Protein AF-0000000079913891 (afdb_homodimer)

Solvent-accessible surface area (backbone atoms only — not comparable to full-atom values): 33588 Å² total; per-residue (Å²): 64,50,28,32,31,56,50,8,67,69,36,60,46,80,42,81,42,80,72,82,76,49,52,47,60,17,24,25,26,41,38,36,12,17,25,58,54,78,71,52,47,56,30,26,57,18,56,70,82,28,29,49,47,73,73,72,42,88,76,77,86,86,61,42,25,26,29,42,8,22,10,26,30,30,68,45,74,14,82,69,50,58,63,88,79,56,46,73,66,41,46,31,22,32,45,36,40,38,40,79,64,68,46,74,36,24,66,69,30,29,17,82,59,23,89,84,46,59,44,32,33,26,65,76,32,60,15,25,40,26,51,50,39,69,45,53,54,89,30,55,31,72,43,62,88,85,52,52,46,56,35,32,5,38,37,26,36,47,39,21,26,24,46,35,40,40,58,74,67,62,67,35,57,88,34,36,34,37,37,31,23,49,51,60,38,25,42,36,32,38,36,52,40,35,73,46,46,24,48,31,32,34,29,21,65,48,65,69,42,31,59,48,36,46,79,41,49,25,78,40,66,39,45,49,70,80,39,63,58,38,61,54,43,17,60,78,42,78,65,52,24,27,47,28,23,35,29,43,56,25,42,40,68,54,47,40,36,41,45,65,20,33,14,69,66,12,40,34,37,42,52,26,65,46,57,45,40,65,43,52,38,31,80,52,19,15,73,22,40,18,34,40,30,23,35,60,49,59,29,54,63,50,39,43,49,44,54,52,48,34,56,74,67,66,55,69,65,47,67,51,47,69,41,81,40,39,71,92,42,46,58,60,48,49,58,56,56,70,66,68,79,69,67,28,38,32,32,42,101,65,50,28,30,31,56,50,8,67,70,35,62,46,78,40,84,42,81,72,82,74,52,51,46,60,16,25,26,28,41,39,36,13,20,26,56,54,78,72,53,46,55,30,26,57,17,55,70,82,28,28,48,48,73,72,73,41,88,76,78,86,87,61,43,24,26,29,41,8,23,10,26,28,30,69,46,75,13,82,69,50,58,64,92,79,58,45,74,66,42,47,31,23,31,46,35,39,39,40,79,62,69,47,75,38,24,66,70,30,29,18,81,60,23,89,84,47,59,43,32,32,26,66,75,32,59,15,25,40,26,51,50,35,70,45,52,54,89,30,55,33,74,45,61,87,85,50,53,46,56,35,32,5,38,36,25,37,48,38,22,25,25,47,36,40,41,58,75,67,62,67,34,57,87,33,34,33,35,35,32,22,50,50,61,38,23,42,36,32,38,35,52,41,35,74,47,44,25,50,31,32,33,29,20,62,49,65,69,42,28,57,48,35,45,78,40,49,25,78,40,68,38,48,49,70,80,38,64,58,38,61,53,42,16,60,77,42,77,65,51,24,27,46,29,23,36,28,44,56,26,41,40,68,53,49,41,35,42,47,65,21,32,16,68,65,12,40,34,36,42,53,26,65,45,57,45,40,65,44,51,38,32,80,52,19,16,73,21,40,17,35,40,30,21,34,60,48,58,28,53,63,50,39,41,49,42,52,51,48,33,56,74,66,64,54,71,66,45,67,50,46,70,40,82,40,39,70,92,41,45,58,60,48,50,59,55,55,68,65,68,79,70,69,28,39,32,33,42,98

Nearest PDB structures (foldseek):
  4eez-assembly1_B  TM=9.013E-01  e=3.526E-34  Lactococcus lactis subsp. lactis KF147
  4eex-assembly1_B  TM=9.016E-01  e=5.109E-34  Lactococcus lactis subsp. lactis KF147
  3meq-assembly1_C  TM=9.060E-01  e=5.177E-31  Brucella suis
  5kia-assembly1_A-2  TM=9.215E-01  e=5.507E-31  Burkholderia thailandensis E264
  4cpd-assembly1_D  TM=8.744E-01  e=2.968E-31  Thermus sp. ATN1

Radius of gyration: 29.39 Å; Cα contacts (8 Å, |Δi|>4): 1854; chains: 2; bounding box: 50×89×64 Å

InterPro domains:
  IPR002328 Alcohol dehydrogenase, zinc-type, conserved site [PS00059] (67-81)
  IPR011032 GroES-like superfamily [SSF50129] (2-171)
  IPR013149 Alcohol dehydrogenase-like, C-terminal [PF00107] (184-309)
  IPR013154 Alcohol dehydrogenase-like, N-terminal [PF08240] (23-145)
  IPR020843 Enoylreductase domain [SM00829] (8-347)
  IPR036291 NAD(P)-binding domain superfamily [SSF51735] (147-313)
  IPR050129 Zinc-containing alcohol dehydrogenase [PTHR43401] (1-349)

Foldseek 3Di:
DWFWFAQACQDIDIDDDDDDDAAQQKFKFQWFKFWDDPVLVCLNHHPGPCSLVSVVDDDDPPGAGATQLTKGFTQHHHNNDDCVVDHGGFTKTFQQKDAPCPDPCNVVQRRCPHPVDMGGDRHRHHHHLDRMDMDGPSRIAGFDPLDDRLLSSCLSFQLLLLLQQCVVQVQAQVWEEEEEDQALNSLSNLLLSVLRNYAYEYEYQDPVSQVVSVVSPHPHYYNCVVPPVLVVQCVVVVNFATQEYEYQAQDQSRQASRQSRHGQVHEYEYEHDDDDYDYPPVVRDVVRVYYYYYGYRDGSVSSNVSSVSCSVSVGPSSVQAPEEAASVCVSVVVVVVVVVPDGIYMHGD/DWFWFAQACQDIDIDDDDDDAAAQQKFKFFFFKFWDDPVLVCLRHDPGPCSLVSVVDDDDPPGAGATQLTKGFTQHHHNNDDCVVPHGGFTKTFQQKDAPCPDPCNVVQRRCPHPVDMGGDRHRHHHHLDRMDMDGPSRIAGFDPLDDRLLSSCLSFQLLLLLQQCVVQVQAQVWEEEEEDQALNSLSNLLLSVLRNYAYEYEYQDPVSQVVSVVSPHPHYYNCVVPPVLVVQCVVVVNFATQEYEYQAQDQSSQASRQSRHGAVHEYEYEHDDDDYDYDPVVRDVVRVYYYYYGYRDGSVSSNVSSVSCSVSVGPSSVQAPEEAASVCVSVVVVVVVVVPDGIYMHGD

Structure (mmCIF, N/CA/C/O backbone):
data_AF-0000000079913891-model_v1
#
loop_
_entity.id
_entity.type
_entity.pdbx_description
1 polymer 'Iditol 2-dehydrogenase'
#
loop_
_atom_site.group_PDB
_atom_site.id
_atom_site.type_symbol
_atom_site.label_atom_id
_atom_site.label_alt_id
_atom_site.label_comp_id
_atom_site.label_asym_id
_atom_site.label_entity_id
_atom_site.label_seq_id
_atom_site.pdbx_PDB_ins_code
_atom_site.Cartn_x
_atom_site.Cartn_y
_atom_site.Cartn_z
_atom_site.occupancy
_atom_site.B_iso_or_equiv
_atom_site.auth_seq_id
_atom_site.auth_comp_id
_atom_site.auth_asym_id
_atom_site.auth_atom_id
_atom_site.pdbx_PDB_model_num
ATOM 1 N N . MET A 1 1 ? 7.82 41.906 18.406 1 95.56 1 MET A N 1
ATOM 2 C CA . MET A 1 1 ? 6.648 41.062 18.344 1 95.56 1 MET A CA 1
ATOM 3 C C . MET A 1 1 ? 6.688 40 19.453 1 9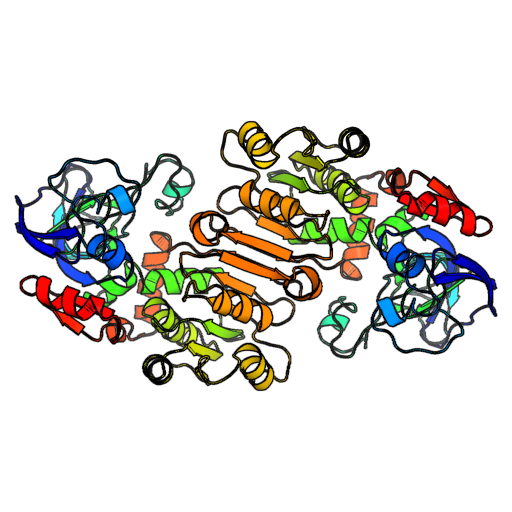5.56 1 MET A C 1
ATOM 5 O O . MET A 1 1 ? 7.75 39.719 20.016 1 95.56 1 MET A O 1
ATOM 9 N N . ARG A 1 2 ? 5.551 39.562 19.812 1 96.38 2 ARG A N 1
ATOM 10 C CA . ARG A 1 2 ? 5.449 38.5 20.781 1 96.38 2 ARG A CA 1
ATOM 11 C C . ARG A 1 2 ? 5.543 37.125 20.094 1 96.38 2 ARG A C 1
ATOM 13 O O . ARG A 1 2 ? 5.125 36.969 18.953 1 96.38 2 ARG A O 1
ATOM 20 N N . GLY A 1 3 ? 6.133 36.156 20.75 1 96.69 3 GLY A N 1
ATOM 21 C CA . GLY A 1 3 ? 6.203 34.781 20.281 1 96.69 3 GLY A CA 1
ATOM 22 C C . GLY A 1 3 ? 6.199 33.781 21.406 1 96.69 3 GLY A C 1
ATOM 23 O O . GLY A 1 3 ? 6.754 34.031 22.484 1 96.69 3 GLY A O 1
ATOM 24 N N . VAL A 1 4 ? 5.605 32.625 21.125 1 96.56 4 VAL A N 1
ATOM 25 C CA . VAL A 1 4 ? 5.504 31.562 22.125 1 96.56 4 VAL A CA 1
ATOM 26 C C . VAL A 1 4 ? 6.699 30.625 21.984 1 96.56 4 VAL A C 1
ATOM 28 O O . VAL A 1 4 ? 6.984 30.109 20.906 1 96.56 4 VAL A O 1
ATOM 31 N N . ILE A 1 5 ? 7.355 30.312 23.078 1 93.75 5 ILE A N 1
ATOM 32 C CA . ILE A 1 5 ? 8.484 29.391 23.109 1 93.75 5 ILE A CA 1
ATOM 33 C C . ILE A 1 5 ? 8.188 28.25 24.078 1 93.75 5 ILE A C 1
ATOM 35 O O . ILE A 1 5 ? 7.777 28.484 25.219 1 93.75 5 ILE A O 1
ATOM 39 N N . PHE A 1 6 ? 8.422 27.047 23.578 1 93.06 6 PHE A N 1
ATOM 40 C CA . PHE A 1 6 ? 8.336 25.875 24.453 1 93.06 6 PHE A CA 1
ATOM 41 C C . PHE A 1 6 ? 9.648 25.656 25.188 1 93.06 6 PHE A C 1
ATOM 43 O O . PHE A 1 6 ? 10.695 25.484 24.562 1 93.06 6 PHE A O 1
ATOM 50 N N . LYS A 1 7 ? 9.602 25.578 26.469 1 89.12 7 LYS A N 1
ATOM 51 C CA . LYS A 1 7 ? 10.805 25.406 27.281 1 89.12 7 LYS A CA 1
ATOM 52 C C . LYS A 1 7 ? 10.961 23.953 27.734 1 89.12 7 LYS A C 1
ATOM 54 O O . LYS A 1 7 ? 12.008 23.578 28.266 1 89.12 7 LYS A O 1
ATOM 59 N N . GLY A 1 8 ? 9.906 23.188 27.453 1 89.94 8 GLY A N 1
ATOM 60 C CA . GLY A 1 8 ? 9.867 21.828 27.969 1 89.94 8 GLY A CA 1
ATOM 61 C C . GLY A 1 8 ? 9.242 21.75 29.359 1 89.94 8 GLY A C 1
ATOM 62 O O . GLY A 1 8 ? 8.812 22.75 29.922 1 89.94 8 GLY A O 1
ATOM 63 N N . GLU A 1 9 ? 8.992 20.422 29.812 1 92.12 9 GLU A N 1
ATOM 64 C CA . GLU A 1 9 ? 8.414 20.141 31.125 1 92.12 9 GLU A CA 1
ATOM 65 C C . GLU A 1 9 ? 7.113 20.891 31.328 1 92.12 9 GLU A C 1
ATOM 67 O O . GLU A 1 9 ? 6.875 21.453 32.406 1 92.12 9 GLU A O 1
ATOM 72 N N . ARG A 1 10 ? 6.445 21.172 30.219 1 94.44 10 ARG A N 1
ATOM 73 C CA . ARG A 1 10 ? 5.117 21.781 30.188 1 94.44 10 ARG A CA 1
ATOM 74 C C . ARG A 1 10 ? 5.184 23.266 30.578 1 94.44 10 ARG A C 1
ATOM 76 O O . ARG A 1 10 ? 4.281 23.766 31.25 1 94.44 10 ARG A O 1
ATOM 83 N N . VAL A 1 11 ? 6.336 23.812 30.297 1 92.62 11 VAL A N 1
ATOM 84 C CA . VAL A 1 11 ? 6.508 25.25 30.5 1 92.62 11 VAL A CA 1
ATOM 85 C C . VAL A 1 11 ? 6.594 25.953 29.156 1 92.62 11 VAL A C 1
ATOM 87 O O . VAL A 1 11 ? 7.32 25.516 28.266 1 92.62 11 VAL A O 1
ATOM 90 N N . LEU A 1 12 ? 5.742 26.922 29.016 1 93 12 LEU A N 1
ATOM 91 C CA . LEU A 1 12 ? 5.684 27.781 27.844 1 93 12 LEU A CA 1
ATOM 92 C C . LEU A 1 12 ? 5.82 29.25 28.234 1 93 12 LEU A C 1
ATOM 94 O O . LEU A 1 12 ? 5.332 29.656 29.281 1 93 12 LEU A O 1
ATOM 98 N N . GLU A 1 13 ? 6.555 30.031 27.469 1 93.38 13 GLU A N 1
ATOM 99 C CA . GLU A 1 13 ? 6.715 31.453 27.719 1 93.38 13 GLU A CA 1
ATOM 100 C C . GLU A 1 13 ? 6.371 32.281 26.484 1 93.38 13 GLU A C 1
ATOM 102 O O . GLU A 1 13 ? 6.586 31.844 25.359 1 93.38 13 GLU A O 1
ATOM 107 N N . ILE A 1 14 ? 5.816 33.406 26.719 1 96.25 14 ILE A N 1
ATOM 108 C CA . ILE A 1 14 ? 5.68 34.438 25.688 1 96.25 14 ILE A CA 1
ATOM 109 C C . ILE A 1 14 ? 6.848 35.406 25.766 1 96.25 14 ILE A C 1
ATOM 111 O O . ILE A 1 14 ? 7.074 36.031 26.812 1 96.25 14 ILE A O 1
ATOM 115 N N . GLN A 1 15 ? 7.555 35.5 24.719 1 94.94 15 GLN A N 1
ATOM 116 C CA . GLN A 1 15 ? 8.734 36.344 24.719 1 94.94 15 GLN A CA 1
ATOM 117 C C . GLN A 1 15 ? 8.633 37.406 23.625 1 94.94 15 GLN A C 1
ATOM 119 O O . GLN A 1 15 ? 7.852 37.281 22.688 1 94.94 15 GLN A O 1
ATOM 124 N N . ASP A 1 16 ? 9.477 38.406 23.844 1 95.5 16 ASP A N 1
ATOM 125 C CA . ASP A 1 16 ? 9.562 39.469 22.844 1 95.5 16 ASP A CA 1
ATOM 126 C C . ASP A 1 16 ? 10.688 39.188 21.859 1 95.5 16 ASP A C 1
ATOM 128 O O . ASP A 1 16 ? 11.781 38.781 22.25 1 95.5 16 ASP A O 1
ATOM 132 N N . PHE A 1 17 ? 10.344 39.344 20.625 1 94.94 17 PHE A N 1
ATOM 133 C CA . PHE A 1 17 ? 11.297 39.219 19.531 1 94.94 17 PHE A CA 1
ATOM 134 C C . PHE A 1 17 ? 11.297 40.5 18.672 1 94.94 17 PHE A C 1
ATOM 136 O O . PHE A 1 17 ? 10.312 41.219 18.656 1 94.94 17 PHE A O 1
ATOM 143 N N . PRO A 1 18 ? 12.445 40.75 18.062 1 95.75 18 PRO A N 1
ATOM 144 C CA . PRO A 1 18 ? 12.383 41.781 17.062 1 95.75 18 PRO A CA 1
ATOM 145 C C . PRO A 1 18 ? 11.367 41.5 15.953 1 95.75 18 PRO A C 1
ATOM 147 O O . PRO A 1 18 ? 11.203 40.344 15.555 1 95.75 18 PRO A O 1
ATOM 150 N N . ASP A 1 19 ? 10.711 42.562 15.492 1 97.06 19 ASP A N 1
ATOM 151 C CA . ASP A 1 19 ? 9.844 42.375 14.344 1 97.06 19 ASP A CA 1
ATOM 152 C C . ASP A 1 19 ? 10.633 41.875 13.133 1 97.06 19 ASP A C 1
ATOM 154 O O . ASP A 1 19 ? 11.734 42.344 12.867 1 97.06 19 ASP A O 1
ATOM 158 N N . PRO A 1 20 ? 10.102 40.938 12.43 1 97.56 20 PRO A N 1
ATOM 159 C CA . PRO A 1 20 ? 10.836 40.406 11.266 1 97.56 20 PRO A CA 1
ATOM 160 C C . PRO A 1 20 ? 10.727 41.344 10.047 1 97.56 20 PRO A C 1
ATOM 162 O O . PRO A 1 20 ? 9.727 42.031 9.891 1 97.56 20 PRO A O 1
ATOM 165 N N . HIS A 1 21 ? 11.703 41.375 9.289 1 97.94 21 HIS A N 1
ATOM 166 C CA . HIS A 1 21 ? 11.734 41.969 7.961 1 97.94 21 HIS A CA 1
ATOM 167 C C . HIS A 1 21 ? 12.133 40.938 6.902 1 97.94 21 HIS A C 1
ATOM 169 O O . HIS A 1 21 ? 13.023 40.125 7.133 1 97.94 21 HIS A O 1
ATOM 175 N N . PRO A 1 22 ? 11.484 41.031 5.789 1 97.88 22 PRO A N 1
ATOM 176 C CA . PRO A 1 22 ? 11.727 39.969 4.801 1 97.88 22 PRO A CA 1
ATOM 177 C C . PRO A 1 22 ? 13.039 40.188 4.039 1 97.88 22 PRO A C 1
ATOM 179 O O . PRO A 1 22 ? 13.422 41.312 3.748 1 97.88 22 PRO A O 1
ATOM 182 N N . GLY A 1 23 ? 13.781 39.062 3.828 1 97.69 23 GLY A N 1
ATOM 183 C CA . GLY A 1 23 ? 14.797 39.062 2.787 1 97.69 23 GLY A CA 1
ATOM 184 C C . GLY A 1 23 ? 14.219 39.219 1.394 1 97.69 23 GLY A C 1
ATOM 185 O O . GLY A 1 23 ? 13.008 39.375 1.231 1 97.69 23 GLY A O 1
ATOM 186 N N . PRO A 1 24 ? 15.078 39.156 0.352 1 97.88 24 PRO A N 1
ATOM 187 C CA . PRO A 1 24 ? 14.633 39.469 -1.012 1 97.88 24 PRO A CA 1
ATOM 188 C C . PRO A 1 24 ? 13.523 38.5 -1.486 1 97.88 24 PRO A C 1
ATOM 190 O O . PRO A 1 24 ? 12.633 38.938 -2.225 1 97.88 24 PRO A O 1
ATOM 193 N N . ASP A 1 25 ? 13.555 37.281 -1.083 1 97.62 25 ASP A N 1
ATOM 194 C CA . ASP A 1 25 ? 12.578 36.312 -1.583 1 97.62 25 ASP A CA 1
ATOM 195 C C . ASP A 1 25 ? 11.633 35.844 -0.475 1 97.62 25 ASP A C 1
ATOM 197 O O . ASP A 1 25 ? 11.008 34.781 -0.574 1 97.62 25 ASP A O 1
ATOM 201 N N . GLU A 1 26 ? 11.438 36.688 0.548 1 98.38 26 GLU A N 1
ATOM 202 C CA . GLU A 1 26 ? 10.625 36.344 1.715 1 98.38 26 GLU A CA 1
ATOM 203 C C . GLU A 1 26 ? 9.453 37.281 1.873 1 98.38 26 GLU A C 1
ATOM 205 O O . GLU A 1 26 ? 9.391 38.312 1.197 1 98.38 26 GLU A O 1
ATOM 210 N N . VAL A 1 27 ? 8.539 36.938 2.711 1 98.44 27 VAL A N 1
ATOM 211 C CA . VAL A 1 27 ? 7.355 37.719 3.033 1 98.44 27 VAL A CA 1
ATOM 212 C C . VAL A 1 27 ? 7.102 37.656 4.539 1 98.44 27 VAL A C 1
ATOM 214 O O . VAL A 1 27 ? 7.5 36.719 5.215 1 98.44 27 VAL A O 1
ATOM 217 N N . VAL A 1 28 ? 6.531 38.688 5.027 1 98.75 28 VAL A N 1
ATOM 218 C CA . VAL A 1 28 ? 6.082 38.719 6.414 1 98.75 28 VAL A CA 1
ATOM 219 C C . VAL A 1 28 ? 4.555 38.75 6.461 1 98.75 28 VAL A C 1
ATOM 221 O O . VAL A 1 28 ? 3.91 39.531 5.777 1 98.75 28 VAL A O 1
ATOM 224 N N . LEU A 1 29 ? 4.039 37.844 7.211 1 98.88 29 LEU A N 1
ATOM 225 C CA . LEU A 1 29 ? 2.602 37.812 7.453 1 98.88 29 LEU A CA 1
ATOM 226 C C . LEU A 1 29 ? 2.266 38.344 8.844 1 98.88 29 LEU A C 1
ATOM 228 O O . LEU A 1 29 ? 2.969 38.031 9.812 1 98.88 29 LEU A O 1
ATOM 232 N N . GLU A 1 30 ? 1.258 39.156 8.898 1 98.94 30 GLU A N 1
ATOM 233 C CA . GLU A 1 30 ? 0.576 39.375 10.172 1 98.94 30 GLU A CA 1
ATOM 234 C C . GLU A 1 30 ? -0.354 38.219 10.516 1 98.94 30 GLU A C 1
ATOM 236 O O . GLU A 1 30 ? -1.292 37.906 9.766 1 98.94 30 GLU A O 1
ATOM 241 N N . MET A 1 31 ? -0.092 37.594 11.617 1 98.81 31 MET A N 1
ATOM 242 C CA . MET A 1 31 ? -0.82 36.375 11.969 1 98.81 31 MET A CA 1
ATOM 243 C C . MET A 1 31 ? -2.27 36.719 12.32 1 98.81 31 MET A C 1
ATOM 245 O O . MET A 1 31 ? -2.545 37.688 13.008 1 98.81 31 MET A O 1
ATOM 249 N N . LYS A 1 32 ? -3.162 35.875 11.812 1 98.88 32 LYS A N 1
ATOM 250 C CA . LYS A 1 32 ? -4.578 35.969 12.156 1 98.88 32 LYS A CA 1
ATOM 251 C C . LYS A 1 32 ? -5.059 34.719 12.867 1 98.88 32 LYS A C 1
ATOM 253 O O . LYS A 1 32 ? -5.984 34.781 13.68 1 98.88 32 LYS A O 1
ATOM 258 N N . ALA A 1 33 ? -4.473 33.625 12.547 1 98.81 33 ALA A N 1
ATOM 259 C CA . ALA A 1 33 ? -4.777 32.375 13.211 1 98.81 33 ALA A CA 1
ATOM 260 C C . ALA A 1 33 ? -3.564 31.438 13.203 1 98.81 33 ALA A C 1
ATOM 262 O O . ALA A 1 33 ? -2.805 31.406 12.234 1 98.81 33 ALA A O 1
ATOM 263 N N . SER A 1 34 ? -3.35 30.703 14.25 1 98.69 34 SER A N 1
ATOM 264 C CA . SER A 1 34 ? -2.33 29.672 14.414 1 98.69 34 SER A CA 1
ATOM 265 C C . SER A 1 34 ? -2.879 28.469 15.156 1 98.69 34 SER A C 1
ATOM 267 O O . SER A 1 34 ? -3.1 28.516 16.375 1 98.69 34 SER A O 1
ATOM 269 N N . GLY A 1 35 ? -3.021 27.391 14.438 1 98 35 GLY A N 1
ATOM 270 C CA . GLY A 1 35 ? -3.586 26.203 15.047 1 98 35 GLY A CA 1
ATOM 271 C C . GLY A 1 35 ? -2.629 25.5 16 1 98 35 GLY A C 1
ATOM 272 O O . GLY A 1 35 ? -1.41 25.594 15.828 1 98 35 GLY A O 1
ATOM 273 N N . MET A 1 36 ? -3.199 24.891 17.016 1 97.19 36 MET A N 1
ATOM 274 C CA . MET A 1 36 ? -2.43 24.031 17.906 1 97.19 36 MET A CA 1
ATOM 275 C C . MET A 1 36 ? -2.537 22.578 17.5 1 97.19 36 MET A C 1
ATOM 277 O O . MET A 1 36 ? -3.641 22.062 17.281 1 97.19 36 MET A O 1
ATOM 281 N N . CYS A 1 37 ? -1.427 21.938 17.328 1 94.44 37 CYS A N 1
ATOM 282 C CA . CYS A 1 37 ? -1.374 20.562 16.844 1 94.44 37 CYS A CA 1
ATOM 283 C C . CYS A 1 37 ? -0.85 19.625 17.922 1 94.44 37 CYS A C 1
ATOM 285 O O . CYS A 1 37 ? -0.074 20.031 18.781 1 94.44 37 CYS A O 1
ATOM 287 N N . GLY A 1 38 ? -1.286 18.359 17.844 1 90.62 38 GLY A N 1
ATOM 288 C CA . GLY A 1 38 ? -0.796 17.375 18.797 1 90.62 38 GLY A CA 1
ATOM 289 C C . GLY A 1 38 ? 0.717 17.266 18.812 1 90.62 38 GLY A C 1
ATOM 290 O O . GLY A 1 38 ? 1.312 16.969 19.844 1 90.62 38 GLY A O 1
ATOM 291 N N . SER A 1 39 ? 1.354 17.469 17.734 1 89.69 39 SER A N 1
ATOM 292 C CA . SER A 1 39 ? 2.807 17.359 17.641 1 89.69 39 SER A CA 1
ATOM 293 C C . SER A 1 39 ? 3.488 18.453 18.469 1 89.69 39 SER A C 1
ATOM 295 O O . SER A 1 39 ? 4.656 18.312 18.844 1 89.69 39 SER A O 1
ATOM 297 N N . ASP A 1 40 ? 2.812 19.531 18.75 1 92.12 40 ASP A N 1
ATOM 298 C CA . ASP A 1 40 ? 3.361 20.578 19.594 1 92.12 40 ASP A CA 1
ATOM 299 C C . ASP A 1 40 ? 3.66 20.047 21 1 92.12 40 ASP A C 1
ATOM 301 O O . ASP A 1 40 ? 4.57 20.531 21.672 1 92.12 40 ASP A O 1
ATOM 305 N N . LEU A 1 41 ? 2.822 19.109 21.375 1 91.56 41 LEU A N 1
ATOM 306 C CA . LEU A 1 41 ? 2.914 18.594 22.734 1 91.56 41 LEU A CA 1
ATOM 307 C C . LEU A 1 41 ? 4.215 17.828 22.938 1 91.56 41 LEU A C 1
ATOM 309 O O . LEU A 1 41 ? 4.66 17.641 24.062 1 91.56 41 LEU A O 1
ATOM 313 N N . HIS A 1 42 ? 4.781 17.344 21.797 1 87.5 42 HIS A N 1
ATOM 314 C CA . HIS A 1 42 ? 6.098 16.719 21.906 1 87.5 42 HIS A CA 1
ATOM 315 C C . HIS A 1 42 ? 7.137 17.719 22.422 1 87.5 42 HIS A C 1
ATOM 317 O O . HIS A 1 42 ? 8.008 17.359 23.219 1 87.5 42 HIS A O 1
ATOM 323 N N . PHE A 1 43 ? 7.043 18.938 21.953 1 87.88 43 PHE A N 1
ATOM 324 C CA . PHE A 1 43 ? 7.926 20 22.406 1 87.88 43 PHE A CA 1
ATOM 325 C C . PHE A 1 43 ? 7.539 20.469 23.797 1 87.88 43 PHE A C 1
ATOM 327 O O . PHE A 1 43 ? 8.406 20.672 24.656 1 87.88 43 PHE A O 1
ATOM 334 N N . TYR A 1 44 ? 6.273 20.531 23.984 1 92.25 44 TYR A N 1
ATOM 335 C CA . TYR A 1 44 ? 5.719 21.016 25.25 1 92.25 44 TYR A CA 1
ATOM 336 C C . TYR A 1 44 ? 6.086 20.094 26.391 1 92.25 44 TYR A C 1
ATOM 338 O O . TYR A 1 44 ? 6.418 20.562 27.484 1 92.25 44 TYR A O 1
ATOM 346 N N . ARG A 1 45 ? 6.082 18.797 26.094 1 92.5 45 ARG A N 1
ATOM 347 C CA . ARG A 1 45 ? 6.273 17.781 27.125 1 92.5 45 ARG A CA 1
ATOM 348 C C . ARG A 1 45 ? 7.742 17.391 27.234 1 92.5 45 ARG A C 1
ATOM 350 O O . ARG A 1 45 ? 8.125 16.672 28.156 1 92.5 45 ARG A O 1
ATOM 357 N N . ALA A 1 46 ? 8.547 17.75 26.328 1 87.25 46 ALA A N 1
ATOM 358 C CA . ALA A 1 46 ? 9.945 17.312 26.297 1 87.25 46 ALA A CA 1
ATOM 359 C C . ALA A 1 46 ? 10.672 17.688 27.578 1 87.25 46 ALA A C 1
ATOM 361 O O . ALA A 1 46 ? 10.25 18.594 28.297 1 87.25 46 ALA A O 1
ATOM 362 N N . PRO A 1 47 ? 11.703 16.859 27.891 1 80.44 47 PRO A N 1
ATOM 363 C CA . PRO A 1 47 ? 12.523 17.266 29.031 1 80.44 47 PRO A CA 1
ATOM 364 C C . PRO A 1 47 ? 13.094 18.672 28.875 1 80.44 47 PRO A C 1
ATOM 366 O O . PRO A 1 47 ? 13.258 19.156 27.75 1 80.44 47 PRO A O 1
ATOM 369 N N . ALA A 1 48 ? 13.336 19.234 30.062 1 71.44 48 ALA A N 1
ATOM 370 C CA . ALA A 1 48 ? 13.805 20.625 30.078 1 71.44 48 ALA A CA 1
ATOM 371 C C . ALA A 1 48 ? 15.047 20.797 29.203 1 71.44 48 ALA A C 1
ATOM 373 O O . ALA A 1 48 ? 16 20.031 29.312 1 71.44 48 ALA A O 1
ATOM 374 N N . GLY A 1 49 ? 15.055 21.75 28.406 1 64.94 49 GLY A N 1
ATOM 375 C CA . GLY A 1 49 ? 16.188 22.078 27.547 1 64.94 49 GLY A CA 1
ATOM 376 C C . GLY A 1 49 ? 16.328 21.125 26.375 1 64.94 49 GLY A C 1
ATOM 3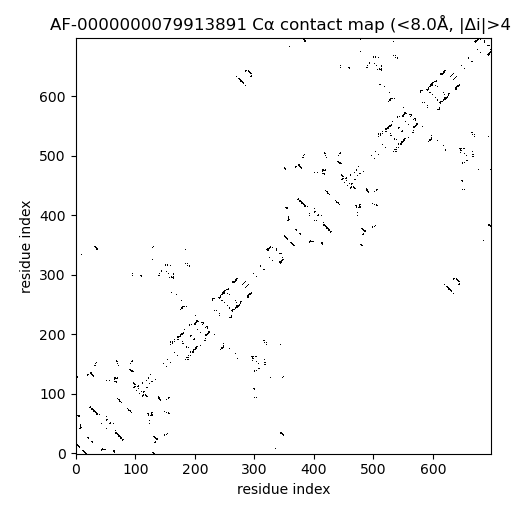77 O O . GLY A 1 49 ? 17.312 21.188 25.625 1 64.94 49 GLY A O 1
ATOM 378 N N . GLN A 1 50 ? 15.43 20.156 26.266 1 63.81 50 GLN A N 1
ATOM 379 C CA . GLN A 1 50 ? 15.594 19.141 25.219 1 63.81 50 GLN A CA 1
ATOM 380 C C . GLN A 1 50 ? 14.461 19.203 24.203 1 63.81 50 GLN A C 1
ATOM 382 O O . GLN A 1 50 ? 14.18 18.219 23.516 1 63.81 50 GLN A O 1
ATOM 387 N N . ALA A 1 51 ? 13.844 20.297 24.203 1 60.69 51 ALA A N 1
ATOM 388 C CA . ALA A 1 51 ? 12.711 20.406 23.297 1 60.69 51 ALA A CA 1
ATOM 389 C C . ALA A 1 51 ? 13.148 20.25 21.844 1 60.69 51 ALA A C 1
ATOM 391 O O . ALA A 1 51 ? 12.508 19.531 21.062 1 60.69 51 ALA A O 1
ATOM 392 N N . LEU A 1 52 ? 14.242 20.719 21.531 1 58.78 52 LEU A N 1
ATOM 393 C CA . LEU A 1 52 ? 14.75 20.609 20.172 1 58.78 52 LEU A CA 1
ATOM 394 C C . LEU A 1 52 ? 15.305 19.219 19.906 1 58.78 52 LEU A C 1
ATOM 396 O O . LEU A 1 52 ? 15.141 18.672 18.812 1 58.78 52 LEU A O 1
ATOM 400 N N . ALA A 1 53 ? 15.961 18.781 20.984 1 56.25 53 ALA A N 1
ATOM 401 C CA . ALA A 1 53 ? 16.578 17.469 20.859 1 56.25 53 ALA A CA 1
ATOM 402 C C . ALA A 1 53 ? 15.531 16.406 20.531 1 56.25 53 ALA A C 1
ATOM 404 O O . ALA A 1 53 ? 15.812 15.445 19.812 1 56.25 53 ALA A O 1
ATOM 405 N N . ALA A 1 54 ? 14.383 16.625 21.125 1 49.78 54 ALA A N 1
ATOM 406 C CA . ALA A 1 54 ? 13.305 15.641 20.953 1 49.78 54 ALA A CA 1
ATOM 407 C C . ALA A 1 54 ? 12.914 15.523 19.484 1 49.78 54 ALA A C 1
ATOM 409 O O . ALA A 1 54 ? 12.383 14.492 19.062 1 49.78 54 ALA A O 1
ATOM 410 N N . PHE A 1 55 ? 13.258 16.422 18.719 1 53 55 PHE A N 1
ATOM 411 C CA . PHE A 1 55 ? 12.992 16.344 17.297 1 53 55 PHE A CA 1
ATOM 412 C C . PHE A 1 55 ? 14.273 16.094 16.516 1 53 55 PHE A C 1
ATOM 414 O O . PHE A 1 55 ? 14.328 16.312 15.305 1 53 55 PHE A O 1
ATOM 421 N N . GLY A 1 56 ? 15.281 15.625 17.281 1 50.62 56 GLY A N 1
ATOM 422 C CA . GLY A 1 56 ? 16.562 15.305 16.688 1 50.62 56 GLY A CA 1
ATOM 423 C C . GLY A 1 56 ? 17.359 16.531 16.266 1 50.62 56 GLY A C 1
ATOM 424 O O . GLY A 1 56 ? 18.219 16.453 15.383 1 50.62 56 GLY A O 1
ATOM 425 N N . MET A 1 57 ? 16.938 17.766 16.625 1 50.72 57 MET A N 1
ATOM 426 C CA . MET A 1 57 ? 17.578 18.984 16.172 1 50.72 57 MET A CA 1
ATOM 427 C C . MET A 1 57 ? 18.562 19.5 17.234 1 50.72 57 MET A C 1
ATOM 429 O O . MET A 1 57 ? 18.359 19.312 18.422 1 50.72 57 MET A O 1
ATOM 433 N N . VAL A 1 58 ? 19.844 19.641 16.797 1 48 58 VAL A N 1
ATOM 434 C CA . VAL A 1 58 ? 20.938 20.25 17.562 1 48 58 VAL A CA 1
ATOM 435 C C . VAL A 1 58 ? 20.984 21.734 17.281 1 48 58 VAL A C 1
ATOM 437 O O . VAL A 1 58 ? 20.984 22.156 16.109 1 48 58 VAL A O 1
ATOM 440 N N . GLY A 1 59 ? 20.375 22.766 18.094 1 48.84 59 GLY A N 1
ATOM 441 C CA . GLY A 1 59 ? 20.625 24.172 17.828 1 48.84 59 GLY A CA 1
ATOM 442 C C . GLY A 1 59 ? 20.656 25.016 19.094 1 48.84 59 GLY A C 1
ATOM 443 O O . GLY A 1 59 ? 20.484 24.5 20.188 1 48.84 59 GLY A O 1
ATOM 444 N N . ASP A 1 60 ? 20.953 26.422 18.781 1 48.41 60 ASP A N 1
ATOM 445 C CA . ASP A 1 60 ? 21.172 27.5 19.75 1 48.41 60 ASP A CA 1
ATOM 446 C C . ASP A 1 60 ? 19.969 27.656 20.672 1 48.41 60 ASP A C 1
ATOM 448 O O . ASP A 1 60 ? 18.844 27.312 20.297 1 48.41 60 ASP A O 1
ATOM 452 N N . ASP A 1 61 ? 20.172 28.016 21.891 1 46.84 61 ASP A N 1
ATOM 453 C CA . ASP A 1 61 ? 19.391 28.203 23.094 1 46.84 61 ASP A CA 1
ATOM 454 C C . ASP A 1 61 ? 18.188 29.125 22.844 1 46.84 61 ASP A C 1
ATOM 456 O O . ASP A 1 61 ? 17.375 29.359 23.734 1 46.84 61 ASP A O 1
ATOM 460 N N . ALA A 1 62 ? 18.25 30.125 21.844 1 55.53 62 ALA A N 1
ATOM 461 C CA . ALA A 1 62 ? 17.234 31.172 21.828 1 55.53 62 ALA A CA 1
ATOM 462 C C . ALA A 1 62 ? 15.859 30.609 21.484 1 55.53 62 ALA A C 1
ATOM 464 O O . ALA A 1 62 ? 14.844 31.266 21.672 1 55.53 62 ALA A O 1
ATOM 465 N N . GLY A 1 63 ? 15.539 29.297 21.312 1 77.38 63 GLY A N 1
ATOM 466 C CA . GLY A 1 63 ? 14.312 28.531 21.141 1 77.38 63 GLY A CA 1
ATOM 467 C C . GLY A 1 63 ? 13.477 29 19.953 1 77.38 63 GLY A C 1
ATOM 468 O O . GLY A 1 63 ? 13.586 30.141 19.531 1 77.38 63 GLY A O 1
ATOM 469 N N . PHE A 1 64 ? 12.867 28.25 19.125 1 88.44 64 PHE A N 1
ATOM 470 C CA . PHE A 1 64 ? 11.992 28.578 18.016 1 88.44 64 PHE A CA 1
ATOM 471 C C . PHE A 1 64 ? 10.57 28.812 18.5 1 88.44 64 PHE A C 1
ATOM 473 O O . PHE A 1 64 ? 10.102 28.141 19.422 1 88.44 64 PHE A O 1
ATOM 480 N N . ILE A 1 65 ? 10 29.969 17.891 1 95.19 65 ILE A N 1
ATOM 481 C CA . ILE A 1 65 ? 8.578 30.203 18.125 1 95.19 65 ILE A CA 1
ATOM 482 C C . ILE A 1 65 ? 7.777 29 17.641 1 95.19 65 ILE A C 1
ATOM 484 O O . ILE A 1 65 ? 7.996 28.5 16.547 1 95.19 65 ILE A O 1
ATOM 488 N N . GLY A 1 66 ? 6.82 28.516 18.469 1 95.12 66 GLY A N 1
ATOM 489 C CA . GLY A 1 66 ? 6.023 27.344 18.141 1 95.12 66 GLY A CA 1
ATOM 490 C C . GLY A 1 66 ? 4.902 27.656 17.156 1 95.12 66 GLY A C 1
ATOM 491 O O . GLY A 1 66 ? 4.676 28.812 16.812 1 95.12 66 GLY A O 1
ATOM 492 N N . GLY A 1 67 ? 4.246 26.562 16.688 1 96.69 67 GLY A N 1
ATOM 493 C CA . GLY A 1 67 ? 3.076 26.672 15.836 1 96.69 67 GLY A CA 1
ATOM 494 C C . GLY A 1 67 ? 3.383 26.422 14.375 1 96.69 67 GLY A C 1
ATOM 495 O O . GLY A 1 67 ? 4.035 27.234 13.719 1 96.69 67 GLY A O 1
ATOM 496 N N . HIS A 1 68 ? 2.859 25.328 13.82 1 97.06 68 HIS A N 1
ATOM 497 C CA . HIS A 1 68 ? 3.148 25.016 12.43 1 97.06 68 HIS A CA 1
ATOM 498 C C . HIS A 1 68 ? 1.879 25.031 11.586 1 97.06 68 HIS A C 1
ATOM 500 O O . HIS A 1 68 ? 1.827 24.406 10.516 1 97.06 68 HIS A O 1
ATOM 506 N N . GLU A 1 69 ? 0.837 25.734 12.047 1 98.12 69 GLU A N 1
ATOM 507 C CA . GLU A 1 69 ? -0.414 25.906 11.32 1 98.12 69 GLU A CA 1
ATOM 508 C C . GLU A 1 69 ? -0.747 27.391 11.164 1 98.12 69 GLU A C 1
ATOM 510 O O . GLU A 1 69 ? -1.786 27.859 11.641 1 98.12 69 GLU A O 1
ATOM 515 N N . PRO A 1 70 ? 0.033 28.094 10.453 1 98.44 70 PRO A N 1
ATOM 516 C CA . PRO A 1 70 ? -0.108 29.547 10.367 1 98.44 70 PRO A CA 1
ATOM 517 C C . PRO A 1 70 ? -1.034 29.984 9.234 1 98.44 70 PRO A C 1
ATOM 519 O O . PRO A 1 70 ? -1.045 29.375 8.172 1 98.44 70 PRO A O 1
ATOM 522 N N . CYS A 1 71 ? -1.776 31.047 9.438 1 98.81 71 CYS A N 1
ATOM 523 C CA . CYS A 1 71 ? -2.586 31.75 8.445 1 98.81 71 CYS A CA 1
ATOM 524 C C . CYS A 1 71 ? -2.689 33.219 8.781 1 98.81 71 CYS A C 1
ATOM 526 O O . CYS A 1 71 ? -2.877 33.594 9.938 1 98.81 71 CYS A O 1
ATOM 528 N N . GLY A 1 72 ? -2.482 34.031 7.766 1 98.81 72 GLY A N 1
ATOM 529 C CA . GLY A 1 72 ? -2.502 35.469 8.039 1 98.81 72 GLY A CA 1
ATOM 530 C C . GLY A 1 72 ? -2.566 36.312 6.789 1 98.81 72 GLY A C 1
ATOM 531 O O . GLY A 1 72 ? -3.059 35.875 5.75 1 98.81 72 GLY A O 1
ATOM 532 N N . VAL A 1 73 ? -2.135 37.531 6.984 1 98.88 73 VAL A N 1
ATOM 533 C CA . VAL A 1 73 ? -2.209 38.531 5.91 1 98.88 73 VAL A CA 1
ATOM 534 C C . VAL A 1 73 ? -0.812 39.062 5.609 1 98.88 73 VAL A C 1
ATOM 536 O O . VAL A 1 73 ? -0.042 39.344 6.527 1 98.88 73 VAL A O 1
ATOM 539 N N . VAL A 1 74 ? -0.533 39.219 4.301 1 98.81 74 VAL A N 1
ATOM 540 C CA . VAL A 1 74 ? 0.766 39.75 3.893 1 98.81 74 VAL A CA 1
ATOM 541 C C . VAL A 1 74 ? 0.881 41.219 4.289 1 98.81 74 VAL A C 1
ATOM 543 O O . VAL A 1 74 ? 0.012 42.031 3.955 1 98.81 74 VAL A O 1
ATOM 546 N N . VAL A 1 75 ? 2.016 41.594 4.941 1 98.69 75 VAL A N 1
ATOM 547 C CA . VAL A 1 75 ? 2.16 42.969 5.363 1 98.69 75 VAL A CA 1
ATOM 548 C C . VAL A 1 75 ? 3.475 43.531 4.832 1 98.69 75 VAL A C 1
ATOM 550 O O . VAL A 1 75 ? 3.662 44.75 4.793 1 98.69 75 VAL A O 1
ATOM 553 N N . GLU A 1 76 ? 4.414 42.719 4.543 1 98.44 76 GLU A N 1
ATOM 554 C CA . GLU A 1 76 ? 5.668 43.125 3.912 1 98.44 76 GLU A CA 1
ATOM 555 C C . GLU A 1 76 ? 6.121 42.094 2.879 1 98.44 76 GLU A C 1
ATOM 557 O O . GLU A 1 76 ? 5.965 40.875 3.084 1 98.44 76 GLU A O 1
ATOM 562 N N . VAL A 1 77 ? 6.66 42.594 1.736 1 98.25 77 VAL A N 1
ATOM 563 C CA . VAL A 1 77 ? 7.07 41.75 0.628 1 98.25 77 VAL A CA 1
ATOM 564 C C . VAL A 1 77 ? 8.516 42.031 0.251 1 98.25 77 VAL A C 1
ATOM 566 O O . VAL A 1 77 ? 8.914 43.188 0.148 1 98.25 77 VAL A O 1
ATOM 569 N N . GLY A 1 78 ? 9.289 40.969 0.105 1 98.06 78 GLY A N 1
ATOM 570 C CA . GLY A 1 78 ? 10.68 41.125 -0.285 1 98.06 78 GLY A CA 1
ATOM 571 C C . GLY A 1 78 ? 10.852 41.719 -1.668 1 98.06 78 GLY A C 1
ATOM 572 O O . GLY A 1 78 ? 9.992 41.562 -2.535 1 98.06 78 GLY A O 1
ATOM 573 N N . ALA A 1 79 ? 12.039 42.219 -1.915 1 97.19 79 ALA A N 1
ATOM 574 C CA . ALA A 1 79 ? 12.297 43.062 -3.092 1 97.19 79 ALA A CA 1
ATOM 575 C C . ALA A 1 79 ? 12.344 42.188 -4.359 1 97.19 79 ALA A C 1
ATOM 577 O O . ALA A 1 79 ? 12.148 42.719 -5.465 1 97.19 79 ALA A O 1
ATOM 578 N N . ALA A 1 80 ? 12.625 40.906 -4.219 1 97.56 80 ALA A N 1
ATOM 579 C CA . ALA A 1 80 ? 12.797 40.062 -5.398 1 97.56 80 ALA A CA 1
ATOM 580 C C . ALA A 1 80 ? 11.461 39.469 -5.836 1 97.56 80 ALA A C 1
ATOM 582 O O . ALA A 1 80 ? 11.391 38.781 -6.871 1 97.56 80 ALA A O 1
ATOM 583 N N . ILE A 1 81 ? 10.422 39.688 -5.105 1 97.19 81 ILE A N 1
ATOM 584 C CA . ILE A 1 81 ? 9.125 39.094 -5.375 1 97.19 81 ILE A CA 1
ATOM 585 C C . ILE A 1 81 ? 8.312 40 -6.285 1 97.19 81 ILE A C 1
ATOM 587 O O . ILE A 1 81 ? 8.211 41.188 -6.039 1 97.19 81 ILE A O 1
ATOM 591 N N . ASP A 1 82 ? 7.809 39.406 -7.328 1 94.62 82 ASP A N 1
ATOM 592 C CA . ASP A 1 82 ? 6.938 40.156 -8.25 1 94.62 82 ASP A CA 1
ATOM 593 C C . ASP A 1 82 ? 5.672 40.625 -7.543 1 94.62 82 ASP A C 1
ATOM 595 O O . ASP A 1 82 ? 4.852 39.812 -7.105 1 94.62 82 ASP A O 1
ATOM 599 N N . PRO A 1 83 ? 5.465 41.875 -7.508 1 91.12 83 PRO A N 1
ATOM 600 C CA . PRO A 1 83 ? 4.312 42.438 -6.789 1 91.12 83 PRO A CA 1
ATOM 601 C C . PRO A 1 83 ? 2.98 42.031 -7.422 1 91.12 83 PRO A C 1
ATOM 603 O O . PRO A 1 83 ? 1.926 42.188 -6.801 1 91.12 83 PRO A O 1
ATOM 606 N N . SER A 1 84 ? 2.99 41.594 -8.633 1 93.5 84 SER A N 1
ATOM 607 C CA . SER A 1 84 ? 1.751 41.156 -9.258 1 93.5 84 SER A CA 1
ATOM 608 C C . SER A 1 84 ? 1.34 39.781 -8.766 1 93.5 84 SER A C 1
ATOM 610 O O . SER A 1 84 ? 0.188 39.375 -8.93 1 93.5 84 SER A O 1
ATOM 612 N N . VAL A 1 85 ? 2.232 39.062 -8.148 1 94.25 85 VAL A N 1
ATOM 613 C CA . VAL A 1 85 ? 1.991 37.688 -7.719 1 94.25 85 VAL A CA 1
ATOM 614 C C . VAL A 1 85 ? 1.62 37.656 -6.238 1 94.25 85 VAL A C 1
ATOM 616 O O . VAL A 1 85 ? 0.713 36.906 -5.828 1 94.25 85 VAL A O 1
ATOM 619 N N . ILE A 1 86 ? 2.25 38.375 -5.426 1 97.38 86 ILE A N 1
ATOM 620 C CA . ILE A 1 86 ? 2.021 38.531 -3.992 1 97.38 86 ILE A CA 1
ATOM 621 C C . ILE A 1 86 ? 1.997 40 -3.617 1 97.38 86 ILE A C 1
ATOM 623 O O . ILE A 1 86 ? 2.941 40.75 -3.912 1 97.38 86 ILE A O 1
ATOM 627 N N . ARG A 1 87 ? 0.925 40.406 -2.914 1 96.75 87 ARG A N 1
ATOM 628 C CA . ARG A 1 87 ? 0.757 41.781 -2.533 1 96.75 87 ARG A CA 1
ATOM 629 C C . ARG A 1 87 ? 0.421 41.906 -1.051 1 96.75 87 ARG A C 1
ATOM 631 O O . ARG A 1 87 ? -0.135 41 -0.453 1 96.75 87 ARG A O 1
ATOM 638 N N . ILE A 1 88 ? 0.727 43.094 -0.573 1 98 88 ILE A N 1
ATOM 639 C CA . ILE A 1 88 ? 0.29 43.438 0.778 1 98 88 ILE A CA 1
ATOM 640 C C . ILE A 1 88 ? -1.232 43.344 0.865 1 98 88 ILE A C 1
ATOM 642 O O . ILE A 1 88 ? -1.94 43.812 -0.024 1 98 88 ILE A O 1
ATOM 646 N N . GLY A 1 89 ? -1.727 42.625 1.859 1 98.31 89 GLY A N 1
ATOM 647 C CA . GLY A 1 89 ? -3.16 42.469 2.025 1 98.31 89 GLY A CA 1
ATOM 648 C C . GLY A 1 89 ? -3.648 41.094 1.623 1 98.31 89 GLY A C 1
ATOM 649 O O . GLY A 1 89 ? -4.762 40.688 1.977 1 98.31 89 GLY A O 1
ATOM 650 N N . ASP A 1 90 ? -2.857 40.375 0.853 1 98.56 90 ASP A N 1
ATOM 651 C CA . ASP A 1 90 ? -3.236 39.031 0.436 1 98.56 90 ASP A CA 1
ATOM 652 C C . ASP A 1 90 ? -3.418 38.094 1.643 1 98.56 90 ASP A C 1
ATOM 654 O O . ASP A 1 90 ? -2.629 38.156 2.588 1 98.56 90 ASP A O 1
ATOM 658 N N . ARG A 1 91 ? -4.5 37.312 1.678 1 98.81 91 ARG A N 1
ATOM 659 C CA . ARG A 1 91 ? -4.734 36.281 2.686 1 98.81 91 ARG A CA 1
ATOM 660 C C . ARG A 1 91 ? -3.992 34.969 2.338 1 98.81 91 ARG A C 1
ATOM 662 O O . ARG A 1 91 ? -4.188 34.406 1.258 1 98.81 91 ARG A O 1
ATOM 669 N N . MET A 1 92 ? -3.137 34.531 3.238 1 98.81 92 MET A N 1
ATOM 670 C CA . MET A 1 92 ? -2.25 33.438 2.891 1 98.81 92 MET A CA 1
ATOM 671 C C . MET A 1 92 ? -2.207 32.406 4.008 1 98.81 92 MET A C 1
ATOM 673 O O . MET A 1 92 ? -2.201 32.75 5.188 1 98.81 92 MET A O 1
ATOM 677 N N . MET A 1 93 ? -2.277 31.141 3.664 1 98.81 93 MET A N 1
ATOM 678 C CA . MET A 1 93 ? -1.766 30.047 4.48 1 98.81 93 MET A CA 1
ATOM 679 C C . MET A 1 93 ? -0.273 29.844 4.238 1 98.81 93 MET A C 1
ATOM 681 O O . MET A 1 93 ? 0.288 30.391 3.287 1 98.81 93 MET A O 1
ATOM 685 N N . VAL A 1 94 ? 0.368 29.141 5.152 1 98.69 94 VAL A N 1
ATOM 686 C CA . VAL A 1 94 ? 1.776 28.812 4.969 1 98.69 94 VAL A CA 1
ATOM 687 C C . VAL A 1 94 ? 1.945 27.297 4.934 1 98.69 94 VAL A C 1
ATOM 689 O O . VAL A 1 94 ? 1.462 26.594 5.824 1 98.69 94 VAL A O 1
ATOM 692 N N . HIS A 1 95 ? 2.521 26.766 3.844 1 98.62 95 HIS A N 1
ATOM 693 C CA . HIS A 1 95 ? 3.004 25.391 3.893 1 98.62 95 HIS A CA 1
ATOM 694 C C . HIS A 1 95 ? 4.094 25.219 4.945 1 98.62 95 HIS A C 1
ATOM 696 O O . HIS A 1 95 ? 5.121 25.906 4.895 1 98.62 95 HIS A O 1
ATOM 702 N N . HIS A 1 96 ? 3.916 24.438 5.871 1 96.69 96 HIS A N 1
ATOM 703 C CA . HIS A 1 96 ? 4.727 24.531 7.078 1 96.69 96 HIS A CA 1
ATOM 704 C C . HIS A 1 96 ? 6.07 23.844 6.906 1 96.69 96 HIS A C 1
ATOM 706 O O . HIS A 1 96 ? 6.812 23.656 7.875 1 96.69 96 HIS A O 1
ATOM 712 N N . TYR A 1 97 ? 6.418 23.406 5.684 1 97.44 97 TYR A N 1
ATOM 713 C CA . TYR A 1 97 ? 7.742 22.906 5.336 1 97.44 97 TYR A CA 1
ATOM 714 C C . TYR A 1 97 ? 8.406 23.781 4.289 1 97.44 97 TYR A C 1
ATOM 716 O O . TYR A 1 97 ? 7.727 24.406 3.473 1 97.44 97 TYR A O 1
ATOM 724 N N . ASP A 1 98 ? 9.711 23.766 4.359 1 97.38 98 ASP A N 1
ATOM 725 C CA . ASP A 1 98 ? 10.516 24.344 3.283 1 97.38 98 ASP A CA 1
ATOM 726 C C . ASP A 1 98 ? 11.727 23.469 2.982 1 97.38 98 ASP A C 1
ATOM 728 O O . ASP A 1 98 ? 12.219 22.75 3.863 1 97.38 98 ASP A O 1
ATOM 732 N N . GLY A 1 99 ? 12.125 23.391 1.756 1 97.12 99 GLY A N 1
ATOM 733 C CA . GLY A 1 99 ? 13.266 22.594 1.337 1 97.12 99 GLY A CA 1
ATOM 734 C C . GLY A 1 99 ? 14.219 23.344 0.434 1 97.12 99 GLY A C 1
ATOM 735 O O . GLY A 1 99 ? 14.25 24.578 0.442 1 97.12 99 GLY A O 1
ATOM 736 N N . CYS A 1 100 ? 15.094 22.625 -0.31 1 96.44 100 CYS A N 1
ATOM 737 C CA . CYS A 1 100 ? 16.156 23.234 -1.102 1 96.44 100 CYS A CA 1
ATOM 738 C C . CYS A 1 100 ? 15.602 23.922 -2.336 1 96.44 100 CYS A C 1
ATOM 740 O O . CYS A 1 100 ? 16.266 24.75 -2.949 1 96.44 100 CYS A O 1
ATOM 742 N N . GLY A 1 101 ? 14.445 23.609 -2.727 1 95.31 101 GLY A N 1
ATOM 743 C CA . GLY A 1 101 ? 13.789 24.234 -3.867 1 95.31 101 GLY A CA 1
ATOM 744 C C . GLY A 1 101 ? 14.25 23.656 -5.199 1 95.31 101 GLY A C 1
ATOM 745 O O . GLY A 1 101 ? 13.703 24.016 -6.246 1 95.31 101 GLY A O 1
ATOM 746 N N . PHE A 1 102 ? 15.203 22.641 -5.156 1 96 102 PHE A N 1
ATOM 747 C CA . PHE A 1 102 ? 15.82 22.234 -6.41 1 96 102 PHE A CA 1
ATOM 748 C C . PHE A 1 102 ? 15.695 20.734 -6.617 1 96 102 PHE A C 1
ATOM 750 O O . PHE A 1 102 ? 15.656 20.25 -7.754 1 96 102 PHE A O 1
ATOM 757 N N . CYS A 1 103 ? 15.688 20.016 -5.578 1 96.06 103 CYS A N 1
ATOM 758 C CA . CYS A 1 103 ? 15.609 18.562 -5.758 1 96.06 103 CYS A CA 1
ATOM 759 C C . CYS A 1 103 ? 14.25 18.156 -6.312 1 96.06 103 CYS A C 1
ATOM 761 O O . CYS A 1 103 ? 13.336 18.984 -6.387 1 96.06 103 CYS A O 1
ATOM 763 N N . ASP A 1 104 ? 14.055 16.891 -6.715 1 95.38 104 ASP A N 1
ATOM 764 C CA . ASP A 1 104 ? 12.828 16.422 -7.352 1 95.38 104 ASP A CA 1
ATOM 765 C C . ASP A 1 104 ? 11.633 16.578 -6.418 1 95.38 104 ASP A C 1
ATOM 767 O O . ASP A 1 104 ? 10.547 16.969 -6.848 1 95.38 104 ASP A O 1
ATOM 771 N N . ASN A 1 105 ? 11.797 16.359 -5.203 1 97.06 105 ASN A N 1
ATOM 772 C CA . ASN A 1 105 ? 10.711 16.484 -4.238 1 97.06 105 ASN A CA 1
ATOM 773 C C . ASN A 1 105 ? 10.297 17.938 -4.039 1 97.06 105 ASN A C 1
ATOM 775 O O . ASN A 1 105 ? 9.102 18.25 -4.02 1 97.06 105 ASN A O 1
ATOM 779 N N . CYS A 1 106 ? 11.227 18.797 -3.916 1 97.31 106 CYS A N 1
ATOM 780 C CA . CYS A 1 106 ? 10.906 20.203 -3.771 1 97.31 106 CYS A CA 1
ATOM 781 C C . CYS A 1 106 ? 10.227 20.734 -5.023 1 97.31 106 CYS A C 1
ATOM 783 O O . CYS A 1 106 ? 9.25 21.484 -4.938 1 97.31 106 CYS A O 1
ATOM 785 N N . ARG A 1 107 ? 10.719 20.297 -6.137 1 97.06 107 ARG A N 1
ATOM 786 C CA . ARG A 1 107 ? 10.195 20.797 -7.398 1 97.06 107 ARG A CA 1
ATOM 787 C C . ARG A 1 107 ? 8.758 20.344 -7.621 1 97.06 107 ARG A C 1
ATOM 789 O O . ARG A 1 107 ? 8.023 20.938 -8.398 1 97.06 107 ARG A O 1
ATOM 796 N N . THR A 1 108 ? 8.406 19.25 -6.953 1 96.5 108 THR A N 1
ATOM 797 C CA . THR A 1 108 ? 7.055 18.719 -7.137 1 96.5 108 THR A CA 1
ATOM 798 C C . THR A 1 108 ? 6.168 19.078 -5.949 1 96.5 108 THR A C 1
ATOM 800 O O . THR A 1 108 ? 5.094 18.5 -5.773 1 96.5 108 THR A O 1
ATOM 803 N N . GLY A 1 109 ? 6.613 19.922 -5.094 1 97.44 109 GLY A N 1
ATOM 804 C CA . GLY A 1 109 ? 5.773 20.484 -4.051 1 97.44 109 GLY A CA 1
ATOM 805 C C . GLY A 1 109 ? 5.836 19.719 -2.748 1 97.44 109 GLY A C 1
ATOM 806 O O . GLY A 1 109 ? 4.938 19.812 -1.912 1 97.44 109 GLY A O 1
ATOM 807 N N . TRP A 1 110 ? 6.945 18.891 -2.645 1 98.19 110 TRP A N 1
ATOM 808 C CA . TRP A 1 110 ? 7.051 18.062 -1.451 1 98.19 110 TRP A CA 1
ATOM 809 C C . TRP A 1 110 ? 8.336 18.359 -0.688 1 98.19 110 TRP A C 1
ATOM 811 O O . TRP A 1 110 ? 9.18 17.484 -0.503 1 98.19 110 TRP A O 1
ATOM 821 N N . PRO A 1 111 ? 8.383 19.578 -0.123 1 97.81 111 PRO A N 1
ATOM 822 C CA . PRO A 1 111 ? 9.625 19.969 0.539 1 97.81 111 PRO A CA 1
ATOM 823 C C . PRO A 1 111 ? 9.898 19.172 1.812 1 97.81 111 PRO A C 1
ATOM 825 O O . PRO A 1 111 ? 11.039 19.094 2.262 1 97.81 111 PRO A O 1
ATOM 828 N N . GLN A 1 112 ? 8.844 18.594 2.465 1 96.69 112 GLN A N 1
ATOM 829 C CA . GLN A 1 112 ? 9.047 17.766 3.654 1 96.69 112 GLN A CA 1
ATOM 830 C C . GLN A 1 112 ? 9.852 16.516 3.324 1 96.69 112 GLN A C 1
ATOM 832 O O . GLN A 1 112 ? 10.352 15.836 4.223 1 96.69 112 GLN A O 1
ATOM 837 N N . LEU A 1 113 ? 9.977 16.25 2.002 1 97.19 113 LEU A N 1
ATOM 838 C CA . LEU A 1 113 ? 10.742 15.086 1.559 1 97.19 113 LEU A CA 1
ATOM 839 C C . LEU A 1 113 ? 12.047 15.516 0.892 1 97.19 113 LEU A C 1
ATOM 841 O O . LEU A 1 113 ? 12.68 14.734 0.182 1 97.19 113 LEU A O 1
ATOM 845 N N . CYS A 1 114 ? 12.484 16.703 1.131 1 97.12 114 CYS A N 1
ATOM 846 C CA . CYS A 1 114 ? 13.672 17.266 0.495 1 97.12 114 CYS A CA 1
ATOM 847 C C . CYS A 1 114 ? 14.891 16.375 0.711 1 97.12 114 CYS A C 1
ATOM 849 O O . CYS A 1 114 ? 15.133 15.906 1.826 1 97.12 114 CYS A O 1
ATOM 851 N N . ASP A 1 115 ? 15.703 16.156 -0.328 1 93.94 115 ASP A N 1
ATOM 852 C CA . ASP A 1 115 ? 16.891 15.305 -0.288 1 93.94 115 ASP A CA 1
ATOM 853 C C . ASP A 1 115 ? 18.016 15.977 0.488 1 93.94 115 ASP A C 1
ATOM 855 O O . ASP A 1 115 ? 18.984 15.312 0.87 1 93.94 115 ASP A O 1
ATOM 859 N N . ARG A 1 116 ? 17.953 17.219 0.73 1 94.12 116 ARG A N 1
ATOM 860 C CA . ARG A 1 116 ? 19.031 17.953 1.353 1 94.12 116 ARG A CA 1
ATOM 861 C C . ARG A 1 116 ? 18.625 18.469 2.732 1 94.12 116 ARG A C 1
ATOM 863 O O . ARG A 1 116 ? 19.297 19.344 3.295 1 94.12 116 ARG A O 1
ATOM 870 N N . GLY A 1 117 ? 17.516 17.969 3.182 1 93.81 117 GLY A N 1
ATOM 871 C CA . GLY A 1 117 ? 17 18.422 4.465 1 93.81 117 GLY A CA 1
ATOM 872 C C . GLY A 1 117 ? 15.898 19.453 4.336 1 93.81 117 GLY A C 1
ATOM 873 O O . GLY A 1 117 ? 15.766 20.109 3.297 1 93.81 117 GLY A O 1
ATOM 874 N N . ASN A 1 118 ? 15.055 19.547 5.355 1 94.44 118 ASN A N 1
ATOM 875 C CA . ASN A 1 118 ? 13.938 20.5 5.305 1 94.44 118 ASN A CA 1
ATOM 876 C C . ASN A 1 118 ? 13.828 21.312 6.59 1 94.44 118 ASN A C 1
ATOM 878 O O . ASN A 1 118 ? 14.445 20.953 7.602 1 94.44 118 ASN A O 1
ATOM 882 N N . VAL A 1 119 ? 13.203 22.422 6.43 1 93.38 119 VAL A N 1
ATOM 883 C CA . VAL A 1 119 ? 12.805 23.297 7.523 1 93.38 119 VAL A CA 1
ATOM 884 C C . VAL A 1 119 ? 11.344 23.031 7.895 1 93.38 119 VAL A C 1
ATOM 886 O O . VAL A 1 119 ? 10.5 22.828 7.02 1 93.38 119 VAL A O 1
ATOM 889 N N . ILE A 1 120 ? 11.094 22.984 9.195 1 94.62 120 ILE A N 1
ATOM 890 C CA . ILE A 1 120 ? 9.727 22.859 9.703 1 94.62 120 ILE A CA 1
ATOM 891 C C . ILE A 1 120 ? 9.383 24.078 10.562 1 94.62 120 ILE A C 1
ATOM 893 O O . ILE A 1 120 ? 9.914 24.234 11.664 1 94.62 120 ILE A O 1
ATOM 897 N N . TYR A 1 121 ? 8.516 24.859 10.07 1 95.31 121 TYR A N 1
ATOM 898 C CA . TYR A 1 121 ? 8.102 26.016 10.852 1 95.31 121 TYR A CA 1
ATOM 899 C C . TYR A 1 121 ? 7.406 25.578 12.141 1 95.31 121 TYR A C 1
ATOM 901 O O . TYR A 1 121 ? 6.543 24.688 12.117 1 95.31 121 TYR A O 1
ATOM 909 N N . GLY A 1 122 ? 7.816 26.203 13.242 1 93.56 122 GLY A N 1
ATOM 910 C CA . GLY A 1 122 ? 7.277 25.828 14.539 1 93.56 122 GLY A CA 1
ATOM 911 C C . GLY A 1 122 ? 8.086 24.75 15.234 1 93.56 122 GLY A C 1
ATOM 912 O O . GLY A 1 122 ? 7.828 24.406 16.391 1 93.56 122 GLY A O 1
ATOM 913 N N . ALA A 1 123 ? 9.07 24.219 14.469 1 90.44 123 ALA A N 1
ATOM 914 C CA . ALA A 1 123 ? 9.93 23.188 15.047 1 90.44 123 ALA A CA 1
ATOM 915 C C . ALA A 1 123 ? 11.406 23.5 14.828 1 90.44 123 ALA A C 1
ATOM 917 O O . ALA A 1 123 ? 12.148 23.703 15.789 1 90.44 123 ALA A O 1
ATOM 918 N N . THR A 1 124 ? 11.82 23.703 13.594 1 90.31 124 THR A N 1
ATOM 919 C CA . THR A 1 124 ? 13.219 23.984 13.289 1 90.31 124 THR A CA 1
ATOM 920 C C . THR A 1 124 ? 13.375 25.406 12.773 1 90.31 124 THR A C 1
ATOM 922 O O . THR A 1 124 ? 14.492 25.844 12.453 1 90.31 124 THR A O 1
ATOM 925 N N . ALA A 1 125 ? 12.375 26.125 12.672 1 92.69 125 ALA A N 1
ATOM 926 C CA . ALA A 1 125 ? 12.297 27.547 12.367 1 92.69 125 ALA A CA 1
ATOM 927 C C . ALA A 1 125 ? 11.109 28.203 13.07 1 92.69 125 ALA A C 1
ATOM 929 O O . ALA A 1 125 ? 10.219 27.5 13.562 1 92.69 125 ALA A O 1
ATOM 930 N N . HIS A 1 126 ? 11.086 29.531 13.133 1 94.81 126 HIS A N 1
ATOM 931 C CA . HIS A 1 126 ? 10 30.219 13.812 1 94.81 126 HIS A CA 1
ATOM 932 C C . HIS A 1 126 ? 8.656 29.922 13.164 1 94.81 126 HIS A C 1
ATOM 934 O O . HIS A 1 126 ? 8.531 29.938 11.938 1 94.81 126 HIS A O 1
ATOM 940 N N . GLY A 1 127 ? 7.645 29.703 14.125 1 97 127 GLY A N 1
ATOM 941 C CA . GLY A 1 127 ? 6.32 29.344 13.648 1 97 127 GLY A CA 1
ATOM 942 C C . GLY A 1 127 ? 5.293 30.438 13.836 1 97 127 GLY A C 1
ATOM 943 O O . GLY A 1 127 ? 5.633 31.625 13.844 1 97 127 GLY A O 1
ATOM 944 N N . GLY A 1 128 ? 4.09 30.031 13.883 1 97.88 128 GLY A N 1
ATOM 945 C CA . GLY A 1 128 ? 2.984 30.969 13.75 1 97.88 128 GLY A CA 1
ATOM 946 C C . GLY A 1 128 ? 2.43 31.422 15.086 1 97.88 128 GLY A C 1
ATOM 947 O O . GLY A 1 128 ? 1.583 32.312 15.133 1 97.88 128 GLY A O 1
ATOM 948 N N . HIS A 1 129 ? 2.863 30.859 16.203 1 98.31 129 HIS A N 1
ATOM 949 C CA . HIS A 1 129 ? 2.412 31.344 17.5 1 98.31 129 HIS A CA 1
ATOM 950 C C . HIS A 1 129 ? 3.082 32.688 17.859 1 98.31 129 HIS A C 1
ATOM 952 O O . HIS A 1 129 ? 3.768 32.781 18.875 1 98.31 129 HIS A O 1
ATOM 958 N N . ALA A 1 130 ? 2.867 33.688 17.047 1 98.44 130 ALA A N 1
ATOM 959 C CA . ALA A 1 130 ? 3.482 35 17.141 1 98.44 130 ALA A CA 1
ATOM 960 C C . ALA A 1 130 ? 2.643 36.062 16.406 1 98.44 130 ALA A C 1
ATOM 962 O O . ALA A 1 130 ? 1.707 35.719 15.68 1 98.44 130 ALA A O 1
ATOM 963 N N . ASP A 1 131 ? 3.023 37.281 16.672 1 98.75 131 ASP A N 1
ATOM 964 C CA . ASP A 1 131 ? 2.301 38.344 15.992 1 98.75 131 ASP A CA 1
ATOM 965 C C . ASP A 1 131 ? 2.564 38.344 14.484 1 98.75 131 ASP A C 1
ATOM 967 O O . ASP A 1 131 ? 1.688 38.688 13.695 1 98.75 131 ASP A O 1
ATOM 971 N N . TYR A 1 132 ? 3.789 37.969 14.109 1 98.75 132 TYR A N 1
ATOM 972 C CA . TYR A 1 132 ? 4.207 37.906 12.711 1 98.75 132 TYR A CA 1
ATOM 973 C C . TYR A 1 132 ? 4.996 36.625 12.438 1 98.75 132 TYR A C 1
ATOM 975 O O . TYR A 1 132 ? 5.586 36.031 13.352 1 98.75 132 TYR A O 1
ATOM 983 N N . ILE A 1 133 ? 5 36.219 11.195 1 98.56 133 ILE A N 1
ATOM 984 C CA . ILE A 1 133 ? 5.883 35.156 10.742 1 98.56 133 ILE A CA 1
ATOM 985 C C . ILE A 1 133 ? 6.555 35.531 9.43 1 98.56 133 ILE A C 1
ATOM 987 O O . ILE A 1 133 ? 5.934 36.188 8.578 1 98.56 133 ILE A O 1
ATOM 991 N N . LYS A 1 134 ? 7.82 35.281 9.344 1 98.44 134 LYS A N 1
ATOM 992 C CA . LYS A 1 134 ? 8.602 35.469 8.125 1 98.44 134 LYS A CA 1
ATOM 993 C C . LYS A 1 134 ? 8.875 34.156 7.426 1 98.44 134 LYS A C 1
ATOM 995 O O . LYS A 1 134 ? 9.391 33.219 8.039 1 98.44 134 LYS A O 1
ATOM 1000 N N . VAL A 1 135 ? 8.492 34.062 6.152 1 98.19 135 VAL A N 1
ATOM 1001 C CA . VAL A 1 135 ? 8.695 32.812 5.422 1 98.19 135 VAL A CA 1
ATOM 1002 C C . VAL A 1 135 ? 9.086 33.125 3.979 1 98.19 135 VAL A C 1
ATOM 1004 O O . VAL A 1 135 ? 8.781 34.188 3.459 1 98.19 135 VAL A O 1
ATOM 1007 N N . PRO A 1 136 ? 9.812 32.156 3.311 1 97.88 136 PRO A N 1
ATOM 1008 C CA . PRO A 1 136 ? 9.984 32.312 1.863 1 97.88 136 PRO A CA 1
ATOM 1009 C C . PRO A 1 136 ? 8.656 32.344 1.111 1 97.88 136 PRO A C 1
ATOM 1011 O O . PRO A 1 136 ? 7.73 31.609 1.459 1 97.88 136 PRO A O 1
ATOM 1014 N N . ALA A 1 137 ? 8.562 33.156 0.054 1 97.75 137 ALA A N 1
ATOM 1015 C CA . ALA A 1 137 ? 7.34 33.312 -0.726 1 97.75 137 ALA A CA 1
ATOM 1016 C C . ALA A 1 137 ? 6.871 31.953 -1.278 1 97.75 137 ALA A C 1
ATOM 1018 O O . ALA A 1 137 ? 5.668 31.719 -1.411 1 97.75 137 ALA A O 1
ATOM 1019 N N . ARG A 1 138 ? 7.762 31.016 -1.565 1 96.25 138 ARG A N 1
ATOM 1020 C CA . ARG A 1 138 ? 7.449 29.734 -2.201 1 96.25 138 ARG A CA 1
ATOM 1021 C C . ARG A 1 138 ? 6.652 28.844 -1.261 1 96.25 138 ARG A C 1
ATOM 1023 O O . ARG A 1 138 ? 6.105 27.828 -1.686 1 96.25 138 ARG A O 1
ATOM 1030 N N . THR A 1 139 ? 6.555 29.188 0.049 1 98.06 139 THR A N 1
ATOM 1031 C CA . THR A 1 139 ? 5.809 28.375 0.994 1 98.06 139 THR A CA 1
ATOM 1032 C C . THR A 1 139 ? 4.395 28.922 1.187 1 98.06 139 THR A C 1
ATOM 1034 O O . THR A 1 139 ? 3.588 28.328 1.907 1 98.06 139 THR A O 1
ATOM 1037 N N . LEU A 1 140 ? 4.074 30 0.55 1 98.38 140 LEU A N 1
ATOM 1038 C CA . LEU A 1 140 ? 2.756 30.609 0.71 1 98.38 140 LEU A CA 1
ATOM 1039 C C . LEU A 1 140 ? 1.724 29.922 -0.167 1 98.38 140 LEU A C 1
ATOM 1041 O O . LEU A 1 140 ? 2.025 29.531 -1.299 1 98.38 140 LEU A O 1
ATOM 1045 N N . VAL A 1 141 ? 0.543 29.781 0.379 1 98.69 141 VAL A N 1
ATOM 1046 C CA . VAL A 1 141 ? -0.619 29.266 -0.335 1 98.69 141 VAL A CA 1
ATOM 1047 C C . VAL A 1 141 ? -1.81 30.188 -0.133 1 98.69 141 VAL A C 1
ATOM 1049 O O . VAL A 1 141 ? -2.145 30.547 1 1 98.69 141 VAL A O 1
ATOM 1052 N N . ARG A 1 142 ? -2.438 30.516 -1.156 1 98.5 142 ARG A N 1
ATOM 1053 C CA . ARG A 1 142 ? -3.525 31.484 -1.086 1 98.5 142 ARG A CA 1
ATOM 1054 C C . ARG A 1 142 ? -4.703 30.938 -0.294 1 98.5 142 ARG A C 1
ATOM 1056 O O . ARG A 1 142 ? -5.062 29.766 -0.446 1 98.5 142 ARG A O 1
ATOM 1063 N N . LEU A 1 143 ? -5.258 31.734 0.512 1 98.75 143 LEU A N 1
ATOM 1064 C CA . LEU A 1 143 ? -6.5 31.422 1.209 1 98.75 143 LEU A CA 1
ATOM 1065 C C . LEU A 1 143 ? -7.699 32.031 0.477 1 98.75 143 LEU A C 1
ATOM 1067 O O . LEU A 1 143 ? -7.836 33.25 0.395 1 98.75 143 LEU A O 1
ATOM 1071 N N . PRO A 1 144 ? -8.586 31.203 0.001 1 98.38 144 PRO A N 1
ATOM 1072 C CA . PRO A 1 144 ? -9.789 31.734 -0.635 1 98.38 144 PRO A CA 1
ATOM 1073 C C . PRO A 1 144 ? -10.562 32.688 0.273 1 98.38 144 PRO A C 1
ATOM 1075 O O . PRO A 1 144 ? -10.594 32.5 1.491 1 98.38 144 PRO A O 1
ATOM 1078 N N . ASP A 1 145 ? -11.242 33.594 -0.311 1 97.62 145 ASP A N 1
ATOM 1079 C CA . ASP A 1 145 ? -11.953 34.656 0.42 1 97.62 145 ASP A CA 1
ATOM 1080 C C . ASP A 1 145 ? -13.094 34.062 1.246 1 97.62 145 ASP A C 1
ATOM 1082 O O . ASP A 1 145 ? -13.461 34.594 2.287 1 97.62 145 ASP A O 1
ATOM 1086 N N . GLU A 1 146 ? -13.586 32.875 0.802 1 97.31 146 GLU A N 1
ATOM 1087 C CA . GLU A 1 146 ? -14.742 32.25 1.428 1 97.31 146 GLU A CA 1
ATOM 1088 C C . GLU A 1 146 ? -14.367 31.625 2.764 1 97.31 146 GLU A C 1
ATOM 1090 O O . GLU A 1 146 ? -15.242 31.281 3.562 1 97.31 146 GLU A O 1
ATOM 1095 N N . LEU A 1 147 ? -13.109 31.5 2.994 1 98.5 147 LEU A N 1
ATOM 1096 C CA . LEU A 1 147 ? -12.688 30.719 4.156 1 98.5 147 LEU A CA 1
ATOM 1097 C C . LEU A 1 147 ? -12.188 31.641 5.27 1 98.5 147 LEU A C 1
ATOM 1099 O O . LEU A 1 147 ? -11.555 32.656 4.996 1 98.5 147 LEU A O 1
ATOM 1103 N N . SER A 1 148 ? -12.461 31.234 6.512 1 98.56 148 SER A N 1
ATOM 1104 C CA . SER A 1 148 ? -11.93 31.953 7.668 1 98.56 148 SER A CA 1
ATOM 1105 C C . SER A 1 148 ? -10.438 31.703 7.84 1 98.56 148 SER A C 1
ATOM 1107 O O . SER A 1 148 ? -9.891 30.75 7.277 1 98.56 148 SER A O 1
ATOM 1109 N N . PHE A 1 149 ? -9.797 32.562 8.562 1 98.69 149 PHE A N 1
ATOM 1110 C CA . PHE A 1 149 ? -8.391 32.375 8.867 1 98.69 149 PHE A CA 1
ATOM 1111 C C . PHE A 1 149 ? -8.195 31.109 9.711 1 98.69 149 PHE A C 1
ATOM 1113 O O . PHE A 1 149 ? -7.191 30.406 9.57 1 98.69 149 PHE A O 1
ATOM 1120 N N . ALA A 1 150 ? -9.156 30.812 10.586 1 98.44 150 ALA A N 1
ATOM 1121 C CA . ALA A 1 150 ? -9.102 29.578 11.367 1 98.44 150 ALA A CA 1
ATOM 1122 C C . ALA A 1 150 ? -9.148 28.344 10.461 1 98.44 150 ALA A C 1
ATOM 1124 O O . ALA A 1 150 ? -8.422 27.375 10.68 1 98.44 150 ALA A O 1
ATOM 1125 N N . ALA A 1 151 ? -10 28.422 9.445 1 98.44 151 ALA A N 1
ATOM 1126 C CA . ALA A 1 151 ? -10.039 27.328 8.469 1 98.44 151 ALA A CA 1
ATOM 1127 C C . ALA A 1 151 ? -8.68 27.172 7.781 1 98.44 151 ALA A C 1
ATOM 1129 O O . ALA A 1 151 ? -8.203 26.047 7.602 1 98.44 151 ALA A O 1
ATOM 1130 N N . GLY A 1 152 ? -8.094 28.312 7.445 1 98.75 152 GLY A N 1
ATOM 1131 C CA . GLY A 1 152 ? -6.766 28.281 6.848 1 98.75 152 GLY A CA 1
ATOM 1132 C C . GLY A 1 152 ? -5.723 27.641 7.75 1 98.75 152 GLY A C 1
ATOM 1133 O O . GLY A 1 152 ? -4.875 26.875 7.281 1 98.75 152 GLY A O 1
ATOM 1134 N N . ALA A 1 153 ? -5.781 27.969 9.008 1 98.56 153 ALA A N 1
ATOM 1135 C CA . ALA A 1 153 ? -4.867 27.375 9.977 1 98.56 153 ALA A CA 1
ATOM 1136 C C . ALA A 1 153 ? -5.051 25.859 10.047 1 98.56 153 ALA A C 1
ATOM 1138 O O . ALA A 1 153 ? -4.074 25.109 10.07 1 98.56 153 ALA A O 1
ATOM 1139 N N . ALA A 1 154 ? -6.277 25.438 10.047 1 98.06 154 ALA A N 1
ATOM 1140 C CA . ALA A 1 154 ? -6.559 24 10.07 1 98.06 154 ALA A CA 1
ATOM 1141 C C . ALA A 1 154 ? -5.988 23.312 8.828 1 98.06 154 ALA A C 1
ATOM 1143 O O . ALA A 1 154 ? -5.391 22.25 8.922 1 98.06 154 ALA A O 1
ATOM 1144 N N . ILE A 1 155 ? -6.133 23.938 7.68 1 98.62 155 ILE A N 1
ATOM 1145 C CA . ILE A 1 155 ? -5.699 23.391 6.398 1 98.62 155 ILE A CA 1
ATOM 1146 C C . ILE A 1 155 ? -4.176 23.344 6.352 1 98.62 155 ILE A C 1
ATOM 1148 O O . ILE A 1 155 ? -3.598 22.453 5.715 1 98.62 155 ILE A O 1
ATOM 1152 N N . SER A 1 156 ? -3.512 24.156 7.078 1 98.38 156 SER A N 1
ATOM 1153 C CA . SER A 1 156 ? -2.062 24.312 7.02 1 98.38 156 SER A CA 1
ATOM 1154 C C . SER A 1 156 ? -1.353 23.094 7.617 1 98.38 156 SER A C 1
ATOM 1156 O O . SER A 1 156 ? -0.139 22.938 7.461 1 98.38 156 SER A O 1
ATOM 1158 N N . CYS A 1 157 ? -2.115 22.203 8.281 1 97.19 157 CYS A N 1
ATOM 1159 C CA . CYS A 1 157 ? -1.495 20.953 8.727 1 97.19 157 CYS A CA 1
ATOM 1160 C C . CYS A 1 157 ? -2.527 19.844 8.836 1 97.19 157 CYS A C 1
ATOM 1162 O O . CYS A 1 157 ? -2.682 19.031 7.918 1 97.19 157 CYS A O 1
ATOM 1164 N N . GLY A 1 158 ? -3.336 19.844 9.938 1 96.56 158 GLY A N 1
ATOM 1165 C CA . GLY A 1 158 ? -4.211 18.719 10.266 1 96.56 158 GLY A CA 1
ATOM 1166 C C . GLY A 1 158 ? -5.211 18.406 9.164 1 96.56 158 GLY A C 1
ATOM 1167 O O . GLY A 1 158 ? -5.27 17.281 8.68 1 96.56 158 GLY A O 1
ATOM 1168 N N . THR A 1 159 ? -6.023 19.391 8.828 1 98.31 159 THR A N 1
ATOM 1169 C CA . THR A 1 159 ? -7.035 19.219 7.789 1 98.31 159 THR A CA 1
ATOM 1170 C C . THR A 1 159 ? -6.383 18.922 6.441 1 98.31 159 THR A C 1
ATOM 1172 O O . THR A 1 159 ? -6.855 18.062 5.695 1 98.31 159 THR A O 1
ATOM 1175 N N . GLY A 1 160 ? -5.273 19.625 6.137 1 98.62 160 GLY A N 1
ATOM 1176 C CA . GLY A 1 160 ? -4.531 19.312 4.926 1 98.62 160 GLY A CA 1
ATOM 1177 C C . GLY A 1 160 ? -4.016 17.891 4.891 1 98.62 160 GLY A C 1
ATOM 1178 O O . GLY A 1 160 ? -4.043 17.234 3.846 1 98.62 160 GLY A O 1
ATOM 1179 N N . THR A 1 161 ? -3.545 17.422 6.02 1 98.56 161 THR A N 1
ATOM 1180 C CA . THR A 1 161 ? -3.047 16.062 6.152 1 98.56 161 THR A CA 1
ATOM 1181 C C . THR A 1 161 ? -4.156 15.055 5.867 1 98.56 161 THR A C 1
ATOM 1183 O O . THR A 1 161 ? -3.949 14.086 5.129 1 98.56 161 THR A O 1
ATOM 1186 N N . ALA A 1 162 ? -5.336 15.289 6.395 1 98.69 162 ALA A N 1
ATOM 1187 C CA . ALA A 1 162 ? -6.484 14.422 6.141 1 98.69 162 ALA A CA 1
ATOM 1188 C C . ALA A 1 162 ? -6.844 14.406 4.656 1 98.69 162 ALA A C 1
ATOM 1190 O O . ALA A 1 162 ? -7.055 13.344 4.074 1 98.69 162 ALA A O 1
ATOM 1191 N N . PHE A 1 163 ? -6.875 15.578 4.043 1 98.94 163 PHE A N 1
ATOM 1192 C CA . PHE A 1 163 ? -7.211 15.703 2.629 1 98.94 163 PHE A CA 1
ATOM 1193 C C . PHE A 1 163 ? -6.195 14.969 1.764 1 98.94 163 PHE A C 1
ATOM 1195 O O . PHE A 1 163 ? -6.57 14.227 0.848 1 98.94 163 PHE A O 1
ATOM 1202 N N . GLY A 1 164 ? -4.945 15.219 2.086 1 98.81 164 GLY A N 1
ATOM 1203 C CA . GLY A 1 164 ? -3.902 14.523 1.348 1 98.81 164 GLY A CA 1
ATOM 1204 C C . GLY A 1 164 ? -4.051 13.016 1.377 1 98.81 164 GLY A C 1
ATOM 1205 O O . GLY A 1 164 ? -3.875 12.352 0.355 1 98.81 164 GLY A O 1
ATOM 1206 N N . ALA A 1 165 ? -4.371 12.453 2.494 1 98.88 165 ALA A N 1
ATOM 1207 C CA . ALA A 1 165 ? -4.539 11.008 2.646 1 98.88 165 ALA A CA 1
ATOM 1208 C C . ALA A 1 165 ? -5.742 10.508 1.854 1 98.88 165 ALA A C 1
ATOM 1210 O O . ALA A 1 165 ? -5.684 9.453 1.223 1 98.88 165 ALA A O 1
ATOM 1211 N N . LEU A 1 166 ? -6.848 11.266 1.922 1 98.94 166 LEU A N 1
ATOM 1212 C CA . LEU A 1 166 ? -8.062 10.875 1.204 1 98.94 166 LEU A CA 1
ATOM 1213 C C . LEU A 1 166 ? -7.828 10.898 -0.303 1 98.94 166 LEU A C 1
ATOM 1215 O O . LEU A 1 166 ? -8.32 10.023 -1.023 1 98.94 166 LEU A O 1
ATOM 1219 N N . VAL A 1 167 ? -7.09 11.922 -0.758 1 98.81 167 VAL A N 1
ATOM 1220 C CA . VAL A 1 167 ? -6.754 12.008 -2.176 1 98.81 167 VAL A CA 1
ATOM 1221 C C . VAL A 1 167 ? -5.863 10.828 -2.564 1 98.81 167 VAL A C 1
ATOM 1223 O O . VAL A 1 167 ? -6.086 10.188 -3.596 1 98.81 167 VAL A O 1
ATOM 1226 N N . ARG A 1 168 ? -4.863 10.523 -1.749 1 98.56 168 ARG A N 1
ATOM 1227 C CA . ARG A 1 168 ? -3.969 9.406 -2.029 1 98.56 168 ARG A CA 1
ATOM 1228 C C . ARG A 1 168 ? -4.73 8.086 -2.062 1 98.56 168 ARG A C 1
ATOM 1230 O O . ARG A 1 168 ? -4.445 7.219 -2.889 1 98.56 168 ARG A O 1
ATOM 1237 N N . LEU A 1 169 ? -5.734 7.961 -1.221 1 98.62 169 LEU A N 1
ATOM 1238 C CA . LEU A 1 169 ? -6.59 6.781 -1.162 1 98.62 169 LEU A CA 1
ATOM 1239 C C . LEU A 1 169 ? -7.59 6.773 -2.312 1 98.62 169 LEU A C 1
ATOM 1241 O O . LEU A 1 169 ? -8.289 5.777 -2.529 1 98.62 169 LEU A O 1
ATOM 1245 N N . ASN A 1 170 ? -7.699 7.855 -3.01 1 98.56 170 ASN A N 1
ATOM 1246 C CA . ASN A 1 170 ? -8.664 8.039 -4.09 1 98.56 170 ASN A CA 1
ATOM 1247 C C . ASN A 1 170 ? -10.094 7.844 -3.598 1 98.56 170 ASN A C 1
ATOM 1249 O O . ASN A 1 170 ? -10.859 7.078 -4.184 1 98.56 170 ASN A O 1
ATOM 1253 N N . VAL A 1 171 ? -10.469 8.391 -2.502 1 98.75 171 VAL A N 1
ATOM 1254 C CA . VAL A 1 171 ? -11.789 8.281 -1.904 1 98.75 171 VAL A CA 1
ATOM 1255 C C . VAL A 1 171 ? -12.812 9.008 -2.775 1 98.75 171 VAL A C 1
ATOM 1257 O O . VAL A 1 171 ? -12.547 10.109 -3.264 1 98.75 171 VAL A O 1
ATOM 1260 N N . ASN A 1 172 ? -13.961 8.43 -3 1 97.88 172 ASN A N 1
ATOM 1261 C CA . ASN A 1 172 ? -15.055 9.031 -3.758 1 97.88 172 ASN A CA 1
ATOM 1262 C C . ASN A 1 172 ? -16.406 8.5 -3.301 1 97.88 172 ASN A C 1
ATOM 1264 O O . ASN A 1 172 ? -16.5 7.789 -2.299 1 97.88 172 ASN A O 1
ATOM 1268 N N . ALA A 1 173 ? -17.453 8.789 -4.047 1 97.75 173 ALA A N 1
ATOM 1269 C CA . ALA A 1 173 ? -18.844 8.578 -3.615 1 97.75 173 ALA A CA 1
ATOM 1270 C C . ALA A 1 173 ? -19.203 7.098 -3.684 1 97.75 173 ALA A C 1
ATOM 1272 O O . ALA A 1 173 ? -20.25 6.684 -3.158 1 97.75 173 ALA A O 1
ATOM 1273 N N . LYS A 1 174 ? -18.375 6.262 -4.25 1 97.12 174 LYS A N 1
ATOM 1274 C CA . LYS A 1 174 ? -18.656 4.832 -4.352 1 97.12 174 LYS A CA 1
ATOM 1275 C C . LYS A 1 174 ? -18.125 4.078 -3.133 1 97.12 174 LYS A C 1
ATOM 1277 O O . LYS A 1 174 ? -18.422 2.898 -2.949 1 97.12 174 LYS A O 1
ATOM 1282 N N . ASP A 1 175 ? -17.391 4.809 -2.291 1 98 175 ASP A N 1
ATOM 1283 C CA . ASP A 1 175 ? -16.578 4.098 -1.315 1 98 175 ASP A CA 1
ATOM 1284 C C . ASP A 1 175 ? -17.25 4.074 0.054 1 98 175 ASP A C 1
ATOM 1286 O O . ASP A 1 175 ? -17.875 5.059 0.461 1 98 175 ASP A O 1
ATOM 1290 N N . SER A 1 176 ? -17.109 2.982 0.71 1 98.69 176 SER A N 1
ATOM 1291 C CA . SER A 1 176 ? -17.172 2.957 2.168 1 98.69 176 SER A CA 1
ATOM 1292 C C . SER A 1 176 ? -15.789 3.17 2.787 1 98.69 176 SER A C 1
ATOM 1294 O O . SER A 1 176 ? -14.805 2.607 2.316 1 98.69 176 SER A O 1
ATOM 1296 N N . LEU A 1 177 ? -15.758 4.047 3.758 1 98.94 177 LEU A N 1
ATOM 1297 C CA . LEU A 1 177 ? -14.492 4.414 4.371 1 98.94 177 LEU A CA 1
ATOM 1298 C C . LEU A 1 177 ? -14.562 4.293 5.891 1 98.94 177 LEU A C 1
ATOM 1300 O O . LEU A 1 177 ? -15.453 4.879 6.52 1 98.94 177 LEU A O 1
ATOM 1304 N N . ALA A 1 178 ? -13.688 3.506 6.473 1 98.94 178 ALA A N 1
ATOM 1305 C CA . ALA A 1 178 ? -13.523 3.504 7.922 1 98.94 178 ALA A CA 1
ATOM 1306 C C . ALA A 1 178 ? -12.367 4.406 8.352 1 98.94 178 ALA A C 1
ATOM 1308 O O . ALA A 1 178 ? -11.25 4.27 7.848 1 98.94 178 ALA A O 1
ATOM 1309 N N . VAL A 1 179 ? -12.633 5.32 9.234 1 98.94 179 VAL A N 1
ATOM 1310 C CA . VAL A 1 179 ? -11.609 6.215 9.766 1 98.94 179 VAL A CA 1
ATOM 1311 C C . VAL A 1 179 ? -11.336 5.875 11.227 1 98.94 179 VAL A C 1
ATOM 1313 O O . VAL A 1 179 ? -12.195 6.066 12.086 1 98.94 179 VAL A O 1
ATOM 1316 N N . PHE A 1 180 ? -10.141 5.406 11.445 1 98.88 180 PHE A N 1
ATOM 1317 C CA . PHE A 1 180 ? -9.719 5.043 12.797 1 98.88 180 PHE A CA 1
ATOM 1318 C C . PHE A 1 180 ? -8.992 6.199 13.469 1 98.88 180 PHE A C 1
ATOM 1320 O O . PHE A 1 180 ? -7.988 6.691 12.945 1 98.88 180 PHE A O 1
ATOM 1327 N N . GLY A 1 181 ? -9.398 6.562 14.68 1 97.44 181 GLY A N 1
ATOM 1328 C CA . GLY A 1 181 ? -8.891 7.742 15.367 1 97.44 181 GLY A CA 1
ATOM 1329 C C . GLY A 1 181 ? -9.648 9.008 15.023 1 97.44 181 GLY A C 1
ATOM 1330 O O . GLY A 1 181 ? -9.617 9.461 13.875 1 97.44 181 GLY A O 1
ATOM 1331 N N . GLN A 1 182 ? -10.297 9.555 16.047 1 96.44 182 GLN A N 1
ATOM 1332 C CA . GLN A 1 182 ? -11.117 10.742 15.82 1 96.44 182 GLN A CA 1
ATOM 1333 C C . GLN A 1 182 ? -10.555 11.945 16.578 1 96.44 182 GLN A C 1
ATOM 1335 O O . GLN A 1 182 ? -11.305 12.688 17.203 1 96.44 182 GLN A O 1
ATOM 1340 N N . GLY A 1 183 ? -9.219 11.992 16.547 1 94.31 183 GLY A N 1
ATOM 1341 C CA . GLY A 1 183 ? -8.617 13.289 16.828 1 94.31 183 GLY A CA 1
ATOM 1342 C C . GLY A 1 183 ? -8.867 14.312 15.734 1 94.31 183 GLY A C 1
ATOM 1343 O O . GLY A 1 183 ? -9.703 14.094 14.852 1 94.31 183 GLY A O 1
ATOM 1344 N N . PRO A 1 184 ? -8.117 15.398 15.789 1 94.19 184 PRO A N 1
ATOM 1345 C CA . PRO A 1 184 ? -8.383 16.453 14.812 1 94.19 184 PRO A CA 1
ATOM 1346 C C . PRO A 1 184 ? -8.227 15.977 13.367 1 94.19 184 PRO A C 1
ATOM 1348 O O . PRO A 1 184 ? -9.047 16.312 12.508 1 94.19 184 PRO A O 1
ATOM 1351 N N . VAL A 1 185 ? -7.176 15.203 13.07 1 96.56 185 VAL A N 1
ATOM 1352 C CA . VAL A 1 185 ? -6.961 14.703 11.719 1 96.56 185 VAL A CA 1
ATOM 1353 C C . VAL A 1 185 ? -8.102 13.766 11.32 1 96.56 185 VAL A C 1
ATOM 1355 O O . VAL A 1 185 ? -8.648 13.867 10.2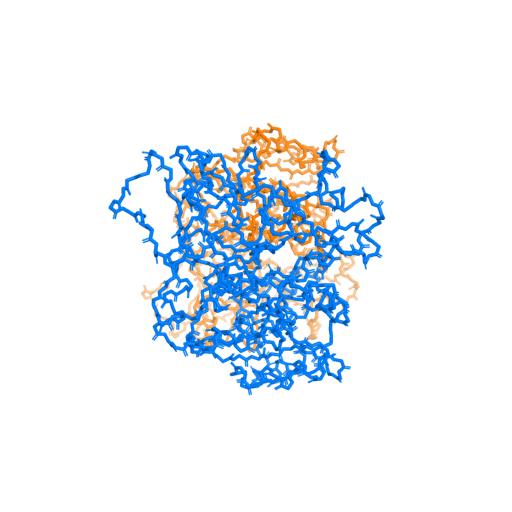19 1 96.56 185 VAL A O 1
ATOM 1358 N N . GLY A 1 186 ? -8.5 12.906 12.203 1 97.44 186 GLY A N 1
ATOM 1359 C CA . GLY A 1 186 ? -9.602 11.992 11.945 1 97.44 186 GLY A CA 1
ATOM 1360 C C . GLY A 1 186 ? -10.93 12.703 11.742 1 97.44 186 GLY A C 1
ATOM 1361 O O . GLY A 1 186 ? -11.703 12.352 10.852 1 97.44 186 GLY A O 1
ATOM 1362 N N . GLN A 1 187 ? -11.195 13.68 12.562 1 96.75 187 GLN A N 1
ATOM 1363 C CA . GLN A 1 187 ? -12.422 14.453 12.43 1 96.75 187 GLN A CA 1
ATOM 1364 C C . GLN A 1 187 ? -12.469 15.195 11.094 1 96.75 187 GLN A C 1
ATOM 1366 O O . GLN A 1 187 ? -13.508 15.234 10.438 1 96.75 187 GLN A O 1
ATOM 1371 N N . ALA A 1 188 ? -11.336 15.734 10.742 1 97.81 188 ALA A N 1
ATOM 1372 C CA . ALA A 1 188 ? -11.258 16.391 9.438 1 97.81 188 ALA A CA 1
ATOM 1373 C C . ALA A 1 188 ? -11.492 15.383 8.312 1 97.81 188 ALA A C 1
ATOM 1375 O O . ALA A 1 188 ? -12.195 15.68 7.344 1 97.81 188 ALA A O 1
ATOM 1376 N N . ALA A 1 189 ? -10.945 14.195 8.43 1 98.75 189 ALA A N 1
ATOM 1377 C CA . ALA A 1 189 ? -11.117 13.156 7.422 1 98.75 189 ALA A CA 1
ATOM 1378 C C . ALA A 1 189 ? -12.586 12.789 7.262 1 98.75 189 ALA A C 1
ATOM 1380 O O . ALA A 1 189 ? -13.07 12.602 6.141 1 98.75 189 ALA A O 1
ATOM 1381 N N . VAL A 1 190 ? -13.289 12.695 8.367 1 98.62 190 VAL A N 1
ATOM 1382 C CA . VAL A 1 190 ? -14.711 12.367 8.328 1 98.62 190 VAL A CA 1
ATOM 1383 C C . VAL A 1 190 ? -15.477 13.445 7.566 1 98.62 190 VAL A C 1
ATOM 1385 O O . VAL A 1 190 ? -16.25 13.148 6.66 1 98.62 190 VAL A O 1
ATOM 1388 N N . GLN A 1 191 ? -15.18 14.719 7.863 1 98.5 191 GLN A N 1
ATOM 1389 C CA . GLN A 1 191 ? -15.859 15.828 7.195 1 98.5 191 GLN A CA 1
ATOM 1390 C C . GLN A 1 191 ? -15.578 15.812 5.695 1 98.5 191 GLN A C 1
ATOM 1392 O O . GLN A 1 191 ? -16.5 15.922 4.883 1 98.5 191 GLN A O 1
ATOM 1397 N N . LEU A 1 192 ? -14.352 15.688 5.383 1 98.88 192 LEU A N 1
ATOM 1398 C CA . LEU A 1 192 ? -13.922 15.797 3.99 1 98.88 192 LEU A CA 1
ATOM 1399 C C . LEU A 1 192 ? -14.398 14.594 3.182 1 98.88 192 LEU A C 1
ATOM 1401 O O . LEU A 1 192 ? -14.875 14.75 2.055 1 98.88 192 LEU A O 1
ATOM 1405 N N . ALA A 1 193 ? -14.289 13.375 3.732 1 98.88 193 ALA A N 1
ATOM 1406 C CA . ALA A 1 193 ? -14.75 12.172 3.037 1 98.88 193 ALA A CA 1
ATOM 1407 C C . ALA A 1 193 ? -16.25 12.211 2.816 1 98.88 193 ALA A C 1
ATOM 1409 O O . ALA A 1 193 ? -16.75 11.766 1.775 1 98.88 193 ALA A O 1
ATOM 1410 N N . THR A 1 194 ? -16.984 12.695 3.834 1 98.69 194 THR A N 1
ATOM 1411 C CA . THR A 1 194 ? -18.422 12.883 3.684 1 98.69 194 THR A CA 1
ATOM 1412 C C . THR A 1 194 ? -18.734 13.836 2.535 1 98.69 194 THR A C 1
ATOM 1414 O O . THR A 1 194 ? -19.609 13.562 1.71 1 98.69 194 THR A O 1
ATOM 1417 N N . ALA A 1 195 ? -18 14.906 2.451 1 98.69 195 ALA A N 1
ATOM 1418 C CA . ALA A 1 195 ? -18.188 15.875 1.375 1 98.69 195 ALA A CA 1
ATOM 1419 C C . ALA A 1 195 ? -17.844 15.266 0.02 1 98.69 195 ALA A C 1
ATOM 1421 O O . ALA A 1 195 ? -18.406 15.664 -1.007 1 98.69 195 ALA A O 1
ATOM 1422 N N . MET A 1 196 ? -16.984 14.273 -0.013 1 98.69 196 MET A N 1
ATOM 1423 C CA . MET A 1 196 ? -16.625 13.562 -1.237 1 98.69 196 MET A CA 1
ATOM 1424 C C . MET A 1 196 ? -17.688 12.539 -1.612 1 98.69 196 MET A C 1
ATOM 1426 O O . MET A 1 196 ? -17.625 11.93 -2.678 1 98.69 196 MET A O 1
ATOM 1430 N N . GLY A 1 197 ? -18.625 12.281 -0.723 1 98.62 197 GLY A N 1
ATOM 1431 C CA . GLY A 1 197 ? -19.75 11.414 -0.995 1 98.62 197 GLY A CA 1
ATOM 1432 C C . GLY A 1 197 ? -19.578 10.008 -0.446 1 98.62 197 GLY A C 1
ATOM 1433 O O . GLY A 1 197 ? -20.438 9.148 -0.627 1 98.62 197 GLY A O 1
ATOM 1434 N N . ALA A 1 198 ? -18.484 9.75 0.275 1 98.69 198 ALA A N 1
ATOM 1435 C CA . ALA A 1 198 ? -18.219 8.406 0.792 1 98.69 198 ALA A CA 1
ATOM 1436 C C . ALA A 1 198 ? -19.125 8.086 1.976 1 98.69 198 ALA A C 1
ATOM 1438 O O . ALA A 1 198 ? -19.594 8.984 2.676 1 98.69 198 ALA A O 1
ATOM 1439 N N . GLU A 1 199 ? -19.422 6.832 2.148 1 98.62 199 GLU A N 1
ATOM 1440 C CA . GLU A 1 199 ? -20.047 6.355 3.379 1 98.62 199 GLU A CA 1
ATOM 1441 C C . GLU A 1 199 ? -19 6.129 4.477 1 98.62 199 GLU A C 1
ATOM 1443 O O . GLU A 1 199 ? -18.234 5.176 4.418 1 98.62 199 GLU A O 1
ATOM 1448 N N . VAL A 1 200 ? -19.078 6.961 5.512 1 98.88 200 VAL A N 1
ATOM 1449 C CA . VAL A 1 200 ? -17.969 7 6.461 1 98.88 200 VAL A CA 1
ATOM 1450 C C . VAL A 1 200 ? -18.375 6.312 7.762 1 98.88 200 VAL A C 1
ATOM 1452 O O . VAL A 1 200 ? -19.438 6.59 8.312 1 98.88 200 VAL A O 1
ATOM 1455 N N . ILE A 1 201 ? -17.562 5.414 8.219 1 98.94 201 ILE A N 1
ATOM 1456 C CA . ILE A 1 201 ? -17.625 4.797 9.539 1 98.94 201 ILE A CA 1
ATOM 1457 C C . ILE A 1 201 ? -16.484 5.332 10.414 1 98.94 201 ILE A C 1
ATOM 1459 O O . ILE A 1 201 ? -15.312 5.113 10.117 1 98.94 201 ILE A O 1
ATOM 1463 N N . ALA A 1 202 ? -16.828 6.023 11.477 1 98.88 202 ALA A N 1
ATOM 1464 C CA . ALA A 1 202 ? -15.828 6.594 12.367 1 98.88 202 ALA A CA 1
ATOM 1465 C C . ALA A 1 202 ? -15.594 5.695 13.578 1 98.88 202 ALA A C 1
ATOM 1467 O O . ALA A 1 202 ? -16.547 5.23 14.211 1 98.88 202 ALA A O 1
ATOM 1468 N N . VAL A 1 203 ? -14.352 5.449 13.875 1 98.81 203 VAL A N 1
ATOM 1469 C CA . VAL A 1 203 ? -13.992 4.559 14.969 1 98.81 203 VAL A CA 1
ATOM 1470 C C . VAL A 1 203 ? -13.086 5.293 15.953 1 98.81 203 VAL A C 1
ATOM 1472 O O . VAL A 1 203 ? -12.117 5.949 15.547 1 98.81 203 VAL A O 1
ATOM 1475 N N . ASP A 1 204 ? -13.367 5.242 17.203 1 97.81 204 ASP A N 1
ATOM 1476 C CA . ASP A 1 204 ? -12.508 5.77 18.266 1 97.81 204 ASP A CA 1
ATOM 1477 C C . ASP A 1 204 ? -12.789 5.082 19.594 1 97.81 204 ASP A C 1
ATOM 1479 O O . ASP A 1 204 ? -13.828 4.434 19.75 1 97.81 204 ASP A O 1
ATOM 1483 N N . VAL A 1 205 ? -11.859 5.176 20.5 1 96.44 205 VAL A N 1
ATOM 1484 C CA . VAL A 1 205 ? -12.023 4.57 21.828 1 96.44 205 VAL A CA 1
ATOM 1485 C C . VAL A 1 205 ? -12.797 5.52 22.734 1 96.44 205 VAL A C 1
ATOM 1487 O O . VAL A 1 205 ? -13.422 5.086 23.703 1 96.44 205 VAL A O 1
ATOM 1490 N N . ALA A 1 206 ? -12.727 6.84 22.469 1 94.5 206 ALA A N 1
ATOM 1491 C CA . ALA A 1 206 ? -13.359 7.84 23.328 1 94.5 206 ALA A CA 1
ATOM 1492 C C . ALA A 1 206 ? -14.797 8.102 22.891 1 94.5 206 ALA A C 1
ATOM 1494 O O . ALA A 1 206 ? -15.055 8.531 21.766 1 94.5 206 ALA A O 1
ATOM 1495 N N . ALA A 1 207 ? -15.719 8.016 23.828 1 94.62 207 ALA A N 1
ATOM 1496 C CA . ALA A 1 207 ? -17.141 8.156 23.547 1 94.62 207 ALA A CA 1
ATOM 1497 C C . ALA A 1 207 ? -17.469 9.547 23.016 1 94.62 207 ALA A C 1
ATOM 1499 O O . ALA A 1 207 ? -18.281 9.695 22.094 1 94.62 207 ALA A O 1
ATOM 1500 N N . GLU A 1 208 ? -16.844 10.492 23.547 1 93 208 GLU A N 1
ATOM 1501 C CA . GLU A 1 208 ? -17.125 11.867 23.156 1 93 208 GLU A CA 1
ATOM 1502 C C . GLU A 1 208 ? -16.703 12.109 21.703 1 93 208 GLU A C 1
ATOM 1504 O O . GLU A 1 208 ? -17.391 12.812 20.953 1 93 208 GLU A O 1
ATOM 1509 N N . ARG A 1 209 ? -15.586 11.539 21.312 1 93.81 209 ARG A N 1
ATOM 1510 C CA . ARG A 1 209 ? -15.086 11.695 19.938 1 93.81 209 ARG A CA 1
ATOM 1511 C C . ARG A 1 209 ? -15.961 10.93 18.953 1 93.81 209 ARG A C 1
ATOM 1513 O O . ARG A 1 209 ? -16.219 11.414 17.844 1 93.81 209 ARG A O 1
ATOM 1520 N N . VAL A 1 210 ? -16.422 9.805 19.375 1 95.5 210 VAL A N 1
ATOM 1521 C CA . VAL A 1 210 ? -17.328 9 18.562 1 95.5 210 VAL A CA 1
ATOM 1522 C C . VAL A 1 210 ? -18.625 9.773 18.312 1 95.5 210 VAL A C 1
ATOM 1524 O O . VAL A 1 210 ? -19.094 9.836 17.172 1 95.5 210 VAL A O 1
ATOM 1527 N N . ALA A 1 211 ? -19.141 10.383 19.359 1 94.62 211 ALA A N 1
ATOM 1528 C CA . ALA A 1 211 ? -20.375 11.164 19.234 1 94.62 211 ALA A CA 1
ATOM 1529 C C . ALA A 1 211 ? -20.172 12.359 18.312 1 94.62 211 ALA A C 1
ATOM 1531 O O . ALA A 1 211 ? -21.031 12.664 17.484 1 94.62 211 ALA A O 1
ATOM 1532 N N . ARG A 1 212 ? -19.062 12.969 18.422 1 93.81 212 ARG A N 1
ATOM 1533 C CA . ARG A 1 212 ? -18.781 14.156 17.609 1 93.81 212 ARG A CA 1
ATOM 1534 C C . ARG A 1 212 ? -18.641 13.797 16.141 1 93.81 212 ARG A C 1
ATOM 1536 O O . ARG A 1 212 ? -19 14.594 15.266 1 93.81 212 ARG A O 1
ATOM 1543 N N . ALA A 1 213 ? -18.125 12.641 15.852 1 96.5 213 ALA A N 1
ATOM 1544 C CA . ALA A 1 213 ? -17.938 12.211 14.469 1 96.5 213 ALA A CA 1
ATOM 1545 C C . ALA A 1 213 ? -19.266 12.18 13.711 1 96.5 213 ALA A C 1
ATOM 1547 O O . ALA A 1 213 ? -19.297 12.43 12.508 1 96.5 213 ALA A O 1
ATOM 1548 N N . ARG A 1 214 ? -20.312 11.922 14.406 1 96.56 214 ARG A N 1
ATOM 1549 C CA . ARG A 1 214 ? -21.641 11.938 13.781 1 96.56 214 ARG A CA 1
ATOM 1550 C C . ARG A 1 214 ? -22 13.336 13.305 1 96.56 214 ARG A C 1
ATOM 1552 O O . ARG A 1 214 ? -22.594 13.5 12.234 1 96.56 214 ARG A O 1
ATOM 1559 N N . GLU A 1 215 ? -21.609 14.258 14.109 1 95.25 215 GLU A N 1
ATOM 1560 C CA . GLU A 1 215 ? -21.875 15.648 13.75 1 95.25 215 GLU A CA 1
ATOM 1561 C C . GLU A 1 215 ? -21.109 16.062 12.5 1 95.25 215 GLU A C 1
ATOM 1563 O O . GLU A 1 215 ? -21.516 16.969 11.789 1 95.25 215 GLU A O 1
ATOM 1568 N N . PHE A 1 216 ? -20.047 15.344 12.266 1 96.5 216 PHE A N 1
ATOM 1569 C CA . PHE A 1 216 ? -19.172 15.695 11.148 1 96.5 216 PHE A CA 1
ATOM 1570 C C . PHE A 1 216 ? -19.547 14.898 9.898 1 96.5 216 PHE A C 1
ATOM 1572 O O . PHE A 1 216 ? -18.938 15.07 8.844 1 96.5 216 PHE A O 1
ATOM 1579 N N . GLY A 1 217 ? -20.531 13.977 9.984 1 97.62 217 GLY A N 1
ATOM 1580 C CA . GLY A 1 217 ? -21.094 13.375 8.789 1 97.62 217 GLY A CA 1
ATOM 1581 C C . GLY A 1 217 ? -20.906 11.867 8.734 1 97.62 217 GLY A C 1
ATOM 1582 O O . GLY A 1 217 ? -21.359 11.211 7.793 1 97.62 217 GLY A O 1
ATOM 1583 N N . ALA A 1 218 ? -20.328 11.273 9.742 1 98.5 218 ALA A N 1
ATOM 1584 C CA . ALA A 1 218 ? -20.203 9.812 9.758 1 98.5 218 ALA A CA 1
ATOM 1585 C C . ALA A 1 218 ? -21.578 9.148 9.773 1 98.5 218 ALA A C 1
ATOM 1587 O O . ALA A 1 218 ? -22.438 9.508 10.578 1 98.5 218 ALA A O 1
ATOM 1588 N N . VAL A 1 219 ? -21.781 8.219 8.93 1 98.25 219 VAL A N 1
ATOM 1589 C CA . VAL A 1 219 ? -23.062 7.523 8.867 1 98.25 219 VAL A CA 1
ATOM 1590 C C . VAL A 1 219 ? -23.141 6.48 9.977 1 98.25 219 VAL A C 1
ATOM 1592 O O . VAL A 1 219 ? -24.219 6.211 10.508 1 98.25 219 VAL A O 1
ATOM 1595 N N . HIS A 1 220 ? -22.016 5.898 10.289 1 98.38 220 HIS A N 1
ATOM 1596 C CA . HIS A 1 220 ? -21.891 4.965 11.398 1 98.38 220 HIS A CA 1
ATOM 1597 C C . HIS A 1 220 ? -20.703 5.328 12.297 1 98.38 220 HIS A C 1
ATOM 1599 O O . HIS A 1 220 ? -19.75 5.953 11.844 1 98.38 220 HIS A O 1
ATOM 1605 N N . THR A 1 221 ? -20.875 5.035 13.555 1 98.56 221 THR A N 1
ATOM 1606 C CA . THR A 1 221 ? -19.797 5.25 14.516 1 98.56 221 THR A CA 1
ATOM 1607 C C . THR A 1 221 ? -19.609 4.02 15.398 1 98.56 221 THR A C 1
ATOM 1609 O O . THR A 1 221 ? -20.562 3.322 15.719 1 98.56 221 THR A O 1
ATOM 1612 N N . ILE A 1 222 ? -18.375 3.746 15.734 1 98.75 222 ILE A N 1
ATOM 1613 C CA . ILE A 1 222 ? -18.047 2.584 16.547 1 98.75 222 ILE A CA 1
ATOM 1614 C C . ILE A 1 222 ? -17.125 3.01 17.688 1 98.75 222 ILE A C 1
ATOM 1616 O O . ILE A 1 222 ? -16.078 3.625 17.469 1 98.75 222 ILE A O 1
ATOM 1620 N N . ASN A 1 223 ? -17.531 2.771 18.922 1 98.5 223 ASN A N 1
ATOM 1621 C CA . ASN A 1 223 ? -16.656 2.871 20.078 1 98.5 223 ASN A CA 1
ATOM 1622 C C . ASN A 1 223 ? -15.844 1.597 20.281 1 98.5 223 ASN A C 1
ATOM 1624 O O . ASN A 1 223 ? -16.359 0.592 20.766 1 98.5 223 ASN A O 1
ATOM 1628 N N . SER A 1 224 ? -14.594 1.656 19.922 1 97.75 224 SER A N 1
ATOM 1629 C CA . SER A 1 224 ? -13.773 0.449 19.891 1 97.75 224 SER A CA 1
ATOM 1630 C C . SER A 1 224 ? -13.328 0.049 21.297 1 97.75 224 SER A C 1
ATOM 1632 O O . SER A 1 224 ? -12.695 -0.991 21.484 1 97.75 224 SER A O 1
ATOM 1634 N N . ALA A 1 225 ? -13.609 0.857 22.281 1 96.69 225 ALA A N 1
ATOM 1635 C CA . ALA A 1 225 ? -13.422 0.448 23.672 1 96.69 225 ALA A CA 1
ATOM 1636 C C . ALA A 1 225 ? -14.492 -0.546 24.094 1 96.69 225 ALA A C 1
ATOM 1638 O O . ALA A 1 225 ? -14.289 -1.317 25.031 1 96.69 225 ALA A O 1
ATOM 1639 N N . GLU A 1 226 ? -15.578 -0.518 23.438 1 97.12 226 GLU A N 1
ATOM 1640 C CA . GLU A 1 226 ? -16.734 -1.322 23.844 1 97.12 226 GLU A CA 1
ATOM 1641 C C . GLU A 1 226 ? -16.922 -2.506 22.891 1 97.12 226 GLU A C 1
ATOM 1643 O O . GLU A 1 226 ? -17.5 -3.523 23.281 1 97.12 226 GLU A O 1
ATOM 1648 N N . THR A 1 227 ? -16.578 -2.33 21.703 1 96.94 227 THR A N 1
ATOM 1649 C CA . THR A 1 227 ? -16.812 -3.363 20.703 1 96.94 227 THR A CA 1
ATOM 1650 C C . THR A 1 227 ? -15.594 -3.527 19.797 1 96.94 227 THR A C 1
ATOM 1652 O O . THR A 1 227 ? -14.875 -2.561 19.531 1 96.94 227 THR A O 1
ATOM 1655 N N . ASP A 1 228 ? -15.359 -4.793 19.312 1 98.31 228 ASP A N 1
ATOM 1656 C CA . ASP A 1 228 ? -14.328 -5.035 18.312 1 98.31 228 ASP A CA 1
ATOM 1657 C C . ASP A 1 228 ? -14.672 -4.359 16.984 1 98.31 228 ASP A C 1
ATOM 1659 O O . ASP A 1 228 ? -15.648 -4.73 16.328 1 98.31 228 ASP A O 1
ATOM 1663 N N . PRO A 1 229 ? -13.859 -3.445 16.609 1 98.75 229 PRO A N 1
ATOM 1664 C CA . PRO A 1 229 ? -14.242 -2.68 15.422 1 98.75 229 PRO A CA 1
ATOM 1665 C C . PRO A 1 229 ? -14.219 -3.521 14.148 1 98.75 229 PRO A C 1
ATOM 1667 O O . PRO A 1 229 ? -14.945 -3.223 13.195 1 98.75 229 PRO A O 1
ATOM 1670 N N . VAL A 1 230 ? -13.398 -4.547 14.055 1 98.81 230 VAL A N 1
ATOM 1671 C CA . VAL A 1 230 ? -13.336 -5.41 12.883 1 98.81 230 VAL A CA 1
ATOM 1672 C C . VAL A 1 230 ? -14.664 -6.129 12.703 1 98.81 230 VAL A C 1
ATOM 1674 O O . VAL A 1 230 ? -15.234 -6.133 11.602 1 98.81 230 VAL A O 1
ATOM 1677 N N . VAL A 1 231 ? -15.164 -6.715 13.727 1 98.56 231 VAL A N 1
ATOM 1678 C CA . VAL A 1 231 ? -16.438 -7.434 13.703 1 98.56 231 VAL A CA 1
ATOM 1679 C C . VAL A 1 231 ? -17.562 -6.473 13.352 1 98.56 231 VAL A C 1
ATOM 1681 O O . VAL A 1 231 ? -18.406 -6.77 12.492 1 98.56 231 VAL A O 1
ATOM 1684 N N . ALA A 1 232 ? -17.609 -5.293 14.039 1 98.75 232 ALA A N 1
ATOM 1685 C CA . ALA A 1 232 ? -18.672 -4.309 13.828 1 98.75 232 ALA A CA 1
ATOM 1686 C C . ALA A 1 232 ? -18.703 -3.84 12.375 1 98.75 232 ALA A C 1
ATOM 1688 O O . ALA A 1 232 ? -19.766 -3.738 11.766 1 98.75 232 ALA A O 1
ATOM 1689 N N . ILE A 1 233 ? -17.547 -3.549 11.789 1 98.81 233 ILE A N 1
ATOM 1690 C CA . ILE A 1 233 ? -17.453 -3.07 10.414 1 98.81 233 ILE A CA 1
ATOM 1691 C C . ILE A 1 233 ? -17.906 -4.172 9.453 1 98.81 233 ILE A C 1
ATOM 1693 O O . ILE A 1 233 ? -18.625 -3.912 8.484 1 98.81 233 ILE A O 1
ATOM 1697 N N . LYS A 1 234 ? -17.453 -5.398 9.672 1 98.25 234 LYS A N 1
ATOM 1698 C CA . LYS A 1 234 ? -17.859 -6.516 8.828 1 98.25 234 LYS A CA 1
ATOM 1699 C C . LYS A 1 234 ? -19.375 -6.711 8.859 1 98.25 234 LYS A C 1
ATOM 1701 O O . LYS A 1 234 ? -20 -7.016 7.836 1 98.25 234 LYS A O 1
ATOM 1706 N N . GLU A 1 235 ? -19.938 -6.555 10.039 1 98.06 235 GLU A N 1
ATOM 1707 C CA . GLU A 1 235 ? -21.391 -6.645 10.148 1 98.06 235 GLU A CA 1
ATOM 1708 C C . GLU A 1 235 ? -22.062 -5.551 9.336 1 98.06 235 GLU A C 1
ATOM 1710 O O . GLU A 1 235 ? -23.016 -5.82 8.602 1 98.06 235 GLU A O 1
ATOM 1715 N N . LEU A 1 236 ? -21.547 -4.324 9.414 1 98.12 236 LEU A N 1
ATOM 1716 C CA . LEU A 1 236 ? -22.125 -3.184 8.703 1 98.12 236 LEU A CA 1
ATOM 1717 C C . LEU A 1 236 ? -21.984 -3.355 7.195 1 98.12 236 LEU A C 1
ATOM 1719 O O . LEU A 1 236 ? -22.703 -2.725 6.422 1 98.12 236 LEU A O 1
ATOM 1723 N N . THR A 1 237 ? -21.031 -4.184 6.777 1 97.19 237 THR A N 1
ATOM 1724 C CA . THR A 1 237 ? -20.734 -4.34 5.359 1 97.19 237 THR A CA 1
ATOM 1725 C C . THR A 1 237 ? -21.094 -5.742 4.879 1 97.19 237 THR A C 1
ATOM 1727 O O . THR A 1 237 ? -20.531 -6.234 3.896 1 97.19 237 THR A O 1
ATOM 1730 N N . ARG A 1 238 ? -21.891 -6.465 5.668 1 95 238 ARG A N 1
ATOM 1731 C CA . ARG A 1 238 ? -22.406 -7.781 5.316 1 95 238 ARG A CA 1
ATOM 1732 C C . ARG A 1 238 ? -21.281 -8.781 5.121 1 95 238 ARG A C 1
ATOM 1734 O O . ARG A 1 238 ? -21.281 -9.555 4.156 1 95 238 ARG A O 1
ATOM 1741 N N . GLY A 1 239 ? -20.312 -8.562 5.871 1 95.38 239 GLY A N 1
ATOM 1742 C CA . GLY A 1 239 ? -19.234 -9.547 5.953 1 95.38 239 GLY A CA 1
ATOM 1743 C C . GLY A 1 239 ? -18.047 -9.211 5.074 1 95.38 239 GLY A C 1
ATOM 1744 O O . GLY A 1 239 ? -17 -9.844 5.18 1 95.38 239 GLY A O 1
ATOM 1745 N N . LYS A 1 240 ? -18.016 -8.25 4.242 1 95.38 240 LYS A N 1
ATOM 1746 C CA . LYS A 1 240 ? -17 -8 3.225 1 95.38 240 LYS A CA 1
ATOM 1747 C C . LYS A 1 240 ? -15.891 -7.102 3.762 1 95.38 240 LYS A C 1
ATOM 1749 O O . LYS A 1 240 ? -14.727 -7.254 3.391 1 95.38 240 LYS A O 1
ATOM 1754 N N . GLY A 1 241 ? -16.25 -6.109 4.641 1 98.19 241 GLY A N 1
ATOM 1755 C CA . GLY A 1 241 ? -15.359 -5.039 5.047 1 98.19 241 GLY A CA 1
ATOM 1756 C C . GLY A 1 241 ? -15.516 -3.783 4.207 1 98.19 241 GLY A C 1
ATOM 1757 O O . GLY A 1 241 ? -16.234 -3.787 3.203 1 98.19 241 GLY A O 1
ATOM 1758 N N . VAL A 1 242 ? -14.852 -2.758 4.652 1 98.81 242 VAL A N 1
ATOM 1759 C CA . VAL A 1 242 ? -14.898 -1.503 3.91 1 98.81 242 VAL A CA 1
ATOM 1760 C C . VAL A 1 242 ? -13.93 -1.57 2.729 1 98.81 242 VAL A C 1
ATOM 1762 O O . VAL A 1 242 ? -12.961 -2.332 2.756 1 98.81 242 VAL A O 1
ATOM 1765 N N . VAL A 1 243 ? -14.164 -0.746 1.712 1 98.38 243 VAL A N 1
ATOM 1766 C CA . VAL A 1 243 ? -13.305 -0.72 0.536 1 98.38 243 VAL A CA 1
ATOM 1767 C C . VAL A 1 243 ? -12.039 0.078 0.841 1 98.38 243 VAL A C 1
ATOM 1769 O O . VAL A 1 243 ? -10.969 -0.208 0.296 1 98.38 243 VAL A O 1
ATOM 1772 N N . LYS A 1 244 ? -12.203 1.108 1.752 1 98.88 244 LYS A N 1
ATOM 1773 C CA . LYS A 1 244 ? -11.062 1.93 2.164 1 98.88 244 LYS A CA 1
ATOM 1774 C C . LYS A 1 244 ? -11.023 2.092 3.68 1 98.88 244 LYS A C 1
ATOM 1776 O O . LYS A 1 244 ? -12.07 2.125 4.336 1 98.88 244 LYS A O 1
ATOM 1781 N N . ALA A 1 245 ? -9.859 2.217 4.191 1 98.94 245 ALA A N 1
ATOM 1782 C CA . ALA A 1 245 ? -9.68 2.551 5.602 1 98.94 245 ALA A CA 1
ATOM 1783 C C . ALA A 1 245 ? -8.539 3.555 5.789 1 98.94 245 ALA A C 1
ATOM 1785 O O . ALA A 1 245 ? -7.613 3.607 4.977 1 98.94 245 ALA A O 1
ATOM 1786 N N . LEU A 1 246 ? -8.664 4.355 6.789 1 98.94 246 LEU A N 1
ATOM 1787 C CA . LEU A 1 246 ? -7.695 5.387 7.137 1 98.94 246 LEU A CA 1
ATOM 1788 C C . LEU A 1 246 ? -7.363 5.348 8.625 1 98.94 246 LEU A C 1
ATOM 1790 O O . LEU A 1 246 ? -8.258 5.43 9.469 1 98.94 246 LEU A O 1
ATOM 1794 N N . ASP A 1 247 ? -6.125 5.195 8.945 1 98.88 247 ASP A N 1
ATOM 1795 C CA . ASP A 1 247 ? -5.711 5.254 10.344 1 98.88 247 ASP A CA 1
ATOM 1796 C C . ASP A 1 247 ? -5.117 6.617 10.688 1 98.88 247 ASP A C 1
ATOM 1798 O O . ASP A 1 247 ? -4.059 6.984 10.172 1 98.88 247 ASP A O 1
ATOM 1802 N N . CYS A 1 248 ? -5.762 7.289 11.555 1 97.94 248 CYS A N 1
ATOM 1803 C CA . CYS A 1 248 ? -5.293 8.586 12.031 1 97.94 248 CYS A CA 1
ATOM 1804 C C . CYS A 1 248 ? -4.848 8.5 13.484 1 97.94 248 CYS A C 1
ATOM 1806 O O . CYS A 1 248 ? -4.516 9.516 14.102 1 97.94 248 CYS A O 1
ATOM 1808 N N . SER A 1 249 ? -4.832 7.34 14.062 1 96.19 249 SER A N 1
ATOM 1809 C CA . SER A 1 249 ? -4.57 7.191 15.492 1 96.19 249 SER A CA 1
ATOM 1810 C C . SER A 1 249 ? -3.09 6.957 15.766 1 96.19 249 SER A C 1
ATOM 1812 O O . SER A 1 249 ? -2.562 7.398 16.797 1 96.19 249 SER A O 1
ATOM 1814 N N . GLY A 1 250 ? -2.471 6.188 14.898 1 96.12 250 GLY A N 1
ATOM 1815 C CA . GLY A 1 250 ? -1.096 5.777 15.125 1 96.12 250 GLY A CA 1
ATOM 1816 C C . GLY A 1 250 ? -0.974 4.598 16.062 1 96.12 250 GLY A C 1
ATOM 1817 O O . GLY A 1 250 ? 0.129 4.105 16.312 1 96.12 250 GLY A O 1
ATOM 1818 N N . ALA A 1 251 ? -2.076 4.129 16.562 1 97.12 251 ALA A N 1
ATOM 1819 C CA . ALA A 1 251 ? -2.051 3.006 17.5 1 97.12 251 ALA A CA 1
ATOM 1820 C C . ALA A 1 251 ? -1.93 1.678 16.75 1 97.12 251 ALA A C 1
ATOM 1822 O O . ALA A 1 251 ? -2.643 1.438 15.781 1 97.12 251 ALA A O 1
ATOM 1823 N N . PRO A 1 252 ? -1.06 0.775 17.266 1 97.81 252 PRO A N 1
ATOM 1824 C CA . PRO A 1 252 ? -0.868 -0.507 16.578 1 97.81 252 PRO A CA 1
ATOM 1825 C C . PRO A 1 252 ? -2.17 -1.29 16.422 1 97.81 252 PRO A C 1
ATOM 1827 O O . PRO A 1 252 ? -2.443 -1.829 15.344 1 97.81 252 PRO A O 1
ATOM 1830 N N . ALA A 1 253 ? -2.986 -1.298 17.438 1 97.38 253 ALA A N 1
ATOM 1831 C CA . ALA A 1 253 ? -4.23 -2.059 17.406 1 97.38 253 ALA A CA 1
ATOM 1832 C C . ALA A 1 253 ? -5.184 -1.489 16.359 1 97.38 253 ALA A C 1
ATOM 1834 O O . ALA A 1 253 ? -5.859 -2.24 15.648 1 97.38 253 ALA A O 1
ATOM 1835 N N . ALA A 1 254 ? -5.27 -0.198 16.266 1 98.31 254 ALA A N 1
ATOM 1836 C CA . ALA A 1 254 ? -6.133 0.454 15.289 1 98.31 254 ALA A CA 1
ATOM 1837 C C . ALA A 1 254 ? -5.652 0.182 13.867 1 98.31 254 ALA A C 1
ATOM 1839 O O . ALA A 1 254 ? -6.465 -0.052 12.961 1 98.31 254 ALA A O 1
ATOM 1840 N N . ARG A 1 255 ? -4.375 0.242 13.672 1 98.56 255 ARG A N 1
ATOM 1841 C CA . ARG A 1 255 ? -3.809 -0.049 12.359 1 98.56 255 ARG A CA 1
ATOM 1842 C C . ARG A 1 255 ? -4.141 -1.473 11.922 1 98.56 255 ARG A C 1
ATOM 1844 O O . ARG A 1 255 ? -4.562 -1.696 10.781 1 98.56 255 ARG A O 1
ATOM 1851 N N . ALA A 1 256 ? -3.902 -2.4 12.836 1 98.44 256 ALA A N 1
ATOM 1852 C CA . ALA A 1 256 ? -4.219 -3.793 12.531 1 98.44 256 ALA A CA 1
ATOM 1853 C C . ALA A 1 256 ? -5.703 -3.965 12.227 1 98.44 256 ALA A C 1
ATOM 1855 O O . ALA A 1 256 ? -6.07 -4.664 11.281 1 98.44 256 ALA A O 1
ATOM 1856 N N . ALA A 1 257 ? -6.543 -3.309 13 1 98.75 257 ALA A N 1
ATOM 1857 C CA . ALA A 1 257 ? -7.988 -3.391 12.789 1 98.75 257 ALA A CA 1
ATOM 1858 C C . ALA A 1 257 ? -8.391 -2.781 11.453 1 98.75 257 ALA A C 1
ATOM 1860 O O . ALA A 1 257 ? -9.281 -3.289 10.773 1 98.75 257 ALA A O 1
ATOM 1861 N N . ALA A 1 258 ? -7.754 -1.664 11.109 1 98.94 258 ALA A N 1
ATOM 1862 C CA . ALA A 1 258 ? -8.023 -1.039 9.812 1 98.94 258 ALA A CA 1
ATOM 1863 C C . ALA A 1 258 ? -7.738 -2.006 8.664 1 98.94 258 ALA A C 1
ATOM 1865 O O . ALA A 1 258 ? -8.547 -2.139 7.746 1 98.94 258 ALA A O 1
ATOM 1866 N N . VAL A 1 259 ? -6.664 -2.703 8.742 1 98.88 259 VAL A N 1
ATOM 1867 C CA . VAL A 1 259 ? -6.27 -3.643 7.699 1 98.88 259 VAL A CA 1
ATOM 1868 C C . VAL A 1 259 ? -7.227 -4.832 7.684 1 98.88 259 VAL A C 1
ATOM 1870 O O . VAL A 1 259 ? -7.723 -5.223 6.621 1 98.88 259 VAL A O 1
ATOM 1873 N N . LYS A 1 260 ? -7.527 -5.359 8.828 1 98.75 260 LYS A N 1
ATOM 1874 C CA . LYS A 1 260 ? -8.344 -6.562 8.945 1 98.75 260 LYS A CA 1
ATOM 1875 C C . LYS A 1 260 ? -9.781 -6.297 8.523 1 98.75 260 LYS A C 1
ATOM 1877 O O . LYS A 1 260 ? -10.469 -7.195 8.039 1 98.75 260 LYS A O 1
ATOM 1882 N N . SER A 1 261 ? -10.242 -5.059 8.68 1 98.81 261 SER A N 1
ATOM 1883 C CA . SER A 1 261 ? -11.633 -4.727 8.383 1 98.81 261 SER A CA 1
ATOM 1884 C C . SER A 1 261 ? -11.797 -4.25 6.949 1 98.81 261 SER A C 1
ATOM 1886 O O . SER A 1 261 ? -12.891 -3.842 6.543 1 98.81 261 SER A O 1
ATOM 1888 N N . THR A 1 262 ? -10.75 -4.219 6.203 1 98.81 262 THR A N 1
ATOM 1889 C CA . THR A 1 262 ? -10.812 -3.791 4.809 1 98.81 262 THR A CA 1
ATOM 1890 C C . THR A 1 262 ? -11.062 -4.98 3.889 1 98.81 262 THR A C 1
ATOM 1892 O O . THR A 1 262 ? -10.484 -6.055 4.078 1 98.81 262 THR A O 1
ATOM 1895 N N . ALA A 1 263 ? -11.867 -4.785 2.889 1 98.38 263 ALA A N 1
ATOM 1896 C CA . ALA A 1 263 ? -12.328 -5.828 1.976 1 98.38 263 ALA A CA 1
ATOM 1897 C C . ALA A 1 263 ? -11.219 -6.238 1.01 1 98.38 263 ALA A C 1
ATOM 1899 O O . ALA A 1 263 ? -10.18 -5.574 0.925 1 98.38 263 ALA A O 1
ATOM 1900 N N . LYS A 1 264 ? -11.406 -7.387 0.313 1 97.88 264 LYS A N 1
ATOM 1901 C CA . LYS A 1 264 ? -10.555 -7.758 -0.812 1 97.88 264 LYS A CA 1
ATOM 1902 C C . LYS A 1 264 ? -10.414 -6.605 -1.803 1 97.88 264 LYS A C 1
ATOM 1904 O O . LYS A 1 264 ? -11.391 -5.895 -2.072 1 97.88 264 LYS A O 1
ATOM 1909 N N . TRP A 1 265 ? -9.188 -6.418 -2.309 1 98.19 265 TRP A N 1
ATOM 1910 C CA . TRP A 1 265 ? -8.844 -5.383 -3.275 1 98.19 265 TRP A CA 1
ATOM 1911 C C . TRP A 1 265 ? -8.867 -4 -2.627 1 98.19 265 TRP A C 1
ATOM 1913 O O . TRP A 1 265 ? -8.664 -2.988 -3.301 1 98.19 265 TRP A O 1
ATOM 1923 N N . GLY A 1 266 ? -9.195 -3.906 -1.311 1 98.62 266 GLY A N 1
ATOM 1924 C CA . GLY A 1 266 ? -9.305 -2.621 -0.636 1 98.62 266 GLY A CA 1
ATOM 1925 C C . GLY A 1 266 ? -7.961 -1.964 -0.386 1 98.62 266 GLY A C 1
ATOM 1926 O O . GLY A 1 266 ? -6.918 -2.533 -0.708 1 98.62 266 GLY A O 1
ATOM 1927 N N . SER A 1 267 ? -8.023 -0.747 0.135 1 98.88 267 SER A N 1
ATOM 1928 C CA . SER A 1 267 ? -6.82 0.034 0.408 1 98.88 267 SER A CA 1
ATOM 1929 C C . SER A 1 267 ? -6.891 0.69 1.783 1 98.88 267 SER A C 1
ATOM 1931 O O . SER A 1 267 ? -7.961 1.099 2.23 1 98.88 267 SER A O 1
ATOM 1933 N N . VAL A 1 268 ? -5.738 0.761 2.389 1 98.94 268 VAL A N 1
ATOM 1934 C CA . VAL A 1 268 ? -5.602 1.358 3.713 1 98.94 268 VAL A CA 1
ATOM 1935 C C . VAL A 1 268 ? -4.508 2.428 3.688 1 98.94 268 VAL A C 1
ATOM 1937 O O . VAL A 1 268 ? -3.453 2.23 3.082 1 98.94 268 VAL A O 1
ATOM 1940 N N . ALA A 1 269 ? -4.746 3.529 4.293 1 98.94 269 ALA A N 1
ATOM 1941 C CA . ALA A 1 269 ? -3.709 4.543 4.465 1 98.94 269 ALA A CA 1
ATOM 1942 C C . ALA A 1 269 ? -3.369 4.734 5.941 1 98.94 269 ALA A C 1
ATOM 1944 O O . ALA A 1 269 ? -4.262 4.82 6.785 1 98.94 269 ALA A O 1
ATOM 1945 N N . PHE A 1 270 ? -2.131 4.746 6.219 1 98.88 270 PHE A N 1
ATOM 1946 C CA . PHE A 1 270 ? -1.618 5.102 7.539 1 98.88 270 PHE A CA 1
ATOM 1947 C C . PHE A 1 270 ? -1.16 6.555 7.57 1 98.88 270 PHE A C 1
ATOM 1949 O O . PHE A 1 270 ? -0.255 6.941 6.828 1 98.88 270 PHE A O 1
ATOM 1956 N N . VAL A 1 271 ? -1.75 7.305 8.523 1 98 271 VAL A N 1
ATOM 1957 C CA . VAL A 1 271 ? -1.45 8.727 8.648 1 98 271 VAL A CA 1
ATOM 1958 C C . VAL A 1 271 ? -0.947 9.031 10.055 1 98 271 VAL A C 1
ATOM 1960 O O . VAL A 1 271 ? -0.077 9.883 10.242 1 98 271 VAL A O 1
ATOM 1963 N N . GLY A 1 272 ? -1.522 8.383 11.023 1 96.44 272 GLY A N 1
ATOM 1964 C CA . GLY A 1 272 ? -1.103 8.602 12.398 1 96.44 272 GLY A CA 1
ATOM 1965 C C . GLY A 1 272 ? 0.346 8.227 12.641 1 96.44 272 GLY A C 1
ATOM 1966 O O . GLY A 1 272 ? 0.726 7.062 12.492 1 96.44 272 GLY A O 1
ATOM 1967 N N . GLU A 1 273 ? 1.167 9.141 13.055 1 93.19 273 GLU A N 1
ATOM 1968 C CA . GLU A 1 273 ? 2.596 8.922 13.273 1 93.19 273 GLU A CA 1
ATOM 1969 C C . GLU A 1 273 ? 2.844 8.086 14.523 1 93.19 273 GLU A C 1
ATOM 1971 O O . GLU A 1 273 ? 2.031 8.094 15.453 1 93.19 273 GLU A O 1
ATOM 1976 N N . GLY A 1 274 ? 3.988 7.375 14.391 1 88.62 274 GLY A N 1
ATOM 1977 C CA . GLY A 1 274 ? 4.465 6.672 15.57 1 88.62 274 GLY A CA 1
ATOM 1978 C C . GLY A 1 274 ? 4.129 5.195 15.562 1 88.62 274 GLY A C 1
ATOM 1979 O O . GLY A 1 274 ? 3.414 4.719 14.68 1 88.62 274 GLY A O 1
ATOM 1980 N N . SER A 1 275 ? 4.734 4.488 16.375 1 92.31 275 SER A N 1
ATOM 1981 C CA . SER A 1 275 ? 4.496 3.102 16.766 1 92.31 275 SER A CA 1
ATOM 1982 C C . SER A 1 275 ? 4.707 2.158 15.578 1 92.31 275 SER A C 1
ATOM 1984 O O . SER A 1 275 ? 5.34 2.529 14.586 1 92.31 275 SER A O 1
ATOM 1986 N N . THR A 1 276 ? 4.34 0.907 15.812 1 97.56 276 THR A N 1
ATOM 1987 C CA . THR A 1 276 ? 4.57 -0.183 14.867 1 97.56 276 THR A CA 1
ATOM 1988 C C . THR A 1 276 ? 3.246 -0.74 14.352 1 97.56 276 THR A C 1
ATOM 1990 O O . THR A 1 276 ? 2.176 -0.314 14.789 1 97.56 276 THR A O 1
ATOM 1993 N N . VAL A 1 277 ? 3.34 -1.574 13.367 1 97.62 277 VAL A N 1
ATOM 1994 C CA . VAL A 1 277 ? 2.23 -2.43 12.961 1 97.62 277 VAL A CA 1
ATOM 1995 C C . VAL A 1 277 ? 2.721 -3.865 12.789 1 97.62 277 VAL A C 1
ATOM 1997 O O . VAL A 1 277 ? 3.836 -4.094 12.312 1 97.62 277 VAL A O 1
ATOM 2000 N N . THR A 1 278 ? 1.998 -4.777 13.242 1 97.94 278 THR A N 1
ATOM 2001 C CA . THR A 1 278 ? 2.221 -6.199 13.016 1 97.94 278 THR A CA 1
ATOM 2002 C C . THR A 1 278 ? 1.034 -6.824 12.289 1 97.94 278 THR A C 1
ATOM 2004 O O . THR A 1 278 ? -0.108 -6.711 12.734 1 97.94 278 THR A O 1
ATOM 2007 N N . LEU A 1 279 ? 1.281 -7.469 11.18 1 98.06 279 LEU A N 1
ATOM 2008 C CA . LEU A 1 279 ? 0.232 -8.062 10.359 1 98.06 279 LEU A CA 1
ATOM 2009 C C . LEU A 1 279 ? 0.563 -9.508 10.016 1 98.06 279 LEU A C 1
ATOM 2011 O O . LEU A 1 279 ? 1.731 -9.852 9.828 1 98.06 279 LEU A O 1
ATOM 2015 N N . GLU A 1 280 ? -0.419 -10.328 10.023 1 97.94 280 GLU A N 1
ATOM 2016 C CA . GLU A 1 280 ? -0.306 -11.609 9.328 1 97.94 280 GLU A CA 1
ATOM 2017 C C . GLU A 1 280 ? -0.42 -11.422 7.816 1 97.94 280 GLU A C 1
ATOM 2019 O O . GLU A 1 280 ? -1.516 -11.211 7.293 1 97.94 280 GLU A O 1
ATOM 2024 N N . VAL A 1 281 ? 0.64 -11.594 7.105 1 97.69 281 VAL A N 1
ATOM 2025 C CA . VAL A 1 281 ? 0.768 -11.07 5.75 1 97.69 281 VAL A CA 1
ATOM 2026 C C . VAL A 1 281 ? -0.16 -11.836 4.809 1 97.69 281 VAL A C 1
ATOM 2028 O O . VAL A 1 281 ? -0.84 -11.234 3.975 1 97.69 281 VAL A O 1
ATOM 2031 N N . SER A 1 282 ? -0.282 -13.172 4.914 1 96.69 282 SER A N 1
ATOM 2032 C CA . SER A 1 282 ? -1.058 -13.969 3.971 1 96.69 282 SER A CA 1
ATOM 2033 C C . SER A 1 282 ? -2.547 -13.656 4.074 1 96.69 282 SER A C 1
ATOM 2035 O O . SER A 1 282 ? -3.162 -13.211 3.107 1 96.69 282 SER A O 1
ATOM 2037 N N . PRO A 1 283 ? -3.131 -13.766 5.266 1 96.5 283 PRO A N 1
ATOM 2038 C CA . PRO A 1 283 ? -4.574 -13.531 5.328 1 96.5 283 PRO A CA 1
ATOM 2039 C C . PRO A 1 283 ? -4.938 -12.047 5.285 1 96.5 283 PRO A C 1
ATOM 2041 O O . PRO A 1 283 ? -6.016 -11.688 4.812 1 96.5 283 PRO A O 1
ATOM 2044 N N . ASP A 1 284 ? -4.012 -11.133 5.723 1 97.56 284 ASP A N 1
ATOM 2045 C CA . ASP A 1 284 ? -4.375 -9.727 5.879 1 97.56 284 ASP A CA 1
ATOM 2046 C C . ASP A 1 284 ? -4.066 -8.938 4.609 1 97.56 284 ASP A C 1
ATOM 2048 O O . ASP A 1 284 ? -4.621 -7.855 4.395 1 97.56 284 ASP A O 1
ATOM 2052 N N . MET A 1 285 ? -3.154 -9.445 3.795 1 98.38 285 MET A N 1
ATOM 2053 C CA . MET A 1 285 ? -2.715 -8.625 2.668 1 98.38 285 MET A CA 1
ATOM 2054 C C . MET A 1 285 ? -2.771 -9.422 1.366 1 98.38 285 MET A C 1
ATOM 2056 O O . MET A 1 285 ? -3.529 -9.078 0.458 1 98.38 285 MET A O 1
ATOM 2060 N N . ILE A 1 286 ? -2.018 -10.5 1.28 1 98.44 286 ILE A N 1
ATOM 2061 C CA . ILE A 1 286 ? -1.836 -11.211 0.02 1 98.44 286 ILE A CA 1
ATOM 2062 C C . ILE A 1 286 ? -3.18 -11.742 -0.469 1 98.44 286 ILE A C 1
ATOM 2064 O O . ILE A 1 286 ? -3.621 -11.414 -1.572 1 98.44 286 ILE A O 1
ATOM 2068 N N . ARG A 1 287 ? -3.912 -12.445 0.376 1 96.88 287 ARG A N 1
ATOM 2069 C CA . ARG A 1 287 ? -5.125 -13.133 -0.05 1 96.88 287 ARG A CA 1
ATOM 2070 C C . ARG A 1 287 ? -6.285 -12.164 -0.212 1 96.88 287 ARG A C 1
ATOM 2072 O O . ARG A 1 287 ? -7.371 -12.547 -0.653 1 96.88 287 ARG A O 1
ATOM 2079 N N . LYS A 1 288 ? -6.004 -10.867 0.081 1 97.25 288 LYS A N 1
ATOM 2080 C CA . LYS A 1 288 ? -6.98 -9.805 -0.143 1 97.25 288 LYS A CA 1
ATOM 2081 C C . LYS A 1 288 ? -6.578 -8.93 -1.326 1 97.25 288 LYS A C 1
ATOM 2083 O O . LYS A 1 288 ? -7.32 -8.031 -1.721 1 97.25 288 LYS A O 1
ATOM 2088 N N . GLN A 1 289 ? -5.43 -9.227 -1.834 1 98.25 289 GLN A N 1
ATOM 2089 C CA . GLN A 1 289 ? -4.887 -8.258 -2.781 1 98.25 289 GLN A CA 1
ATOM 2090 C C . GLN A 1 289 ? -4.902 -6.848 -2.199 1 98.25 289 GLN A C 1
ATOM 2092 O O . GLN A 1 289 ? -5.266 -5.891 -2.887 1 98.25 289 GLN A O 1
ATOM 2097 N N . LEU A 1 290 ? -4.57 -6.691 -0.95 1 98.69 290 LEU A N 1
ATOM 2098 C CA . LEU A 1 290 ? -4.746 -5.438 -0.222 1 98.69 290 LEU A CA 1
ATOM 2099 C C . LEU A 1 290 ? -3.58 -4.492 -0.482 1 98.69 290 LEU A C 1
ATOM 2101 O O . LEU A 1 290 ? -2.445 -4.934 -0.68 1 98.69 290 LEU A O 1
ATOM 2105 N N . THR A 1 291 ? -3.836 -3.203 -0.474 1 98.88 291 THR A N 1
ATOM 2106 C CA . THR A 1 291 ? -2.814 -2.168 -0.579 1 98.88 291 THR A CA 1
ATOM 2107 C C . THR A 1 291 ? -2.779 -1.313 0.686 1 98.88 291 THR A C 1
ATOM 2109 O O . THR A 1 291 ? -3.824 -0.884 1.181 1 98.88 291 THR A O 1
ATOM 2112 N N . ILE A 1 292 ? -1.624 -1.145 1.215 1 98.94 292 ILE A N 1
ATOM 2113 C CA . ILE A 1 292 ? -1.405 -0.242 2.34 1 98.94 292 ILE A CA 1
ATOM 2114 C C . ILE A 1 292 ? -0.455 0.879 1.924 1 98.94 292 ILE A C 1
ATOM 2116 O O . ILE A 1 292 ? 0.566 0.629 1.279 1 98.94 292 ILE A O 1
ATOM 2120 N N . MET A 1 293 ? -0.754 2.111 2.285 1 98.81 293 MET A N 1
ATOM 2121 C CA . MET A 1 293 ? 0.121 3.221 1.916 1 98.81 293 MET A CA 1
ATOM 2122 C C . MET A 1 293 ? 0.35 4.152 3.102 1 98.81 293 MET A C 1
ATOM 2124 O O . MET A 1 293 ? -0.539 4.332 3.938 1 98.81 293 MET A O 1
ATOM 2128 N N . GLY A 1 294 ? 1.522 4.629 3.164 1 98.75 294 GLY A N 1
ATOM 2129 C CA . GLY A 1 294 ? 1.79 5.75 4.055 1 98.75 294 GLY A CA 1
ATOM 2130 C C . GLY A 1 294 ? 1.467 7.094 3.432 1 98.75 294 GLY A C 1
ATOM 2131 O O . GLY A 1 294 ? 1.691 7.301 2.236 1 98.75 294 GLY A O 1
ATOM 2132 N N . SER A 1 295 ? 0.959 7.957 4.266 1 98.69 295 SER A N 1
ATOM 2133 C CA . SER A 1 295 ? 0.677 9.312 3.801 1 98.69 295 SER A CA 1
ATOM 2134 C C . SER A 1 295 ? 1.29 10.352 4.73 1 98.69 295 SER A C 1
ATOM 2136 O O . SER A 1 295 ? 0.975 10.391 5.922 1 98.69 295 SER A O 1
ATOM 2138 N N . TYR A 1 296 ? 2.15 11.172 4.129 1 97.81 296 TYR A N 1
ATOM 2139 C CA . TYR A 1 296 ? 2.873 12.172 4.906 1 97.81 296 TYR A CA 1
ATOM 2140 C C . TYR A 1 296 ? 2.461 13.586 4.504 1 97.81 296 TYR A C 1
ATOM 2142 O O . TYR A 1 296 ? 2.98 14.133 3.531 1 97.81 296 TYR A O 1
ATOM 2150 N N . THR A 1 297 ? 1.569 14.18 5.281 1 97.38 297 THR A N 1
ATOM 2151 C CA . THR A 1 297 ? 1.069 15.539 5.105 1 97.38 297 THR A CA 1
ATOM 2152 C C . THR A 1 297 ? 0.57 15.75 3.68 1 97.38 297 THR A C 1
ATOM 2154 O O . THR A 1 297 ? -0.444 15.18 3.279 1 97.38 297 THR A O 1
ATOM 2157 N N . PHE A 1 298 ? 1.13 16.781 2.967 1 98.38 298 PHE A N 1
ATOM 2158 C CA . PHE A 1 298 ? 0.623 17.156 1.652 1 98.38 298 PHE A CA 1
ATOM 2159 C C . PHE A 1 298 ? 1.591 18.094 0.946 1 98.38 298 PHE A C 1
ATOM 2161 O O . PHE A 1 298 ? 2.479 18.672 1.58 1 98.38 298 PHE A O 1
ATOM 2168 N N . SER A 1 299 ? 1.451 18.156 -0.342 1 98.38 299 SER A N 1
ATOM 2169 C CA . SER A 1 299 ? 2.25 19.094 -1.131 1 98.38 299 SER A CA 1
ATOM 2170 C C . SER A 1 299 ? 1.688 20.5 -1.048 1 98.38 299 SER A C 1
ATOM 2172 O O . SER A 1 299 ? 0.554 20.703 -0.605 1 98.38 299 SER A O 1
ATOM 2174 N N . THR A 1 300 ? 2.459 21.438 -1.491 1 98.12 300 THR A N 1
ATOM 2175 C CA . THR A 1 300 ? 2.008 22.828 -1.54 1 98.12 300 THR A CA 1
ATOM 2176 C C . THR A 1 300 ? 0.774 22.969 -2.428 1 98.12 300 THR A C 1
ATOM 2178 O O . THR A 1 300 ? -0.2 23.609 -2.049 1 98.12 300 THR A O 1
ATOM 2181 N N . VAL A 1 301 ? 0.807 22.281 -3.545 1 98.12 301 VAL A N 1
ATOM 2182 C CA . VAL A 1 301 ? -0.337 22.328 -4.449 1 98.12 301 VAL A CA 1
ATOM 2183 C C . VAL A 1 301 ? -1.513 21.578 -3.824 1 98.12 301 VAL A C 1
ATOM 2185 O O . VAL A 1 301 ? -2.67 21.953 -4.004 1 98.12 301 VAL A O 1
ATOM 2188 N N . GLY A 1 302 ? -1.174 20.5 -3.137 1 98.69 302 GLY A N 1
ATOM 2189 C CA . GLY A 1 302 ? -2.213 19.766 -2.43 1 98.69 302 GLY A CA 1
ATOM 2190 C C . GLY A 1 302 ? -2.918 20.609 -1.376 1 98.69 302 GLY A C 1
ATOM 2191 O O . GLY A 1 302 ? -4.125 20.469 -1.17 1 98.69 302 GLY A O 1
ATOM 2192 N N . GLN A 1 303 ? -2.17 21.438 -0.711 1 98.81 303 GLN A N 1
ATOM 2193 C CA . GLN A 1 303 ? -2.764 22.359 0.255 1 98.81 303 GLN A CA 1
ATOM 2194 C C . GLN A 1 303 ? -3.742 23.312 -0.423 1 98.81 303 GLN A C 1
ATOM 2196 O O . GLN A 1 303 ? -4.844 23.547 0.084 1 98.81 303 GLN A O 1
ATOM 2201 N N . ALA A 1 304 ? -3.348 23.828 -1.53 1 98.75 304 ALA A N 1
ATOM 2202 C CA . ALA A 1 304 ? -4.223 24.719 -2.301 1 98.75 304 ALA A CA 1
ATOM 2203 C C . ALA A 1 304 ? -5.484 23.984 -2.742 1 98.75 304 ALA A C 1
ATOM 2205 O O . ALA A 1 304 ? -6.59 24.531 -2.666 1 98.75 304 ALA A O 1
ATOM 2206 N N . ASP A 1 305 ? -5.324 22.719 -3.186 1 98.81 305 ASP A N 1
ATOM 2207 C CA . ASP A 1 305 ? -6.461 21.906 -3.609 1 98.81 305 ASP A CA 1
ATOM 2208 C C . ASP A 1 305 ? -7.422 21.656 -2.447 1 98.81 305 ASP A C 1
ATOM 2210 O O . ASP A 1 305 ? -8.641 21.656 -2.633 1 98.81 305 ASP A O 1
ATOM 2214 N N . CYS A 1 306 ? -6.828 21.438 -1.341 1 98.88 306 CYS A N 1
ATOM 2215 C CA . CYS A 1 306 ? -7.648 21.25 -0.149 1 98.88 306 CYS A CA 1
ATOM 2216 C C . CYS A 1 306 ? -8.508 22.484 0.122 1 98.88 306 CYS A C 1
ATOM 2218 O O . CYS A 1 306 ? -9.711 22.359 0.332 1 98.88 306 CYS A O 1
ATOM 2220 N N . ALA A 1 307 ? -7.91 23.641 0.084 1 98.88 307 ALA A N 1
ATOM 2221 C CA . ALA A 1 307 ? -8.625 24.891 0.334 1 98.88 307 ALA A CA 1
ATOM 2222 C C . ALA A 1 307 ? -9.727 25.109 -0.697 1 98.88 307 ALA A C 1
ATOM 2224 O O . ALA A 1 307 ? -10.852 25.469 -0.345 1 98.88 307 ALA A O 1
ATOM 2225 N N . LYS A 1 308 ? -9.43 24.859 -1.956 1 98.75 308 LYS A N 1
ATOM 2226 C CA . LYS A 1 308 ? -10.406 25.016 -3.025 1 98.75 308 LYS A CA 1
ATOM 2227 C C . LYS A 1 308 ? -11.578 24.047 -2.852 1 98.75 308 LYS A C 1
ATOM 2229 O O . LYS A 1 308 ? -12.734 24.422 -3.064 1 98.75 308 LYS A O 1
ATOM 2234 N N . PHE A 1 309 ? -11.25 22.859 -2.486 1 98.88 309 PHE A N 1
ATOM 2235 C CA . PHE A 1 309 ? -12.289 21.859 -2.271 1 98.88 309 PHE A CA 1
ATOM 2236 C C . PHE A 1 309 ? -13.227 22.281 -1.148 1 98.88 309 PHE A C 1
ATOM 2238 O O . PHE A 1 309 ? -14.445 22.219 -1.295 1 98.88 309 PHE A O 1
ATOM 2245 N N . ILE A 1 310 ? -12.648 22.703 -0.062 1 98.75 310 ILE A N 1
ATOM 2246 C CA . ILE A 1 310 ? -13.422 23.094 1.113 1 98.75 310 ILE A CA 1
ATOM 2247 C C . ILE A 1 310 ? -14.305 24.281 0.776 1 98.75 310 ILE A C 1
ATOM 2249 O O . ILE A 1 310 ? -15.477 24.328 1.147 1 98.75 310 ILE A O 1
ATOM 2253 N N . ALA A 1 311 ? -13.742 25.219 0.11 1 98.62 311 ALA A N 1
ATOM 2254 C CA . ALA A 1 311 ? -14.508 26.391 -0.294 1 98.62 311 ALA A CA 1
ATOM 2255 C C . ALA A 1 311 ? -15.656 26 -1.224 1 98.62 311 ALA A C 1
ATOM 2257 O O . ALA A 1 311 ? -16.797 26.438 -1.025 1 98.62 311 ALA A O 1
ATOM 2258 N N . ARG A 1 312 ? -15.359 25.141 -2.188 1 98.31 312 ARG A N 1
ATOM 2259 C CA . ARG A 1 312 ? -16.328 24.75 -3.195 1 98.31 312 ARG A CA 1
ATOM 2260 C C . ARG A 1 312 ? -17.484 23.969 -2.564 1 98.31 312 ARG A C 1
ATOM 2262 O O . ARG A 1 312 ? -18.641 24.125 -2.963 1 98.31 312 ARG A O 1
ATOM 2269 N N . HIS A 1 313 ? -17.172 23.172 -1.578 1 98.25 313 HIS A N 1
ATOM 2270 C CA . HIS A 1 313 ? -18.172 22.266 -1.022 1 98.25 313 HIS A CA 1
ATOM 2271 C C . HIS A 1 313 ? -18.703 22.781 0.311 1 98.25 313 HIS A C 1
ATOM 2273 O O . HIS A 1 313 ? -19.469 22.094 0.986 1 98.25 313 HIS A O 1
ATOM 2279 N N . GLU A 1 314 ? -18.219 23.953 0.699 1 97.44 314 GLU A N 1
ATOM 2280 C CA . GLU A 1 314 ? -18.672 24.656 1.897 1 97.44 314 GLU A CA 1
ATOM 2281 C C . GLU A 1 314 ? -18.547 23.766 3.135 1 97.44 314 GLU A C 1
ATOM 2283 O O . GLU A 1 314 ? -19.469 23.672 3.939 1 97.44 314 GLU A O 1
ATOM 2288 N N . VAL A 1 315 ? -17.422 23.047 3.172 1 98.06 315 VAL A N 1
ATOM 2289 C CA . VAL A 1 315 ? -17.156 22.219 4.34 1 98.06 315 VAL A CA 1
ATOM 2290 C C . VAL A 1 315 ? -16.828 23.109 5.539 1 98.06 315 VAL A C 1
ATOM 2292 O O . VAL A 1 315 ? -16.031 24.047 5.43 1 98.06 315 VAL A O 1
ATOM 2295 N N . GLU A 1 316 ? -17.375 22.797 6.691 1 95.62 316 GLU A N 1
ATOM 2296 C CA . GLU A 1 316 ? -17.156 23.594 7.891 1 95.62 316 GLU A CA 1
ATOM 2297 C C . GLU A 1 316 ? -15.969 23.078 8.688 1 95.62 316 GLU A C 1
ATOM 2299 O O . GLU A 1 316 ? -16.109 22.719 9.859 1 95.62 316 GLU A O 1
ATOM 2304 N N . VAL A 1 317 ? -14.82 23.25 8.125 1 95.06 317 VAL A N 1
ATOM 2305 C CA . VAL A 1 317 ? -13.625 22.625 8.68 1 95.06 317 VAL A CA 1
ATOM 2306 C C . VAL A 1 317 ? -13.227 23.312 9.977 1 95.06 317 VAL A C 1
ATOM 2308 O O . VAL A 1 317 ? -12.555 22.719 10.828 1 95.06 317 VAL A O 1
ATOM 2311 N N . ASP A 1 318 ? -13.609 24.547 10.172 1 91.94 318 ASP A N 1
ATOM 2312 C CA . ASP A 1 318 ? -13.242 25.297 11.367 1 91.94 318 ASP A CA 1
ATOM 2313 C C . ASP A 1 318 ? -13.945 24.734 12.609 1 91.94 318 ASP A C 1
ATOM 2315 O O . ASP A 1 318 ? -13.555 25.031 13.734 1 91.94 318 ASP A O 1
ATOM 2319 N N . LYS A 1 319 ? -14.977 23.859 12.383 1 93.38 319 LYS A N 1
ATOM 2320 C CA . LYS A 1 319 ? -15.688 23.25 13.5 1 93.38 319 LYS A CA 1
ATOM 2321 C C . LYS A 1 319 ? -14.797 22.266 14.242 1 93.38 319 LYS A C 1
ATOM 2323 O O . LYS A 1 319 ? -15.109 21.859 15.359 1 93.38 319 LYS A O 1
ATOM 2328 N N . VAL A 1 320 ? -13.688 21.938 13.633 1 94.5 320 VAL A N 1
ATOM 2329 C CA . VAL A 1 320 ? -12.758 21.062 14.328 1 94.5 320 VAL A CA 1
ATOM 2330 C C . VAL A 1 320 ? -12.188 21.766 15.555 1 94.5 320 VAL A C 1
ATOM 2332 O O . VAL A 1 320 ? -11.766 21.125 16.516 1 94.5 320 VAL A O 1
ATOM 2335 N N . PHE A 1 321 ? -12.141 23.141 15.484 1 96.44 321 PHE A N 1
ATOM 2336 C CA . PHE A 1 321 ? -11.656 23.922 16.609 1 96.44 321 PHE A CA 1
ATOM 2337 C C . PHE A 1 321 ? -12.734 24.078 17.672 1 96.44 321 PHE A C 1
ATOM 2339 O O . PHE A 1 321 ? -13.734 24.766 17.469 1 96.44 321 PHE A O 1
ATOM 2346 N N . THR A 1 322 ? -12.5 23.484 18.797 1 94 322 THR A N 1
ATOM 2347 C CA . THR A 1 322 ? -13.43 23.609 19.906 1 94 322 THR A CA 1
ATOM 2348 C C . THR A 1 322 ? -13.023 24.75 20.828 1 94 322 THR A C 1
ATOM 2350 O O . THR A 1 322 ? -13.859 25.297 21.547 1 94 322 THR A O 1
ATOM 2353 N N . ASP A 1 323 ? -11.75 25.078 20.812 1 95.5 323 ASP A N 1
ATOM 2354 C CA . ASP A 1 323 ? -11.211 26.078 21.719 1 95.5 323 ASP A CA 1
ATOM 2355 C C . ASP A 1 323 ? -10.523 27.219 20.953 1 95.5 323 ASP A C 1
ATOM 2357 O O . ASP A 1 323 ? -9.703 26.969 20.062 1 95.5 323 ASP A O 1
ATOM 2361 N N . HIS A 1 324 ? -10.883 28.406 21.297 1 97.25 324 HIS A N 1
ATOM 2362 C CA . HIS A 1 324 ? -10.312 29.609 20.719 1 97.25 324 HIS A CA 1
ATOM 2363 C C . HIS A 1 324 ? -9.617 30.453 21.766 1 97.25 324 HIS A C 1
ATOM 2365 O O . HIS A 1 324 ? -10.203 30.766 22.812 1 97.25 324 HIS A O 1
ATOM 2371 N N . TRP A 1 325 ? -8.391 30.75 21.5 1 98.25 325 TRP A N 1
ATOM 2372 C CA . TRP A 1 325 ? -7.57 31.484 22.469 1 98.25 325 TRP A CA 1
ATOM 2373 C C . TRP A 1 325 ? -6.918 32.688 21.812 1 98.25 325 TRP A C 1
ATOM 2375 O O . TRP A 1 325 ? -6.914 32.812 20.594 1 98.25 325 TRP A O 1
ATOM 2385 N N . ARG A 1 326 ? -6.363 33.562 22.641 1 98.38 326 ARG A N 1
ATOM 2386 C CA . ARG A 1 326 ? -5.488 34.656 22.219 1 98.38 326 ARG A CA 1
ATOM 2387 C C . ARG A 1 326 ? -4.031 34.344 22.531 1 98.38 326 ARG A C 1
ATOM 2389 O O . ARG A 1 326 ? -3.74 33.5 23.391 1 98.38 326 ARG A O 1
ATOM 2396 N N . LEU A 1 327 ? -3.203 35 21.812 1 98.12 327 LEU A N 1
ATOM 2397 C CA . LEU A 1 327 ? -1.777 34.781 22.016 1 98.12 327 LEU A CA 1
ATOM 2398 C C . LEU A 1 327 ? -1.398 34.969 23.469 1 98.12 327 LEU A C 1
ATOM 2400 O O . LEU A 1 327 ? -0.615 34.219 24.031 1 98.12 327 LEU A O 1
ATOM 2404 N N . ASP A 1 328 ? -1.996 35.938 24.141 1 97.25 328 ASP A N 1
ATOM 2405 C CA . ASP A 1 328 ? -1.688 36.281 25.516 1 97.25 328 ASP A CA 1
ATOM 2406 C C . ASP A 1 328 ? -2.066 35.156 26.484 1 97.25 328 ASP A C 1
ATOM 2408 O O . ASP A 1 328 ? -1.574 35.094 27.609 1 97.25 328 ASP A O 1
ATOM 2412 N N . ASP A 1 329 ? -2.916 34.312 26 1 97 329 ASP A N 1
ATOM 2413 C CA . ASP A 1 329 ? -3.41 33.219 26.844 1 97 329 ASP A CA 1
ATOM 2414 C C . ASP A 1 329 ? -2.752 31.891 26.469 1 97 329 ASP A C 1
ATOM 2416 O O . ASP A 1 329 ? -3.293 30.828 26.766 1 97 329 ASP A O 1
ATOM 2420 N N . ALA A 1 330 ? -1.655 31.953 25.812 1 97.69 330 ALA A N 1
ATOM 2421 C CA . ALA A 1 330 ? -1.031 30.766 25.25 1 97.69 330 ALA A CA 1
ATOM 2422 C C . ALA A 1 330 ? -0.678 29.766 26.359 1 97.69 330 ALA A C 1
ATOM 2424 O O . ALA A 1 330 ? -0.755 28.547 26.156 1 97.69 330 ALA A O 1
ATOM 2425 N N . VAL A 1 331 ? -0.301 30.234 27.516 1 97.06 331 VAL A N 1
ATOM 2426 C CA . VAL A 1 331 ? 0.062 29.359 28.625 1 97.06 331 VAL A CA 1
ATOM 2427 C C . VAL A 1 331 ? -1.147 28.516 29.047 1 97.06 331 VAL A C 1
ATOM 2429 O O . VAL A 1 331 ? -1.062 27.297 29.141 1 97.06 331 VAL A O 1
ATOM 2432 N N . ASP A 1 332 ? -2.248 29.203 29.234 1 96.62 332 ASP A N 1
ATOM 2433 C CA . ASP A 1 332 ? -3.475 28.516 29.609 1 96.62 332 ASP A CA 1
ATOM 2434 C C . ASP A 1 332 ? -3.961 27.609 28.484 1 96.62 332 ASP A C 1
ATOM 2436 O O . ASP A 1 332 ? -4.488 26.516 28.734 1 96.62 332 ASP A O 1
ATOM 2440 N N . ALA A 1 333 ? -3.797 28.125 27.328 1 97.06 333 ALA A N 1
ATOM 2441 C CA . ALA A 1 333 ? -4.23 27.375 26.141 1 97.06 333 ALA A CA 1
ATOM 2442 C C . ALA A 1 333 ? -3.543 26.016 26.094 1 97.06 333 ALA A C 1
ATOM 2444 O O . ALA A 1 333 ? -4.203 24.984 25.906 1 97.06 333 ALA A O 1
ATOM 2445 N N . TYR A 1 334 ? -2.242 25.938 26.297 1 96.69 334 TYR A N 1
ATOM 2446 C CA . TYR A 1 334 ? -1.509 24.688 26.156 1 96.69 334 TYR A CA 1
ATOM 2447 C C . TYR A 1 334 ? -1.692 23.812 27.391 1 96.69 334 TYR A C 1
ATOM 2449 O O . TYR A 1 334 ? -1.63 22.594 27.312 1 96.69 334 TYR A O 1
ATOM 2457 N N . ARG A 1 335 ? -1.946 24.438 28.547 1 96 335 ARG A N 1
ATOM 2458 C CA . ARG A 1 335 ? -2.328 23.641 29.719 1 96 335 ARG A CA 1
ATOM 2459 C C . ARG A 1 335 ? -3.607 22.859 29.453 1 96 335 ARG A C 1
ATOM 2461 O O . ARG A 1 335 ? -3.689 21.672 29.766 1 96 335 ARG A O 1
ATOM 2468 N N . ASN A 1 336 ? -4.512 23.578 28.875 1 94.81 336 ASN A N 1
ATOM 2469 C CA . ASN A 1 336 ? -5.773 22.938 28.516 1 94.81 336 ASN A CA 1
ATOM 2470 C C . ASN A 1 336 ? -5.586 21.906 27.406 1 94.81 336 ASN A C 1
ATOM 2472 O O . ASN A 1 336 ? -6.109 20.797 27.5 1 94.81 336 ASN A O 1
ATOM 2476 N N . PHE A 1 337 ? -4.871 22.25 26.391 1 94.31 337 PHE A N 1
ATOM 2477 C CA . PHE A 1 337 ? -4.625 21.391 25.234 1 94.31 337 PHE A CA 1
ATOM 2478 C C . PHE A 1 337 ? -3.922 20.109 25.656 1 94.31 337 PHE A C 1
ATOM 2480 O O . PHE A 1 337 ? -4.16 19.047 25.078 1 94.31 337 PHE A O 1
ATOM 2487 N N . ASP A 1 338 ? -3.133 20.172 26.594 1 93.94 338 ASP A N 1
ATOM 2488 C CA . ASP A 1 338 ? -2.336 19.062 27.094 1 93.94 338 ASP A CA 1
ATOM 2489 C C . ASP A 1 338 ? -3.227 17.984 27.703 1 93.94 338 ASP A C 1
ATOM 2491 O O . ASP A 1 338 ? -2.826 16.812 27.781 1 93.94 338 ASP A O 1
ATOM 2495 N N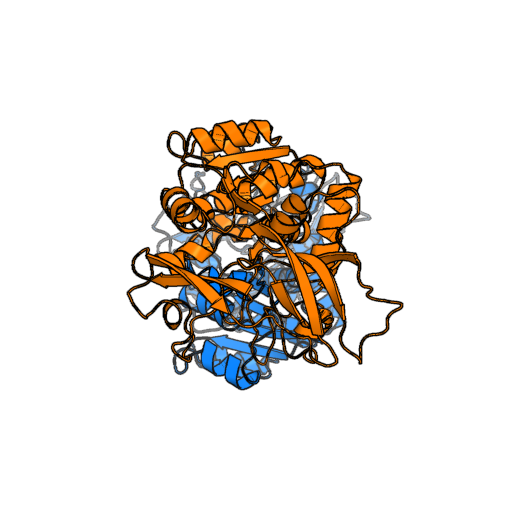 . LEU A 1 339 ? -4.395 18.344 28.141 1 86.62 339 LEU A N 1
ATOM 2496 C CA . LEU A 1 339 ? -5.32 17.375 28.703 1 86.62 339 LEU A CA 1
ATOM 2497 C C . LEU A 1 339 ? -5.855 16.438 27.641 1 86.62 339 LEU A C 1
ATOM 2499 O O . LEU A 1 339 ? -6.242 15.305 27.938 1 86.62 339 LEU A O 1
ATOM 2503 N N . GLN A 1 340 ? -5.895 16.922 26.359 1 80.44 340 GLN A N 1
ATOM 2504 C CA . GLN A 1 340 ? -6.32 16.156 25.188 1 80.44 340 GLN A CA 1
ATOM 2505 C C . GLN A 1 340 ? -7.738 15.625 25.359 1 80.44 340 GLN A C 1
ATOM 2507 O O . GLN A 1 340 ? -8.016 14.477 25.016 1 80.44 340 GLN A O 1
ATOM 2512 N N . THR A 1 341 ? -8.609 16.312 26.062 1 72.62 341 THR A N 1
ATOM 2513 C CA . THR A 1 341 ? -9.992 15.891 26.312 1 72.62 341 THR A CA 1
ATOM 2514 C C . THR A 1 341 ? -10.953 16.625 25.375 1 72.62 341 THR A C 1
ATOM 2516 O O . THR A 1 341 ? -12.094 16.203 25.203 1 72.62 341 THR A O 1
ATOM 2519 N N . GLY A 1 342 ? -10.508 17.656 24.859 1 71.06 342 GLY A N 1
ATOM 2520 C CA . GLY A 1 342 ? -11.344 18.406 23.938 1 71.06 342 GLY A CA 1
ATOM 2521 C C . GLY A 1 342 ? -10.969 18.203 22.484 1 71.06 342 GLY A C 1
ATOM 2522 O O . GLY A 1 342 ? -10.391 17.172 22.125 1 71.06 342 GLY A O 1
ATOM 2523 N N . GLY A 1 343 ? -11.516 19.031 21.672 1 82.38 343 GLY A N 1
ATOM 2524 C CA . GLY A 1 343 ? -11.172 19.031 20.25 1 82.38 343 GLY A CA 1
ATOM 2525 C C . GLY A 1 343 ? -9.898 19.797 19.953 1 82.38 343 GLY A C 1
ATOM 2526 O O . GLY A 1 343 ? -8.953 19.766 20.734 1 82.38 343 GLY A O 1
ATOM 2527 N N . LYS A 1 344 ? -9.727 20.359 18.906 1 94.56 344 LYS A N 1
ATOM 2528 C CA . LYS A 1 344 ? -8.578 21.141 18.469 1 94.56 344 LYS A CA 1
ATOM 2529 C C . LYS A 1 344 ? -8.672 22.578 18.953 1 94.56 344 LYS A C 1
ATOM 2531 O O . LYS A 1 344 ? -9.758 23.062 19.281 1 94.56 344 LYS A O 1
ATOM 2536 N N . ALA A 1 345 ? -7.504 23.234 19.156 1 96.88 345 ALA A N 1
ATOM 2537 C CA . ALA A 1 345 ? -7.465 24.625 19.609 1 96.88 345 ALA A CA 1
ATOM 2538 C C . ALA A 1 345 ? -6.742 25.516 18.609 1 96.88 345 ALA A C 1
ATOM 2540 O O . ALA A 1 345 ? -5.953 25.031 17.797 1 96.88 345 ALA A O 1
ATOM 2541 N N . VAL A 1 346 ? -7.078 26.781 18.641 1 98.19 346 VAL A N 1
ATOM 2542 C CA . VAL A 1 346 ? -6.473 27.75 17.734 1 98.19 346 VAL A CA 1
ATOM 2543 C C . VAL A 1 346 ? -6.242 29.062 18.469 1 98.19 346 VAL A C 1
ATOM 2545 O O . VAL A 1 346 ? -7.031 29.438 19.344 1 98.19 346 VAL A O 1
ATOM 2548 N N . ILE A 1 347 ? -5.117 29.656 18.219 1 98.62 347 ILE A N 1
ATOM 2549 C CA . ILE A 1 347 ? -4.84 31.016 18.672 1 98.62 347 ILE A CA 1
ATOM 2550 C C . ILE A 1 347 ? -5.258 32 17.594 1 98.62 347 ILE A C 1
ATOM 2552 O O . ILE A 1 347 ? -4.816 31.906 16.438 1 98.62 347 ILE A O 1
ATOM 2556 N N . GLU A 1 348 ? -6.074 32.938 17.938 1 98.38 348 GLU A N 1
ATOM 2557 C CA . GLU A 1 348 ? -6.543 33.969 17.016 1 98.38 348 GLU A CA 1
ATOM 2558 C C . GLU A 1 348 ? -6.031 35.344 17.422 1 98.38 348 GLU A C 1
ATOM 2560 O O . GLU A 1 348 ? -5.879 35.625 18.625 1 98.38 348 GLU A O 1
ATOM 2565 N N . PHE A 1 349 ? -5.773 36.125 16.406 1 97.88 349 PHE A N 1
ATOM 2566 C CA . PHE A 1 349 ? -5.129 37.438 16.625 1 97.88 349 PHE A CA 1
ATOM 2567 C C . PHE A 1 349 ? -6.055 38.562 16.219 1 97.88 349 PHE A C 1
ATOM 2569 O O . PHE A 1 349 ? -6.859 38.438 15.289 1 97.88 349 PHE A O 1
ATOM 2576 N N . MET B 1 1 ? -6.195 -44.312 -15.328 1 95.56 1 MET B N 1
ATOM 2577 C CA . MET B 1 1 ? -5.055 -43.406 -15.359 1 95.56 1 MET B CA 1
ATOM 2578 C C . MET B 1 1 ? -4.293 -43.438 -14.039 1 95.56 1 MET B C 1
ATOM 2580 O O . MET B 1 1 ? -4.836 -43.844 -13.016 1 95.56 1 MET B O 1
ATOM 2584 N N . ARG B 1 2 ? -3.059 -43.094 -14.125 1 96.38 2 ARG B N 1
ATOM 2585 C CA . ARG B 1 2 ? -2.248 -43 -12.922 1 96.38 2 ARG B CA 1
ATOM 2586 C C . ARG B 1 2 ? -2.361 -41.594 -12.32 1 96.38 2 ARG B C 1
ATOM 2588 O O . ARG B 1 2 ? -2.551 -40.625 -13.039 1 96.38 2 ARG B O 1
ATOM 2595 N N . GLY B 1 3 ? -2.309 -41.5 -11.016 1 96.62 3 GLY B N 1
ATOM 2596 C CA . GLY B 1 3 ? -2.293 -40.25 -10.297 1 96.62 3 GLY B CA 1
ATOM 2597 C C . GLY B 1 3 ? -1.506 -40.312 -9 1 96.62 3 GLY B C 1
ATOM 2598 O O . GLY B 1 3 ? -1.488 -41.344 -8.328 1 96.62 3 GLY B O 1
ATOM 2599 N N . VAL B 1 4 ? -0.894 -39.188 -8.664 1 96.5 4 VAL B N 1
ATOM 2600 C CA . VAL B 1 4 ? -0.074 -39.094 -7.457 1 96.5 4 VAL B CA 1
ATOM 2601 C C . VAL B 1 4 ? -0.927 -38.625 -6.281 1 96.5 4 VAL B C 1
ATOM 2603 O O . VAL B 1 4 ? -1.595 -37.594 -6.371 1 96.5 4 VAL B O 1
ATOM 2606 N N . ILE B 1 5 ? -0.868 -39.281 -5.164 1 93.69 5 ILE B N 1
ATOM 2607 C CA . ILE B 1 5 ? -1.588 -38.906 -3.949 1 93.69 5 ILE B CA 1
ATOM 2608 C C . ILE B 1 5 ? -0.598 -38.719 -2.805 1 93.69 5 ILE B C 1
ATOM 2610 O O . ILE B 1 5 ? 0.263 -39.562 -2.562 1 93.69 5 ILE B O 1
ATOM 2614 N N . PHE B 1 6 ? -0.771 -37.594 -2.135 1 93 6 PHE B N 1
ATOM 2615 C CA . PHE B 1 6 ? -0.002 -37.344 -0.919 1 93 6 PHE B CA 1
ATOM 2616 C C . PHE B 1 6 ? -0.679 -37.969 0.287 1 93 6 PHE B C 1
ATOM 2618 O O . PHE B 1 6 ? -1.835 -37.688 0.59 1 93 6 PHE B O 1
ATOM 2625 N N . LYS B 1 7 ? 0.014 -38.781 0.99 1 89.12 7 LYS B N 1
ATOM 2626 C CA . LYS B 1 7 ? -0.542 -39.5 2.141 1 89.12 7 LYS B CA 1
ATOM 2627 C C . LYS B 1 7 ? -0.13 -38.844 3.447 1 89.12 7 LYS B C 1
ATOM 2629 O O . LYS B 1 7 ? -0.639 -39.188 4.516 1 89.12 7 LYS B O 1
ATOM 2634 N N . GLY B 1 8 ? 0.778 -37.875 3.307 1 89.81 8 GLY B N 1
ATOM 2635 C CA . GLY B 1 8 ? 1.374 -37.281 4.488 1 89.81 8 GLY B CA 1
ATOM 2636 C C . GLY B 1 8 ? 2.604 -38.031 4.98 1 89.81 8 GLY B C 1
ATOM 2637 O O . GLY B 1 8 ? 3.021 -39 4.375 1 89.81 8 GLY B O 1
ATOM 2638 N N . GLU B 1 9 ? 3.344 -37.344 5.996 1 92.06 9 GLU B N 1
ATOM 2639 C CA . GLU B 1 9 ? 4.547 -37.906 6.598 1 92.06 9 GLU B CA 1
ATOM 2640 C C . GLU B 1 9 ? 5.57 -38.281 5.535 1 92.06 9 GLU B C 1
ATOM 2642 O O . GLU B 1 9 ? 6.18 -39.344 5.609 1 92.06 9 GLU B O 1
ATOM 2647 N N . ARG B 1 10 ? 5.504 -37.562 4.41 1 94.38 10 ARG B N 1
ATOM 2648 C CA . ARG B 1 10 ? 6.469 -37.688 3.32 1 94.38 10 ARG B CA 1
ATOM 2649 C C . ARG B 1 10 ? 6.281 -39 2.561 1 94.38 10 ARG B C 1
ATOM 2651 O O . ARG B 1 10 ? 7.254 -39.625 2.117 1 94.38 10 ARG B O 1
ATOM 2658 N N . VAL B 1 11 ? 5.055 -39.469 2.613 1 92.62 11 VAL B N 1
ATOM 2659 C CA . VAL B 1 11 ? 4.691 -40.625 1.831 1 92.62 11 VAL B CA 1
ATOM 2660 C C . VAL B 1 11 ? 3.785 -40.219 0.671 1 92.62 11 VAL B C 1
ATOM 2662 O O . VAL B 1 11 ? 2.832 -39.469 0.859 1 92.62 11 VAL B O 1
ATOM 2665 N N . LEU B 1 12 ? 4.223 -40.625 -0.479 1 92.94 12 LEU B N 1
ATOM 2666 C CA . LEU B 1 12 ? 3.496 -40.406 -1.724 1 92.94 12 LEU B CA 1
ATOM 2667 C C . LEU B 1 12 ? 3.246 -41.719 -2.445 1 92.94 12 LEU B C 1
ATOM 2669 O O . LEU B 1 12 ? 4.094 -42.594 -2.42 1 92.94 12 LEU B O 1
ATOM 2673 N N . GLU B 1 13 ? 2.072 -41.906 -3.023 1 93.38 13 GLU B N 1
ATOM 2674 C CA . GLU B 1 13 ? 1.749 -43.094 -3.779 1 93.38 13 GLU B CA 1
ATOM 2675 C C . GLU B 1 13 ? 1.231 -42.75 -5.172 1 93.38 13 GLU B C 1
ATOM 2677 O O . GLU B 1 13 ? 0.593 -41.719 -5.363 1 93.38 13 GLU B O 1
ATOM 2682 N N . ILE B 1 14 ? 1.557 -43.594 -6.105 1 96.19 14 ILE B N 1
ATOM 2683 C CA . ILE B 1 14 ? 0.929 -43.562 -7.422 1 96.19 14 ILE B CA 1
ATOM 2684 C C . ILE B 1 14 ? -0.22 -44.562 -7.461 1 96.19 14 ILE B C 1
ATOM 2686 O O . ILE B 1 14 ? -0.022 -45.75 -7.211 1 96.19 14 ILE B O 1
ATOM 2690 N N . GLN B 1 15 ? -1.359 -44.062 -7.715 1 94.88 15 GLN B N 1
ATOM 2691 C CA . GLN B 1 15 ? -2.541 -44.906 -7.711 1 94.88 15 GLN B CA 1
ATOM 2692 C C . GLN B 1 15 ? -3.238 -44.906 -9.07 1 94.88 15 GLN B C 1
ATOM 2694 O O . GLN B 1 15 ? -3.023 -44 -9.875 1 94.88 15 GLN B O 1
ATOM 2699 N N . ASP B 1 16 ? -4.051 -45.938 -9.203 1 95.44 16 ASP B N 1
ATOM 2700 C CA . ASP B 1 16 ? -4.855 -46 -10.414 1 95.44 16 ASP B CA 1
ATOM 2701 C C . ASP B 1 16 ? -6.234 -45.375 -10.195 1 95.44 16 ASP B C 1
ATOM 2703 O O . ASP B 1 16 ? -6.867 -45.625 -9.164 1 95.44 16 ASP B O 1
ATOM 2707 N N . PHE B 1 17 ? -6.602 -44.562 -11.125 1 94.88 17 PHE B N 1
ATOM 2708 C CA . PHE B 1 17 ? -7.918 -43.938 -11.164 1 94.88 17 PHE B CA 1
ATOM 2709 C C . PHE B 1 17 ? -8.625 -44.25 -12.477 1 94.88 17 PHE B C 1
ATOM 2711 O O . PHE B 1 17 ? -7.98 -44.531 -13.484 1 94.88 17 PHE B O 1
ATOM 2718 N N . PRO B 1 18 ? -9.945 -44.25 -12.398 1 95.69 18 PRO B N 1
ATOM 2719 C CA . PRO B 1 18 ? -10.633 -44.281 -13.695 1 95.69 18 PRO B CA 1
ATOM 2720 C C . PRO B 1 18 ? -10.258 -43.094 -14.586 1 95.69 18 PRO B C 1
ATOM 2722 O O . PRO B 1 18 ? -10.055 -42 -14.094 1 95.69 18 PRO B O 1
ATOM 2725 N N . ASP B 1 19 ? -10.188 -43.406 -15.883 1 97.06 19 ASP B N 1
ATOM 2726 C CA . ASP B 1 19 ? -9.992 -42.281 -16.797 1 97.06 19 ASP B CA 1
ATOM 2727 C C . ASP B 1 19 ? -11.148 -41.281 -16.703 1 97.06 19 ASP B C 1
ATOM 2729 O O . ASP B 1 19 ? -12.312 -41.688 -16.641 1 97.06 19 ASP B O 1
ATOM 2733 N N . PRO B 1 20 ? -10.852 -40.031 -16.719 1 97.5 20 PRO B N 1
ATOM 2734 C CA . PRO B 1 20 ? -11.938 -39.062 -16.609 1 97.5 20 PRO B CA 1
ATOM 2735 C C . PRO B 1 20 ? -12.656 -38.844 -17.938 1 97.5 20 PRO B C 1
ATOM 2737 O O . PRO B 1 20 ? -12.055 -39 -19.016 1 97.5 20 PRO B O 1
ATOM 2740 N N . HIS B 1 21 ? -13.859 -38.562 -17.875 1 97.88 21 HIS B N 1
ATOM 2741 C CA . HIS B 1 21 ? -14.688 -38.094 -18.984 1 97.88 21 HIS B CA 1
ATOM 2742 C C . HIS B 1 21 ? -15.328 -36.75 -18.656 1 97.88 21 HIS B C 1
ATOM 2744 O O . HIS B 1 21 ? -15.773 -36.531 -17.531 1 97.88 21 HIS B O 1
ATOM 2750 N N . PRO B 1 22 ? -15.352 -35.875 -19.641 1 97.88 22 PRO B N 1
ATOM 2751 C CA . PRO B 1 22 ? -15.812 -34.531 -19.328 1 97.88 22 PRO B CA 1
ATOM 2752 C C . PRO B 1 22 ? -17.328 -34.438 -19.203 1 97.88 22 PRO B C 1
ATOM 2754 O O . PRO B 1 22 ? -18.062 -35.125 -19.953 1 97.88 22 PRO B O 1
ATOM 2757 N N . GLY B 1 23 ? -17.812 -33.688 -18.188 1 97.62 23 GLY B N 1
ATOM 2758 C CA . GLY B 1 23 ? -19.188 -33.188 -18.25 1 97.62 23 GLY B CA 1
ATOM 2759 C C . GLY B 1 23 ? -19.438 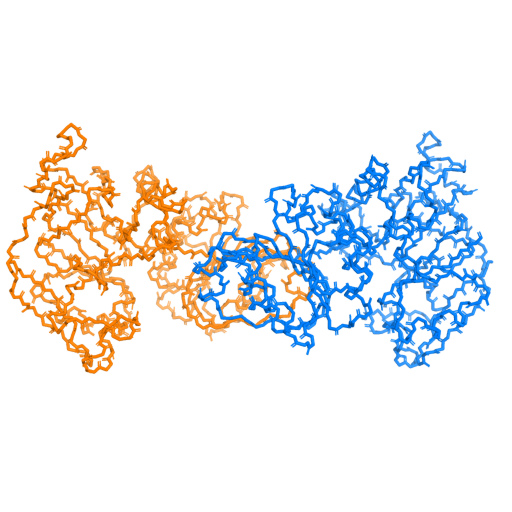-32.219 -19.391 1 97.62 23 GLY B C 1
ATOM 2760 O O . GLY B 1 23 ? -18.531 -31.953 -20.172 1 97.62 23 GLY B O 1
ATOM 2761 N N . PRO B 1 24 ? -20.656 -31.672 -19.469 1 97.88 24 PRO B N 1
ATOM 2762 C CA . PRO B 1 24 ? -21.031 -30.844 -20.609 1 97.88 24 PRO B CA 1
ATOM 2763 C C . PRO B 1 24 ? -20.141 -29.625 -20.781 1 97.88 24 P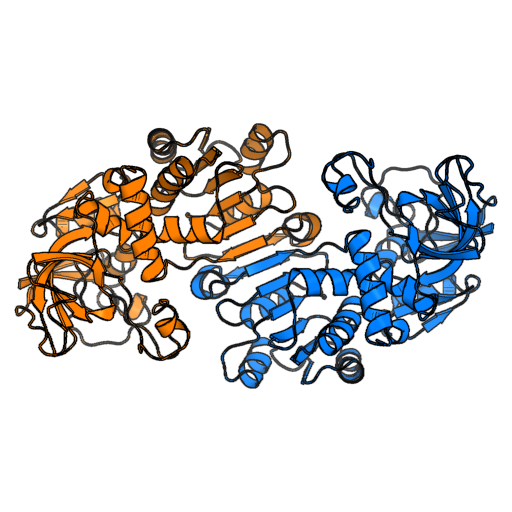RO B C 1
ATOM 2765 O O . PRO B 1 24 ? -19.844 -29.219 -21.906 1 97.88 24 PRO B O 1
ATOM 2768 N N . ASP B 1 25 ? -19.688 -29.031 -19.703 1 97.62 25 ASP B N 1
ATOM 2769 C CA . ASP B 1 25 ? -18.906 -27.812 -19.797 1 97.62 25 ASP B CA 1
ATOM 2770 C C . ASP B 1 25 ? -17.453 -28.031 -19.359 1 97.62 25 ASP B C 1
ATOM 2772 O O . ASP B 1 25 ? -16.75 -27.094 -19.016 1 97.62 25 ASP B O 1
ATOM 2776 N N . GLU B 1 26 ? -16.969 -29.266 -19.469 1 98.31 26 GLU B N 1
ATOM 2777 C CA . GLU B 1 26 ? -15.633 -29.641 -19.031 1 98.31 26 GLU B CA 1
ATOM 2778 C C . GLU B 1 26 ? -14.781 -30.156 -20.188 1 98.31 26 GLU B C 1
ATOM 2780 O O . GLU B 1 26 ? -15.297 -30.406 -21.281 1 98.31 26 GLU B O 1
ATOM 2785 N N . VAL B 1 27 ? -13.523 -30.266 -19.953 1 98.44 27 VAL B N 1
ATOM 2786 C CA . VAL B 1 27 ? -12.539 -30.766 -20.906 1 98.44 27 VAL B CA 1
ATOM 2787 C C . VAL B 1 27 ? -11.57 -31.703 -20.203 1 98.44 27 VAL B C 1
ATOM 2789 O O . VAL B 1 27 ? -11.352 -31.594 -19 1 98.44 27 VAL B O 1
ATOM 2792 N N . VAL B 1 28 ? -11.07 -32.625 -20.922 1 98.75 28 VAL B N 1
ATOM 2793 C CA . VAL B 1 28 ? -10.008 -33.5 -20.438 1 98.75 28 VAL B CA 1
ATOM 2794 C C . VAL B 1 28 ? -8.711 -33.219 -21.172 1 98.75 28 VAL B C 1
ATOM 2796 O O . VAL B 1 28 ? -8.688 -33.156 -22.406 1 98.75 28 VAL B O 1
ATOM 2799 N N . LEU B 1 29 ? -7.707 -32.969 -20.422 1 98.88 29 LEU B N 1
ATOM 2800 C CA . LEU B 1 29 ? -6.371 -32.781 -20.984 1 98.88 29 LEU B CA 1
ATOM 2801 C C . LEU B 1 29 ? -5.516 -34.031 -20.781 1 98.88 29 LEU B C 1
ATOM 2803 O O . LEU B 1 29 ? -5.551 -34.656 -19.703 1 98.88 29 LEU B O 1
ATOM 2807 N N . GLU B 1 30 ? -4.82 -34.406 -21.797 1 98.94 30 GLU B N 1
ATOM 2808 C CA . GLU B 1 30 ? -3.666 -35.281 -21.609 1 98.94 30 GLU B CA 1
ATOM 2809 C C . GLU B 1 30 ? -2.457 -34.5 -21.109 1 98.94 30 GLU B C 1
ATOM 2811 O O . GLU B 1 30 ? -1.98 -33.594 -21.781 1 98.94 30 GLU B O 1
ATOM 2816 N N . MET B 1 31 ? -1.987 -34.906 -19.969 1 98.81 31 MET B N 1
ATOM 2817 C CA . MET B 1 31 ? -0.93 -34.125 -19.328 1 98.81 31 MET B CA 1
ATOM 2818 C C . MET B 1 31 ? 0.388 -34.281 -20.078 1 98.81 31 MET B C 1
ATOM 2820 O O . MET B 1 31 ? 0.74 -35.375 -20.531 1 98.81 31 MET B O 1
ATOM 2824 N N . LYS B 1 32 ? 1.062 -33.156 -20.234 1 98.88 32 LYS B N 1
ATOM 2825 C CA . LYS B 1 32 ? 2.398 -33.125 -20.828 1 98.88 32 LYS B CA 1
ATOM 2826 C C . LYS B 1 32 ? 3.438 -32.625 -19.828 1 98.88 32 LYS B C 1
ATOM 2828 O O . LYS B 1 32 ? 4.605 -33.031 -19.891 1 98.88 32 LYS B O 1
ATOM 2833 N N . ALA B 1 33 ? 3.031 -31.797 -18.969 1 98.81 33 ALA B N 1
ATOM 2834 C CA . ALA B 1 33 ? 3.898 -31.297 -17.906 1 98.81 33 ALA B CA 1
ATOM 2835 C C . ALA B 1 33 ? 3.088 -30.906 -16.672 1 98.81 33 ALA B C 1
ATOM 2837 O O . ALA B 1 33 ? 1.973 -30.391 -16.781 1 98.81 33 ALA B O 1
ATOM 2838 N N . SER B 1 34 ? 3.586 -31.156 -15.5 1 98.69 34 SER B N 1
ATOM 2839 C CA . SER B 1 34 ? 3.043 -30.781 -14.203 1 98.69 34 SER B CA 1
ATOM 2840 C C . SER B 1 34 ? 4.145 -30.328 -13.25 1 98.69 34 SER B C 1
ATOM 2842 O O . SER B 1 34 ? 4.922 -31.141 -12.758 1 98.69 34 SER B O 1
ATOM 2844 N N . GLY B 1 35 ? 4.148 -29.047 -12.977 1 98 35 GLY B N 1
ATOM 2845 C CA . GLY B 1 35 ? 5.195 -28.516 -12.117 1 98 35 GLY B CA 1
ATOM 2846 C C . GLY B 1 35 ? 5.023 -28.891 -10.656 1 98 35 GLY B C 1
ATOM 2847 O O . GLY B 1 35 ? 3.902 -29.109 -10.195 1 98 35 GLY B O 1
ATOM 2848 N N . MET B 1 36 ? 6.148 -29.016 -9.984 1 97.12 36 MET B N 1
ATOM 2849 C CA . MET B 1 36 ? 6.145 -29.203 -8.531 1 97.12 36 MET B CA 1
ATOM 2850 C C . MET B 1 36 ? 6.355 -27.875 -7.812 1 97.12 36 MET B C 1
ATOM 2852 O O . MET B 1 36 ? 7.293 -27.141 -8.125 1 97.12 36 MET B O 1
ATOM 2856 N N . CYS B 1 37 ? 5.477 -27.562 -6.926 1 94.44 37 CYS B N 1
ATOM 2857 C CA . CYS B 1 37 ? 5.5 -26.281 -6.219 1 94.44 37 CYS B CA 1
ATOM 2858 C C . CYS B 1 37 ? 5.812 -26.484 -4.742 1 94.44 37 CYS B C 1
ATOM 2860 O O . CYS B 1 37 ? 5.504 -27.531 -4.172 1 94.44 37 CYS B O 1
ATOM 2862 N N . GLY B 1 38 ? 6.426 -25.453 -4.129 1 90.56 38 GLY B N 1
ATOM 2863 C CA . GLY B 1 38 ? 6.707 -25.516 -2.701 1 90.56 38 GLY B CA 1
ATOM 2864 C C . GLY B 1 38 ? 5.473 -25.797 -1.861 1 90.56 38 GLY B C 1
ATOM 2865 O O . GLY B 1 38 ? 5.559 -26.438 -0.813 1 90.56 38 GLY B O 1
ATOM 2866 N N . SER B 1 39 ? 4.359 -25.328 -2.254 1 89.44 39 SER B N 1
ATOM 2867 C CA . SER B 1 39 ? 3.121 -25.531 -1.503 1 89.44 39 SER B CA 1
ATOM 2868 C C . SER B 1 39 ? 2.717 -27 -1.474 1 89.44 39 SER B C 1
ATOM 2870 O O . SER B 1 39 ? 1.961 -27.422 -0.597 1 89.44 39 SER B O 1
ATOM 2872 N N . ASP B 1 40 ? 3.188 -27.797 -2.391 1 92.12 40 ASP B N 1
ATOM 2873 C CA . ASP B 1 40 ? 2.918 -29.234 -2.379 1 92.12 40 ASP B CA 1
ATOM 2874 C C . ASP B 1 40 ? 3.49 -29.891 -1.124 1 92.12 40 ASP B C 1
ATOM 2876 O O . ASP B 1 40 ? 2.955 -30.891 -0.642 1 92.12 40 ASP B O 1
ATOM 2880 N N . LEU B 1 41 ? 4.578 -29.297 -0.713 1 91.44 41 LEU B N 1
ATOM 2881 C CA . LEU B 1 41 ? 5.297 -29.891 0.41 1 91.44 41 LEU B CA 1
ATOM 2882 C C . LEU B 1 41 ? 4.484 -29.781 1.694 1 91.44 41 LEU B C 1
ATOM 2884 O O . LEU B 1 41 ? 4.723 -30.531 2.65 1 91.44 41 LEU B O 1
ATOM 2888 N N . HIS B 1 42 ? 3.549 -28.797 1.709 1 87.31 42 HIS B N 1
ATOM 2889 C CA . HIS B 1 42 ? 2.646 -28.734 2.854 1 87.31 42 HIS B CA 1
ATOM 2890 C C . HIS B 1 42 ? 1.812 -30 2.965 1 87.31 42 HIS B C 1
ATOM 2892 O O . HIS B 1 42 ? 1.567 -30.5 4.07 1 87.31 42 HIS B O 1
ATOM 2898 N N . PHE B 1 43 ? 1.378 -30.516 1.834 1 87.88 43 PHE B N 1
ATOM 2899 C CA . PHE B 1 43 ? 0.628 -31.766 1.794 1 87.88 43 PHE B CA 1
ATOM 2900 C C . PHE B 1 43 ? 1.549 -32.938 2.033 1 87.88 43 PHE B C 1
ATOM 2902 O O . PHE B 1 43 ? 1.204 -33.875 2.779 1 87.88 43 PHE B O 1
ATOM 2909 N N . TYR B 1 44 ? 2.684 -32.844 1.453 1 92.19 44 TYR B N 1
ATOM 2910 C CA . TYR B 1 44 ? 3.668 -33.906 1.515 1 92.19 44 TYR B CA 1
ATOM 2911 C C . TYR B 1 44 ? 4.145 -34.125 2.945 1 92.19 44 TYR B C 1
ATOM 2913 O O . TYR B 1 44 ? 4.305 -35.281 3.381 1 92.19 44 TYR B O 1
ATOM 2921 N N . ARG B 1 45 ? 4.285 -33.031 3.66 1 92.44 45 ARG B N 1
ATOM 2922 C CA . ARG B 1 45 ? 4.867 -33.062 4.996 1 92.44 45 ARG B CA 1
ATOM 2923 C C . ARG B 1 45 ? 3.785 -33.188 6.062 1 92.44 45 ARG B C 1
ATOM 2925 O O . ARG B 1 45 ? 4.086 -33.406 7.238 1 92.44 45 ARG B O 1
ATOM 2932 N N . ALA B 1 46 ? 2.584 -33 5.734 1 87.25 46 ALA B N 1
ATOM 2933 C CA . ALA B 1 46 ? 1.488 -33 6.699 1 87.25 46 ALA B CA 1
ATOM 2934 C C . ALA B 1 46 ? 1.443 -34.281 7.5 1 87.25 46 ALA B C 1
ATOM 2936 O O . ALA B 1 46 ? 1.955 -35.312 7.051 1 87.25 46 ALA B O 1
ATOM 2937 N N . PRO B 1 47 ? 0.91 -34.125 8.758 1 80.69 47 PRO B N 1
ATOM 2938 C CA . PRO B 1 47 ? 0.707 -35.375 9.5 1 80.69 47 PRO B CA 1
ATOM 2939 C C . PRO B 1 47 ? -0.164 -36.375 8.742 1 80.69 47 PRO B C 1
ATOM 2941 O O . PRO B 1 47 ? -0.961 -36 7.887 1 80.69 47 PRO B O 1
ATOM 2944 N N . ALA B 1 48 ? 0.101 -37.656 9.109 1 71.88 48 ALA B N 1
ATOM 2945 C CA . ALA B 1 48 ? -0.581 -38.75 8.414 1 71.88 48 ALA B CA 1
ATOM 2946 C C . ALA B 1 48 ? -2.094 -38.562 8.438 1 71.88 48 ALA B C 1
ATOM 2948 O O . ALA B 1 48 ? -2.676 -38.281 9.5 1 71.88 48 ALA B O 1
ATOM 2949 N N . GLY B 1 49 ? -2.705 -38.688 7.375 1 65.31 49 GLY B N 1
ATOM 2950 C CA . GLY B 1 49 ? -4.152 -38.562 7.262 1 65.31 49 GLY B CA 1
ATOM 2951 C C . GLY B 1 49 ? -4.66 -37.156 7.352 1 65.31 49 GLY B C 1
ATOM 2952 O O . GLY B 1 49 ? -5.867 -36.906 7.414 1 65.31 49 GLY B O 1
ATOM 2953 N N . GLN B 1 50 ? -3.746 -36.188 7.5 1 64.25 50 GLN B N 1
ATOM 2954 C CA . GLN B 1 50 ? -4.184 -34.812 7.723 1 64.25 50 GLN B CA 1
ATOM 2955 C C . GLN B 1 50 ? -3.764 -33.906 6.57 1 64.25 50 GLN B C 1
ATOM 2957 O O . GLN B 1 50 ? -3.656 -32.688 6.738 1 64.25 50 GLN B O 1
ATOM 2962 N N . ALA B 1 51 ? -3.496 -34.531 5.516 1 61.47 51 ALA B N 1
ATOM 2963 C CA . ALA B 1 51 ? -3.023 -33.719 4.387 1 61.47 51 ALA B CA 1
ATOM 2964 C C . ALA B 1 51 ? -4.086 -32.719 3.939 1 61.47 51 ALA B C 1
ATOM 2966 O O . ALA B 1 51 ? -3.783 -31.562 3.701 1 61.47 51 ALA B O 1
ATOM 2967 N N . LEU B 1 52 ? -5.258 -33.094 4.016 1 58.88 52 LEU B N 1
ATOM 2968 C CA . LEU B 1 52 ? -6.344 -32.219 3.619 1 58.88 52 LEU B CA 1
ATOM 2969 C C . LEU B 1 52 ? -6.621 -31.172 4.703 1 58.88 52 LEU B C 1
ATOM 2971 O O . LEU B 1 52 ? -6.891 -30 4.398 1 58.88 52 LEU B O 1
ATOM 2975 N N . ALA B 1 53 ? -6.551 -31.75 5.895 1 56.47 53 ALA B N 1
ATOM 2976 C CA . ALA B 1 53 ? -6.832 -30.891 7.035 1 56.47 53 ALA B CA 1
ATOM 2977 C C . ALA B 1 53 ? -5.871 -29.703 7.07 1 56.47 53 ALA B C 1
ATOM 2979 O O . ALA B 1 53 ? -6.25 -28.594 7.477 1 56.47 53 ALA B O 1
ATOM 2980 N N . ALA B 1 54 ? -4.66 -30.016 6.684 1 50.06 54 ALA B N 1
ATOM 2981 C CA . ALA B 1 54 ? -3.625 -28.984 6.727 1 50.06 54 ALA B CA 1
ATOM 2982 C C . ALA B 1 54 ? -3.982 -27.797 5.824 1 50.06 54 ALA B C 1
ATOM 2984 O O . ALA B 1 54 ? -3.521 -26.688 6.043 1 50.06 54 ALA B O 1
ATOM 2985 N N . PHE B 1 55 ? -4.824 -28.016 4.957 1 53.56 55 PHE B N 1
ATOM 2986 C CA . PHE B 1 55 ? -5.281 -26.922 4.102 1 53.56 55 PHE B CA 1
ATOM 2987 C C . PHE B 1 55 ? -6.688 -26.484 4.488 1 53.56 55 PHE B C 1
ATOM 2989 O O . PHE B 1 55 ? -7.363 -25.797 3.713 1 53.56 55 PHE B O 1
ATOM 2996 N N . GLY B 1 56 ? -7.055 -26.891 5.715 1 51.22 56 GLY B N 1
ATOM 2997 C CA . GLY B 1 56 ? -8.352 -26.531 6.262 1 51.22 56 GLY B CA 1
ATOM 2998 C C . GLY B 1 56 ? -9.508 -27.25 5.594 1 51.22 56 GLY B C 1
ATOM 2999 O O . GLY B 1 56 ? -10.633 -26.766 5.59 1 51.22 56 GLY B O 1
ATOM 3000 N N . MET B 1 57 ? -9.258 -28.266 4.734 1 51.31 57 MET B N 1
ATOM 3001 C CA . MET B 1 57 ? -10.312 -28.953 3.988 1 51.31 57 MET B CA 1
ATOM 3002 C C . MET B 1 57 ? -10.727 -30.25 4.695 1 51.31 57 MET B C 1
ATOM 3004 O O . MET B 1 57 ? -9.906 -30.891 5.352 1 51.31 57 MET B O 1
ATOM 3008 N N . VAL B 1 58 ? -12.039 -30.328 5.031 1 48.53 58 VAL B N 1
ATOM 3009 C CA . VAL B 1 58 ? -12.703 -31.516 5.566 1 48.53 58 VAL B CA 1
ATOM 3010 C C . VAL B 1 58 ? -13.242 -32.375 4.422 1 48.53 58 VAL B C 1
ATOM 3012 O O . VAL B 1 58 ? -13.891 -31.844 3.508 1 48.53 58 VAL B O 1
ATOM 3015 N N . GLY B 1 59 ? -12.594 -33.531 3.875 1 49.19 59 GLY B N 1
ATOM 3016 C CA . GLY B 1 59 ? -13.258 -34.375 2.902 1 49.19 59 GLY B CA 1
ATOM 3017 C C . GLY B 1 59 ? -12.828 -35.844 2.992 1 49.19 59 GLY B C 1
ATOM 3018 O O . GLY B 1 59 ? -12.008 -36.188 3.836 1 49.19 59 GLY B O 1
ATOM 3019 N N . ASP B 1 60 ? -13.547 -36.688 2.033 1 48.88 60 ASP B N 1
ATOM 3020 C CA . ASP B 1 60 ? -13.484 -38.125 1.914 1 48.88 60 ASP B CA 1
ATOM 3021 C C . ASP B 1 60 ? -12.055 -38.594 1.685 1 48.88 60 ASP B C 1
ATOM 3023 O O . ASP B 1 60 ? -11.219 -37.844 1.165 1 48.88 60 ASP B O 1
ATOM 3027 N N . ASP B 1 61 ? -11.688 -39.75 2.174 1 46.81 61 ASP B N 1
ATOM 3028 C CA . ASP B 1 61 ? -10.469 -40.562 2.279 1 46.81 61 ASP B CA 1
ATOM 3029 C C . ASP B 1 61 ? -9.805 -40.719 0.917 1 46.81 61 ASP B C 1
ATOM 3031 O O . ASP B 1 61 ? -8.727 -41.312 0.817 1 46.81 61 ASP B O 1
ATOM 3035 N N . ALA B 1 62 ? -10.555 -40.75 -0.276 1 55.5 62 ALA B N 1
ATOM 3036 C CA . ALA B 1 62 ? -9.945 -41.219 -1.514 1 55.5 62 ALA B CA 1
ATOM 3037 C C . ALA B 1 62 ? -8.844 -40.25 -1.984 1 55.5 62 ALA B C 1
ATOM 3039 O O . ALA B 1 62 ? -8.031 -40.625 -2.842 1 55.5 62 ALA B O 1
ATOM 3040 N N . GLY B 1 63 ? -8.367 -39.188 -1.332 1 77.38 63 GLY B N 1
ATOM 3041 C CA . GLY B 1 63 ? -7.262 -38.25 -1.512 1 77.38 63 GLY B CA 1
ATOM 3042 C C . GLY B 1 63 ? -7.258 -37.594 -2.873 1 77.38 63 GLY B C 1
ATOM 3043 O O . GLY B 1 63 ? -7.824 -38.125 -3.832 1 77.38 63 GLY B O 1
ATOM 3044 N N . PHE B 1 64 ? -7 -36.344 -3.1 1 88.44 64 PHE B N 1
ATOM 3045 C CA . PHE B 1 64 ? -6.895 -35.625 -4.363 1 88.44 64 PHE B CA 1
ATOM 3046 C C . PHE B 1 64 ? -5.516 -35.812 -4.98 1 88.44 64 PHE B C 1
ATOM 3048 O O . PHE B 1 64 ? -4.512 -35.844 -4.266 1 88.44 64 PHE B O 1
ATOM 3055 N N . ILE B 1 65 ? -5.602 -36.094 -6.375 1 95.12 65 ILE B N 1
ATOM 3056 C CA . ILE B 1 65 ? -4.348 -36.094 -7.113 1 95.12 65 ILE B CA 1
ATOM 3057 C C . ILE B 1 65 ? -3.643 -34.75 -6.953 1 95.12 65 ILE B C 1
ATOM 3059 O O . ILE B 1 65 ? -4.27 -33.688 -7.09 1 95.12 65 ILE B O 1
ATOM 3063 N N . GLY B 1 66 ? -2.32 -34.781 -6.668 1 95.12 66 GLY B N 1
ATOM 3064 C CA . GLY B 1 66 ? -1.561 -33.531 -6.457 1 95.12 66 GLY B CA 1
ATOM 3065 C C . GLY B 1 66 ? -1.184 -32.844 -7.75 1 95.12 66 GLY B C 1
ATOM 3066 O O . GLY B 1 66 ? -1.428 -33.375 -8.836 1 95.12 66 GLY B O 1
ATOM 3067 N N . GLY B 1 67 ? -0.628 -31.625 -7.574 1 96.69 67 GLY B N 1
ATOM 3068 C CA . GLY B 1 67 ? -0.104 -30.859 -8.688 1 96.69 67 GLY B CA 1
ATOM 3069 C C . GLY B 1 67 ? -1.036 -29.75 -9.141 1 96.69 67 GLY B C 1
ATOM 3070 O O . GLY B 1 67 ? -2.096 -30.016 -9.711 1 96.69 67 GLY B O 1
ATOM 3071 N N . HIS B 1 68 ? -0.624 -28.5 -8.953 1 97.06 68 HIS B N 1
ATOM 3072 C CA . HIS B 1 68 ? -1.493 -27.391 -9.336 1 97.06 68 HIS B CA 1
ATOM 3073 C C . HIS B 1 68 ? -0.86 -26.547 -10.438 1 97.06 68 HIS B C 1
ATOM 3075 O O . HIS B 1 68 ? -1.221 -25.375 -10.617 1 97.06 68 HIS B O 1
ATOM 3081 N N . GLU B 1 69 ? 0.089 -27.125 -11.18 1 98.12 69 GLU B N 1
ATOM 3082 C CA . GLU B 1 69 ? 0.729 -26.469 -12.32 1 98.12 69 GLU B CA 1
ATOM 3083 C C . GLU B 1 69 ? 0.602 -27.328 -13.586 1 98.12 69 GLU B C 1
ATOM 3085 O O . GLU B 1 69 ? 1.607 -27.734 -14.164 1 98.12 69 GLU B O 1
ATOM 3090 N N . PRO B 1 70 ? -0.562 -27.5 -14.055 1 98.44 70 PRO B N 1
ATOM 3091 C CA . PRO B 1 70 ? -0.809 -28.422 -15.164 1 98.44 70 PRO B CA 1
ATOM 3092 C C . PRO B 1 70 ? -0.695 -27.75 -16.531 1 98.44 70 PRO B C 1
ATOM 3094 O O . PRO B 1 70 ? -1.079 -26.594 -16.688 1 98.44 70 PRO B O 1
ATOM 3097 N N . CYS B 1 71 ? -0.216 -28.453 -17.516 1 98.81 71 CYS B N 1
ATOM 3098 C CA . CYS B 1 71 ? -0.194 -28.094 -18.922 1 98.81 71 CYS B CA 1
ATOM 3099 C C . CYS B 1 71 ? -0.271 -29.328 -19.812 1 98.81 71 CYS B C 1
ATOM 3101 O O . CYS B 1 71 ? 0.392 -30.328 -19.547 1 98.81 71 CYS B O 1
ATOM 3103 N N . GLY B 1 72 ? -1.133 -29.25 -20.797 1 98.81 72 GLY B N 1
ATOM 3104 C CA . GLY B 1 72 ? -1.294 -30.422 -21.625 1 98.81 72 GLY B CA 1
ATOM 3105 C C . GLY B 1 72 ? -2.059 -30.156 -22.906 1 98.81 72 GLY B C 1
ATOM 3106 O O . GLY B 1 72 ? -2.074 -29.016 -23.391 1 98.81 72 GLY B O 1
ATOM 3107 N N . VAL B 1 73 ? -2.582 -31.25 -23.422 1 98.88 73 VAL B N 1
ATOM 3108 C CA . VAL B 1 73 ? -3.277 -31.188 -24.703 1 98.88 73 VAL B CA 1
ATOM 3109 C C . VAL B 1 73 ? -4.715 -31.672 -24.531 1 98.88 73 VAL B C 1
ATOM 3111 O O . VAL B 1 73 ? -4.965 -32.656 -23.859 1 98.88 73 VAL B O 1
ATOM 3114 N N . VAL B 1 74 ? -5.648 -30.953 -25.203 1 98.81 74 VAL B N 1
ATOM 3115 C CA . VAL B 1 74 ? -7.055 -31.328 -25.125 1 98.81 74 VAL B CA 1
ATOM 3116 C C . VAL B 1 74 ? -7.281 -32.656 -25.859 1 98.81 74 VAL B C 1
ATOM 3118 O O . VAL B 1 74 ? -6.902 -32.781 -27.031 1 98.81 74 VAL B O 1
ATOM 3121 N N . VAL B 1 75 ? -7.988 -33.594 -25.203 1 98.69 75 VAL B N 1
ATOM 3122 C CA . VAL B 1 75 ? -8.211 -34.875 -25.844 1 98.69 75 VAL B CA 1
ATOM 3123 C C . VAL B 1 75 ? -9.695 -35.219 -25.859 1 98.69 75 VAL B C 1
ATOM 3125 O O . VAL B 1 75 ? -10.148 -36.062 -26.625 1 98.69 75 VAL B O 1
ATOM 3128 N N . GLU B 1 76 ? -10.438 -34.656 -24.984 1 98.44 76 GLU B N 1
ATOM 3129 C CA . GLU B 1 76 ? -11.891 -34.781 -24.969 1 98.44 76 GLU B CA 1
ATOM 3130 C C . GLU B 1 76 ? -12.562 -33.469 -24.594 1 98.44 76 GLU B C 1
ATOM 3132 O O . GLU B 1 76 ? -12.055 -32.719 -23.734 1 98.44 76 GLU B O 1
ATOM 3137 N N . VAL B 1 77 ? -13.695 -33.156 -25.266 1 98.19 77 VAL B N 1
ATOM 3138 C CA . VAL B 1 77 ? -14.398 -31.891 -25.078 1 98.19 77 VAL B CA 1
ATOM 3139 C C . VAL B 1 77 ? -15.867 -32.156 -24.75 1 98.19 77 VAL B C 1
ATOM 3141 O O . VAL B 1 77 ? -16.516 -32.969 -25.406 1 98.19 77 VAL B O 1
ATOM 3144 N N . GLY B 1 78 ? -16.344 -31.484 -23.719 1 98.06 78 GLY B N 1
ATOM 3145 C CA . GLY B 1 78 ? -17.734 -31.625 -23.328 1 98.06 78 GLY B CA 1
ATOM 3146 C C . GLY B 1 78 ? -18.719 -31.141 -24.391 1 98.06 78 GLY B C 1
ATOM 3147 O O . GLY B 1 78 ? -18.391 -30.25 -25.172 1 98.06 78 GLY B O 1
ATOM 3148 N N . ALA B 1 79 ? -19.938 -31.594 -24.266 1 97.19 79 ALA B N 1
ATOM 3149 C CA . ALA B 1 79 ? -20.938 -31.422 -25.328 1 97.19 79 ALA B CA 1
ATOM 3150 C C . ALA B 1 79 ? -21.422 -29.984 -25.406 1 97.19 79 ALA B C 1
ATOM 3152 O O . ALA B 1 79 ? -21.922 -29.547 -26.438 1 97.19 79 ALA B O 1
ATOM 3153 N N . ALA B 1 80 ? -21.297 -29.234 -24.328 1 97.56 80 ALA B N 1
ATOM 3154 C CA . ALA B 1 80 ? -21.844 -27.891 -24.297 1 97.56 80 ALA B CA 1
ATOM 3155 C C . ALA B 1 80 ? -20.812 -26.875 -24.781 1 97.56 80 ALA B C 1
ATOM 3157 O O . ALA B 1 80 ? -21.125 -25.688 -24.906 1 97.56 80 ALA B O 1
ATOM 3158 N N . ILE B 1 81 ? -19.625 -27.297 -25.047 1 97.19 81 ILE B N 1
ATOM 3159 C CA . ILE B 1 81 ? -18.531 -26.391 -25.438 1 97.19 81 ILE B CA 1
ATOM 3160 C C . ILE B 1 81 ? -18.516 -26.234 -26.953 1 97.19 81 ILE B C 1
ATOM 3162 O O . ILE B 1 81 ? -18.578 -27.219 -27.688 1 97.19 81 ILE B O 1
ATOM 3166 N N . ASP B 1 82 ? -18.484 -25.016 -27.375 1 94.62 82 ASP B N 1
ATOM 3167 C CA . ASP B 1 82 ? -18.375 -24.703 -28.781 1 94.62 82 ASP B CA 1
ATOM 3168 C C . ASP B 1 82 ? -17.062 -25.234 -29.375 1 94.62 82 ASP B C 1
ATOM 3170 O O . ASP B 1 82 ? -15.984 -24.797 -28.984 1 94.62 82 ASP B O 1
ATOM 3174 N N . PRO B 1 83 ? -17.156 -26.094 -30.312 1 91.06 83 PRO B N 1
ATOM 3175 C CA . PRO B 1 83 ? -15.945 -26.703 -30.891 1 91.06 83 PRO B CA 1
ATOM 3176 C C . PRO B 1 83 ? -15.062 -25.703 -31.625 1 91.06 83 PRO B C 1
ATOM 3178 O O . PRO B 1 83 ? -13.906 -26 -31.922 1 91.06 83 PRO B O 1
ATOM 3181 N N . SER B 1 84 ? -15.578 -24.578 -31.953 1 93.56 84 SER B N 1
ATOM 3182 C CA . SER B 1 84 ? -14.758 -23.562 -32.625 1 93.56 84 SER B CA 1
ATOM 3183 C C . SER B 1 84 ? -13.859 -22.844 -31.625 1 93.56 84 SER B C 1
ATOM 3185 O O . SER B 1 84 ? -12.891 -22.172 -32 1 93.56 84 SER B O 1
ATOM 3187 N N . VAL B 1 85 ? -14.133 -22.953 -30.359 1 94.38 85 VAL B N 1
ATOM 3188 C CA . VAL B 1 85 ? -13.414 -22.234 -29.312 1 94.38 85 VAL B CA 1
ATOM 3189 C C . VAL B 1 85 ? -12.352 -23.141 -28.688 1 94.38 85 VAL B C 1
ATOM 3191 O O . VAL B 1 85 ? -11.227 -22.719 -28.438 1 94.38 85 VAL B O 1
ATOM 3194 N N . ILE B 1 86 ? -12.648 -24.359 -28.438 1 97.44 86 ILE B N 1
ATOM 3195 C CA . ILE B 1 86 ? -11.773 -25.375 -27.891 1 97.44 86 ILE B CA 1
ATOM 3196 C C . ILE B 1 86 ? -11.891 -26.656 -28.703 1 97.44 86 ILE B C 1
ATOM 3198 O O . ILE B 1 86 ? -12.992 -27.188 -28.891 1 97.44 86 ILE B O 1
ATOM 3202 N N . ARG B 1 87 ? -10.719 -27.172 -29.125 1 96.69 87 ARG B N 1
ATOM 3203 C CA . ARG B 1 87 ? -10.703 -28.359 -29.969 1 96.69 87 ARG B CA 1
ATOM 3204 C C . ARG B 1 87 ? -9.703 -29.391 -29.422 1 96.69 87 ARG B C 1
ATOM 3206 O O . ARG B 1 87 ? -8.734 -29.031 -28.75 1 96.69 87 ARG B O 1
ATOM 3213 N N . ILE B 1 88 ? -9.992 -30.609 -29.812 1 98 88 ILE B N 1
ATOM 3214 C CA . ILE B 1 88 ? -9.031 -31.672 -29.547 1 98 88 ILE B CA 1
ATOM 3215 C C . ILE B 1 88 ? -7.691 -31.328 -30.188 1 98 88 ILE B C 1
ATOM 3217 O O . ILE B 1 88 ? -7.648 -30.906 -31.344 1 98 88 ILE B O 1
ATOM 3221 N N . GLY B 1 89 ? -6.625 -31.391 -29.422 1 98.31 89 GLY B N 1
ATOM 3222 C CA . GLY B 1 89 ? -5.301 -31.078 -29.938 1 98.31 89 GLY B CA 1
ATOM 3223 C C . GLY B 1 89 ? -4.789 -29.734 -29.453 1 98.31 89 GLY B C 1
ATOM 3224 O O . GLY B 1 89 ? -3.592 -29.438 -29.547 1 98.31 89 GLY B O 1
ATOM 3225 N N . ASP B 1 90 ? -5.68 -28.875 -28.984 1 98.56 90 ASP B N 1
ATOM 3226 C CA . ASP B 1 90 ? -5.27 -27.578 -28.484 1 98.56 90 ASP B CA 1
ATOM 3227 C C . ASP B 1 90 ? -4.312 -27.719 -27.312 1 98.56 90 ASP B C 1
ATOM 3229 O O . ASP B 1 90 ? -4.512 -28.562 -26.438 1 98.56 90 ASP B O 1
ATOM 3233 N N . ARG B 1 91 ? -3.209 -26.938 -27.281 1 98.81 91 ARG B N 1
ATOM 3234 C CA . ARG B 1 91 ? -2.277 -26.844 -26.156 1 98.81 91 ARG B CA 1
ATOM 3235 C C . ARG B 1 91 ? -2.785 -25.875 -25.094 1 98.81 91 ARG B C 1
ATOM 3237 O O . ARG B 1 91 ? -3.043 -24.703 -25.391 1 98.81 91 ARG B O 1
ATOM 3244 N N . MET B 1 92 ? -2.953 -26.375 -23.891 1 98.81 92 MET B N 1
ATOM 3245 C CA . MET B 1 92 ? -3.625 -25.562 -22.875 1 98.81 92 MET B CA 1
ATOM 3246 C C . MET B 1 92 ? -2.869 -25.609 -21.547 1 98.81 92 MET B C 1
ATOM 3248 O O . MET B 1 92 ? -2.365 -26.656 -21.156 1 98.81 92 MET B O 1
ATOM 3252 N N . MET B 1 93 ? -2.707 -24.484 -20.922 1 98.81 93 MET B N 1
ATOM 3253 C CA . MET B 1 93 ? -2.482 -24.391 -19.484 1 98.81 93 MET B CA 1
ATOM 3254 C C . MET B 1 93 ? -3.805 -24.422 -18.719 1 98.81 93 MET B C 1
ATOM 3256 O O . MET B 1 93 ? -4.871 -24.281 -19.328 1 98.81 93 MET B O 1
ATOM 3260 N N . VAL B 1 94 ? -3.725 -24.688 -17.438 1 98.69 94 VAL B N 1
ATOM 3261 C CA . VAL B 1 94 ? -4.918 -24.641 -16.594 1 98.69 94 VAL B CA 1
ATOM 3262 C C . VAL B 1 94 ? -4.742 -23.609 -15.492 1 98.69 94 VAL B C 1
ATOM 3264 O O . VAL B 1 94 ? -3.736 -23.609 -14.781 1 98.69 94 VAL B O 1
ATOM 3267 N N . HIS B 1 95 ? -5.652 -22.625 -15.43 1 98.62 95 HIS B N 1
ATOM 3268 C CA . HIS B 1 95 ? -5.727 -21.812 -14.227 1 98.62 95 HIS B CA 1
ATOM 3269 C C . HIS B 1 95 ? -6.074 -22.656 -13 1 98.62 95 HIS B C 1
ATOM 3271 O O . HIS B 1 95 ? -7.113 -23.312 -12.984 1 98.62 95 HIS B O 1
ATOM 3277 N N . HIS B 1 96 ? -5.293 -22.688 -12.055 1 96.81 96 HIS B N 1
ATOM 3278 C CA . HIS B 1 96 ? -5.383 -23.766 -11.07 1 96.81 96 HIS B CA 1
ATOM 3279 C C . HIS B 1 96 ? -6.445 -23.453 -10.023 1 96.81 96 HIS B C 1
ATOM 3281 O O . HIS B 1 96 ? -6.539 -24.156 -9.008 1 96.81 96 HIS B O 1
ATOM 3287 N N . TYR B 1 97 ? -7.254 -22.406 -10.211 1 97.38 97 TYR B N 1
ATOM 3288 C CA . TYR B 1 97 ? -8.422 -22.109 -9.391 1 97.38 97 TYR B CA 1
ATOM 3289 C C . TYR B 1 97 ? -9.703 -22.156 -10.219 1 97.38 97 TYR B C 1
ATOM 3291 O O . TYR B 1 97 ? -9.68 -21.891 -11.422 1 97.38 97 TYR B O 1
ATOM 3299 N N . ASP B 1 98 ? -10.75 -22.484 -9.516 1 97.44 98 ASP B N 1
ATOM 3300 C CA . ASP B 1 98 ? -12.086 -22.328 -10.078 1 97.44 98 ASP B CA 1
ATOM 3301 C C . ASP B 1 98 ? -13.062 -21.781 -9.039 1 97.44 98 ASP B C 1
ATOM 3303 O O . ASP B 1 98 ? -12.891 -22.016 -7.836 1 97.44 98 ASP B O 1
ATOM 3307 N N . GLY B 1 99 ? -13.984 -20.969 -9.438 1 97.06 99 GLY B N 1
ATOM 3308 C CA . GLY B 1 99 ? -14.977 -20.391 -8.547 1 97.06 99 GLY B CA 1
ATOM 3309 C C . GLY B 1 99 ? -16.391 -20.516 -9.062 1 97.06 99 GLY B C 1
ATOM 3310 O O . GLY B 1 99 ? -16.688 -21.391 -9.883 1 97.06 99 GLY B O 1
ATOM 3311 N N . CYS B 1 100 ? -17.344 -19.703 -8.539 1 96.31 100 CYS B N 1
ATOM 3312 C CA . CYS B 1 100 ? -18.766 -19.828 -8.836 1 96.31 100 CYS B CA 1
ATOM 3313 C C . CYS B 1 100 ? -19.062 -19.344 -10.25 1 96.31 100 CYS B C 1
ATOM 3315 O O . CYS B 1 100 ? -20.125 -19.656 -10.797 1 96.31 100 CYS B O 1
ATOM 3317 N N . GLY B 1 101 ? -18.219 -18.609 -10.82 1 95.31 101 GLY B N 1
ATOM 3318 C CA . GLY B 1 101 ? -18.391 -18.125 -12.18 1 95.31 101 GLY B CA 1
ATOM 3319 C C . GLY B 1 101 ? -19.312 -16.922 -12.273 1 95.31 101 GLY B C 1
ATOM 3320 O O . GLY B 1 101 ? -19.469 -16.344 -13.352 1 95.31 101 GLY B O 1
ATOM 3321 N N . PHE B 1 102 ? -19.859 -16.438 -11.078 1 96 102 PHE B N 1
ATOM 3322 C CA . PHE B 1 102 ? -20.922 -15.43 -11.156 1 96 102 PHE B CA 1
ATOM 3323 C C . PHE B 1 102 ? -20.578 -14.211 -10.305 1 96 102 PHE B C 1
ATOM 3325 O O . PHE B 1 102 ? -21.016 -13.102 -10.602 1 96 102 PHE B O 1
ATOM 3332 N N . CYS B 1 103 ? -19.891 -14.414 -9.266 1 96.06 103 CYS B N 1
ATOM 3333 C CA . CYS B 1 103 ? -19.594 -13.266 -8.414 1 96.06 103 CYS B CA 1
ATOM 3334 C C . CYS B 1 103 ? -18.641 -12.305 -9.109 1 96.06 103 CYS B C 1
ATOM 3336 O O . CYS B 1 103 ? -18.094 -12.617 -10.172 1 96.06 103 CYS B O 1
ATOM 3338 N N . ASP B 1 104 ? -18.406 -11.109 -8.555 1 95.38 104 ASP B N 1
ATOM 3339 C CA . ASP B 1 104 ? -17.594 -10.07 -9.188 1 95.38 104 ASP B CA 1
ATOM 3340 C C . ASP B 1 104 ? -16.156 -10.547 -9.391 1 95.38 104 ASP B C 1
ATOM 3342 O O . ASP B 1 104 ? -15.562 -10.281 -10.438 1 95.38 104 ASP B O 1
ATOM 3346 N N . ASN B 1 105 ? -15.648 -11.266 -8.516 1 97.06 105 ASN B N 1
ATOM 3347 C CA . ASN B 1 105 ? -14.281 -11.766 -8.633 1 97.06 105 ASN B CA 1
ATOM 3348 C C . ASN B 1 105 ? -14.156 -12.82 -9.727 1 97.06 105 ASN B C 1
ATOM 3350 O O . ASN B 1 105 ? -13.219 -12.781 -10.523 1 97.06 105 ASN B O 1
ATOM 3354 N N . CYS B 1 106 ? -15.062 -13.711 -9.773 1 97.31 106 CYS B N 1
ATOM 3355 C CA . CYS B 1 106 ? -15.039 -14.727 -10.828 1 97.31 106 CYS B CA 1
ATOM 3356 C C . CYS B 1 106 ? -15.219 -14.086 -12.195 1 97.31 106 CYS B C 1
ATOM 3358 O O . CYS B 1 106 ? -14.523 -14.453 -13.148 1 97.31 106 CYS B O 1
ATOM 3360 N N . ARG B 1 107 ? -16.094 -13.125 -12.234 1 97.06 107 ARG B N 1
ATOM 3361 C CA . ARG B 1 107 ? -16.391 -12.5 -13.523 1 97.06 107 ARG B CA 1
ATOM 3362 C C . ARG B 1 107 ? -15.211 -11.703 -14.039 1 97.06 107 ARG B C 1
ATOM 3364 O O . ARG B 1 107 ? -15.125 -11.414 -15.234 1 97.06 107 ARG B O 1
ATOM 3371 N N . THR B 1 108 ? -14.328 -11.312 -13.125 1 96.44 108 THR B N 1
ATOM 3372 C CA . THR B 1 108 ? -13.172 -10.523 -13.547 1 96.44 108 THR B CA 1
ATOM 3373 C C . THR B 1 108 ? -11.914 -11.383 -13.594 1 96.44 108 THR B C 1
ATOM 3375 O O . THR B 1 108 ? -10.797 -10.859 -13.648 1 96.44 108 THR B O 1
ATOM 3378 N N . GLY B 1 109 ? -12.055 -12.648 -13.484 1 97.44 109 GLY B N 1
ATOM 3379 C CA . GLY B 1 109 ? -10.953 -13.57 -13.742 1 97.44 109 GLY B CA 1
ATOM 3380 C C . GLY B 1 109 ? -10.18 -13.93 -12.484 1 97.44 109 GLY B C 1
ATOM 3381 O O . GLY B 1 109 ? -9.031 -14.375 -12.562 1 97.44 109 GLY B O 1
ATOM 3382 N N . TRP B 1 110 ? -10.867 -13.68 -11.312 1 98.12 110 TRP B N 1
ATOM 3383 C CA . TRP B 1 110 ? -10.172 -13.945 -10.062 1 98.12 110 TRP B CA 1
ATOM 3384 C C . TRP B 1 110 ? -10.93 -14.961 -9.211 1 98.12 110 TRP B C 1
ATOM 3386 O O . TRP B 1 110 ? -11.344 -14.656 -8.094 1 98.12 110 TRP B O 1
ATOM 3396 N N . PRO B 1 111 ? -10.953 -16.203 -9.719 1 97.75 111 PRO B N 1
ATOM 3397 C CA . PRO B 1 111 ? -11.75 -17.203 -9.008 1 97.75 111 PRO B CA 1
ATOM 3398 C C . PRO B 1 111 ? -11.156 -17.578 -7.648 1 97.75 111 PRO B C 1
ATOM 3400 O O . PRO B 1 111 ? -11.875 -18.078 -6.777 1 97.75 111 PRO B O 1
ATOM 3403 N N . GLN B 1 112 ? -9.828 -17.391 -7.438 1 96.69 112 GLN B N 1
ATOM 3404 C CA . GLN B 1 112 ? -9.219 -17.672 -6.141 1 96.69 112 GLN B CA 1
ATOM 3405 C C . GLN B 1 112 ? -9.773 -16.75 -5.059 1 96.69 112 GLN B C 1
ATOM 3407 O O . GLN B 1 112 ? -9.594 -17 -3.867 1 96.69 112 GLN B O 1
ATOM 3412 N N . LEU B 1 113 ? -10.492 -15.688 -5.516 1 97.12 113 LEU B N 1
ATOM 3413 C CA . LEU B 1 113 ? -11.094 -14.75 -4.578 1 97.12 113 LEU B CA 1
ATOM 3414 C C . LEU B 1 113 ? -12.609 -14.883 -4.574 1 97.12 113 LEU B C 1
ATOM 3416 O O . LEU B 1 113 ? -13.312 -13.992 -4.098 1 97.12 113 LEU B O 1
ATOM 3420 N N . CYS B 1 114 ? -13.125 -15.961 -5.027 1 97.12 114 CYS B N 1
ATOM 3421 C CA . CYS B 1 114 ? -14.562 -16.188 -5.156 1 97.12 114 CYS B CA 1
ATOM 3422 C C . CYS B 1 114 ? -15.266 -15.984 -3.822 1 97.12 114 CYS B C 1
ATOM 3424 O O . CYS B 1 114 ? -14.805 -16.469 -2.789 1 97.12 114 CYS B O 1
ATOM 3426 N N . ASP B 1 115 ? -16.422 -15.312 -3.824 1 93.94 115 ASP B N 1
ATOM 3427 C CA . ASP B 1 115 ? -17.203 -15.016 -2.625 1 93.94 115 ASP B CA 1
ATOM 3428 C C . ASP B 1 115 ? -17.906 -16.266 -2.098 1 93.94 115 ASP B C 1
ATOM 3430 O O . ASP B 1 115 ? -18.375 -16.281 -0.957 1 93.94 115 ASP B O 1
ATOM 3434 N N . ARG B 1 116 ? -18 -17.281 -2.84 1 94.06 116 ARG B N 1
ATOM 3435 C CA . ARG B 1 116 ? -18.75 -18.469 -2.469 1 94.06 116 ARG B CA 1
ATOM 3436 C C . ARG B 1 116 ? -17.844 -19.672 -2.281 1 94.06 116 ARG B C 1
ATOM 3438 O O . ARG B 1 116 ? -18.312 -20.812 -2.219 1 94.06 116 ARG B O 1
ATOM 3445 N N . GLY B 1 117 ? -16.578 -19.375 -2.271 1 93.69 117 GLY B N 1
ATOM 3446 C CA . GLY B 1 117 ? -15.609 -20.453 -2.154 1 93.69 117 GLY B CA 1
ATOM 3447 C C . GLY B 1 117 ? -14.984 -20.844 -3.482 1 93.69 117 GLY B C 1
ATOM 3448 O O . GLY B 1 117 ? -15.547 -20.562 -4.543 1 93.69 117 GLY B O 1
ATOM 3449 N N . ASN B 1 118 ? -13.781 -21.406 -3.434 1 94.38 118 ASN B N 1
ATOM 3450 C CA . ASN B 1 118 ? -13.094 -21.781 -4.664 1 94.38 118 ASN B CA 1
ATOM 3451 C C . ASN B 1 118 ? -12.531 -23.203 -4.582 1 94.38 118 ASN B C 1
ATOM 3453 O O . ASN B 1 118 ? -12.453 -23.781 -3.498 1 94.38 118 ASN B O 1
ATOM 3457 N N . VAL B 1 119 ? -12.336 -23.734 -5.738 1 93.38 119 VAL B N 1
ATOM 3458 C CA . VAL B 1 119 ? -11.641 -25 -5.953 1 93.38 119 VAL B CA 1
ATOM 3459 C C . VAL B 1 119 ? -10.18 -24.734 -6.301 1 93.38 119 VAL B C 1
ATOM 3461 O O . VAL B 1 119 ? -9.867 -23.812 -7.059 1 93.38 119 VAL B O 1
ATOM 3464 N N . ILE B 1 120 ? -9.312 -25.531 -5.711 1 94.62 120 ILE B N 1
ATOM 3465 C CA . ILE B 1 120 ? -7.891 -25.484 -6.035 1 94.62 120 ILE B CA 1
ATOM 3466 C C . ILE B 1 120 ? -7.438 -26.844 -6.574 1 94.62 120 ILE B C 1
ATOM 3468 O O . ILE B 1 120 ? -7.367 -27.828 -5.828 1 94.62 120 ILE B O 1
ATOM 3472 N N . TYR B 1 121 ? -7.129 -26.859 -7.805 1 95.31 121 TYR B N 1
ATOM 3473 C CA . TYR B 1 121 ? -6.645 -28.109 -8.375 1 95.31 121 TYR B CA 1
ATOM 3474 C C . TYR B 1 121 ? -5.328 -28.531 -7.738 1 95.31 121 TYR B C 1
ATOM 3476 O O . TYR B 1 121 ? -4.418 -27.703 -7.582 1 95.31 121 TYR B O 1
ATOM 3484 N N . GLY B 1 122 ? -5.262 -29.812 -7.375 1 93.56 122 GLY B N 1
ATOM 3485 C CA . GLY B 1 122 ? -4.078 -30.312 -6.699 1 93.56 122 GLY B CA 1
ATOM 3486 C C . GLY B 1 122 ? -4.172 -30.203 -5.188 1 93.56 122 GLY B C 1
ATOM 3487 O O . GLY B 1 122 ? -3.299 -30.703 -4.473 1 93.56 122 GLY B O 1
ATOM 3488 N N . ALA B 1 123 ? -5.246 -29.547 -4.738 1 90.38 123 ALA B N 1
ATOM 3489 C CA . ALA B 1 123 ? -5.438 -29.391 -3.297 1 90.38 123 ALA B CA 1
ATOM 3490 C C . ALA B 1 123 ? -6.852 -29.797 -2.887 1 90.38 123 ALA B C 1
ATOM 3492 O O . ALA B 1 123 ? -7.035 -30.75 -2.117 1 90.38 123 ALA B O 1
ATOM 3493 N N . THR B 1 124 ? -7.863 -29.188 -3.48 1 90.31 124 THR B N 1
ATOM 3494 C CA . THR B 1 124 ? -9.25 -29.5 -3.131 1 90.31 124 THR B CA 1
ATOM 3495 C C . THR B 1 124 ? -9.961 -30.188 -4.293 1 90.31 124 THR B C 1
ATOM 3497 O O . THR B 1 124 ? -11.148 -30.516 -4.195 1 90.31 124 THR B O 1
ATOM 3500 N N . ALA B 1 125 ? -9.344 -30.375 -5.348 1 92.62 125 ALA B N 1
ATOM 3501 C CA . ALA B 1 125 ? -9.75 -31.156 -6.52 1 92.62 125 ALA B CA 1
ATOM 3502 C C . ALA B 1 125 ? -8.547 -31.812 -7.18 1 92.62 125 ALA B C 1
ATOM 3504 O O . ALA B 1 125 ? -7.402 -31.469 -6.902 1 92.62 125 ALA B O 1
ATOM 3505 N N . HIS B 1 126 ? -8.789 -32.781 -8.062 1 94.81 126 HIS B N 1
ATOM 3506 C CA . HIS B 1 126 ? -7.703 -33.5 -8.719 1 94.81 126 HIS B CA 1
ATOM 3507 C C . HIS B 1 126 ? -6.832 -32.531 -9.531 1 94.81 126 HIS B C 1
ATOM 3509 O O . HIS B 1 126 ? -7.352 -31.672 -10.258 1 94.81 126 HIS B O 1
ATOM 3515 N N . GLY B 1 127 ? -5.465 -32.812 -9.383 1 97 127 GLY B N 1
ATOM 3516 C CA . GLY B 1 127 ? -4.512 -31.938 -10.039 1 97 127 GLY B CA 1
ATOM 3517 C C . GLY B 1 127 ? -3.799 -32.625 -11.203 1 97 127 GLY B C 1
ATOM 3518 O O . GLY B 1 127 ? -4.34 -33.531 -11.836 1 97 127 GLY B O 1
ATOM 3519 N N . GLY B 1 128 ? -2.676 -32.094 -11.5 1 97.88 128 GLY B N 1
ATOM 3520 C CA . GLY B 1 128 ? -2.027 -32.406 -12.766 1 97.88 128 GLY B CA 1
ATOM 3521 C C . GLY B 1 128 ? -0.993 -33.5 -12.648 1 97.88 128 GLY B C 1
ATOM 3522 O O . GLY B 1 128 ? -0.454 -33.969 -13.648 1 97.88 128 GLY B O 1
ATOM 3523 N N . HIS B 1 129 ? -0.67 -33.969 -11.445 1 98.31 129 HIS B N 1
ATOM 3524 C CA . HIS B 1 129 ? 0.247 -35.094 -11.312 1 98.31 129 HIS B CA 1
ATOM 3525 C C . HIS B 1 129 ? -0.43 -36.406 -11.695 1 98.31 129 HIS B C 1
ATOM 3527 O O . HIS B 1 129 ? -0.511 -37.344 -10.883 1 98.31 129 HIS B O 1
ATOM 3533 N N . ALA B 1 130 ? -0.877 -36.531 -12.93 1 98.44 130 ALA B N 1
ATOM 3534 C CA . ALA B 1 130 ? -1.642 -37.656 -13.469 1 98.44 130 ALA B CA 1
ATOM 3535 C C . ALA B 1 130 ? -1.536 -37.688 -14.992 1 98.44 130 ALA B C 1
ATOM 3537 O O . ALA B 1 130 ? -1.047 -36.75 -15.617 1 98.44 130 ALA B O 1
ATOM 3538 N N . ASP B 1 131 ? -1.993 -38.812 -15.5 1 98.69 131 ASP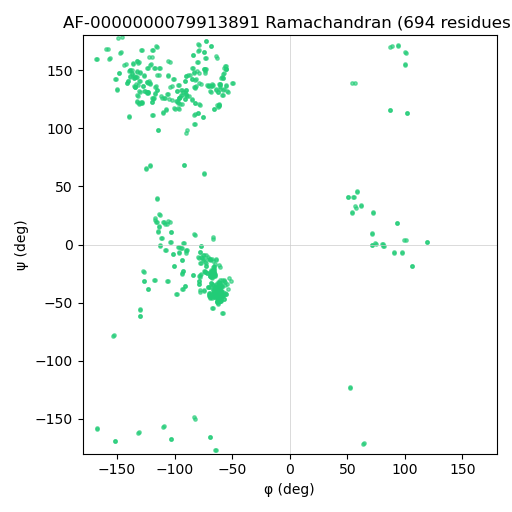 B N 1
ATOM 3539 C CA . ASP B 1 131 ? -1.97 -38.938 -16.953 1 98.69 131 ASP B CA 1
ATOM 3540 C C . ASP B 1 131 ? -2.939 -37.938 -17.609 1 98.69 131 ASP B C 1
ATOM 3542 O O . ASP B 1 131 ? -2.678 -37.438 -18.703 1 98.69 131 ASP B O 1
ATOM 3546 N N . TYR B 1 132 ? -4.07 -37.688 -16.938 1 98.75 132 TYR B N 1
ATOM 3547 C CA . TYR B 1 132 ? -5.102 -36.812 -17.422 1 98.75 132 TYR B CA 1
ATOM 3548 C C . TYR B 1 132 ? -5.617 -35.906 -16.312 1 98.75 132 TYR B C 1
ATOM 3550 O O . TYR B 1 132 ? -5.52 -36.25 -15.133 1 98.75 132 TYR B O 1
ATOM 3558 N N . ILE B 1 133 ? -6.16 -34.781 -16.703 1 98.56 133 ILE B N 1
ATOM 3559 C CA . ILE B 1 133 ? -6.883 -33.906 -15.766 1 98.56 133 ILE B CA 1
ATOM 3560 C C . ILE B 1 133 ? -8.188 -33.438 -16.406 1 98.56 133 ILE B C 1
ATOM 3562 O O . ILE B 1 133 ? -8.242 -33.156 -17.609 1 98.56 133 ILE B O 1
ATOM 3566 N N . LYS B 1 134 ? -9.219 -33.469 -15.633 1 98.44 134 LYS B N 1
ATOM 3567 C CA . LYS B 1 134 ? -10.531 -32.969 -16.031 1 98.44 134 LYS B CA 1
ATOM 3568 C C . LYS B 1 134 ? -10.812 -31.625 -15.367 1 98.44 134 LYS B C 1
ATOM 3570 O O . LYS B 1 134 ? -10.734 -31.5 -14.141 1 98.44 134 LYS B O 1
ATOM 3575 N N . VAL B 1 135 ? -11.125 -30.609 -16.172 1 98.19 135 VAL B N 1
ATOM 3576 C CA . VAL B 1 135 ? -11.375 -29.281 -15.617 1 98.19 135 VAL B CA 1
ATOM 3577 C C . VAL B 1 135 ? -12.492 -28.594 -16.406 1 98.19 135 VAL B C 1
ATOM 3579 O O . VAL B 1 135 ? -12.742 -28.938 -17.562 1 98.19 135 VAL B O 1
ATOM 3582 N N . PRO B 1 136 ? -13.219 -27.641 -15.75 1 97.88 136 PRO B N 1
ATOM 3583 C CA . PRO B 1 136 ? -14.125 -26.781 -16.531 1 97.88 136 PRO B CA 1
ATOM 3584 C C . PRO B 1 136 ? -13.391 -26 -17.625 1 97.88 136 PRO B C 1
ATOM 3586 O O . PRO B 1 136 ? -12.281 -25.531 -17.406 1 97.88 136 PRO B O 1
ATOM 3589 N N . ALA B 1 137 ? -14.031 -25.828 -18.781 1 97.75 137 ALA B N 1
ATOM 3590 C CA . ALA B 1 137 ? -13.43 -25.125 -19.906 1 97.75 137 ALA B CA 1
ATOM 3591 C C . ALA B 1 137 ? -13.016 -23.719 -19.516 1 97.75 137 ALA B C 1
ATOM 3593 O O . ALA B 1 137 ? -12.023 -23.188 -20.031 1 97.75 137 ALA B O 1
ATOM 3594 N N . ARG B 1 138 ? -13.703 -23.062 -18.594 1 96.25 138 ARG B N 1
ATOM 3595 C CA . ARG B 1 138 ? -13.477 -21.672 -18.203 1 96.25 138 ARG B CA 1
ATOM 3596 C C . ARG B 1 138 ? -12.141 -21.5 -17.5 1 96.25 138 ARG B C 1
ATOM 3598 O O . ARG B 1 138 ? -11.672 -20.375 -17.297 1 96.25 138 ARG B O 1
ATOM 3605 N N . THR B 1 139 ? -11.477 -22.625 -17.094 1 98.06 139 THR B N 1
ATOM 3606 C CA . THR B 1 139 ? -10.195 -22.531 -16.391 1 98.06 139 THR B CA 1
ATOM 3607 C C . THR B 1 139 ? -9.039 -22.719 -17.375 1 98.06 139 THR B C 1
ATOM 3609 O O . THR B 1 139 ? -7.871 -22.625 -16.984 1 98.06 139 THR B O 1
ATOM 3612 N N . LEU B 1 140 ? -9.328 -22.969 -18.609 1 98.38 140 LEU B N 1
ATOM 3613 C CA . LEU B 1 140 ? -8.281 -23.219 -19.609 1 98.38 140 LEU B CA 1
ATOM 3614 C C . LEU B 1 140 ? -7.695 -21.906 -20.109 1 98.38 140 LEU B C 1
ATOM 3616 O O . LEU B 1 140 ? -8.43 -20.922 -20.297 1 98.38 140 LEU B O 1
ATOM 3620 N N . VAL B 1 141 ? -6.41 -21.922 -20.328 1 98.69 141 VAL B N 1
ATOM 3621 C CA . VAL B 1 141 ? -5.68 -20.812 -20.938 1 98.69 141 VAL B CA 1
ATOM 3622 C C . VAL B 1 141 ? -4.789 -21.344 -22.062 1 98.69 141 VAL B C 1
ATOM 3624 O O . VAL B 1 141 ? -4.027 -22.297 -21.859 1 98.69 141 VAL B O 1
ATOM 3627 N N . ARG B 1 142 ? -4.84 -20.734 -23.141 1 98.44 142 ARG B N 1
ATOM 3628 C CA . ARG B 1 142 ? -4.109 -21.219 -24.312 1 98.44 142 ARG B CA 1
ATOM 3629 C C . ARG B 1 142 ? -2.604 -21.109 -24.094 1 98.44 142 ARG B C 1
ATOM 3631 O O . ARG B 1 142 ? -2.117 -20.109 -23.562 1 98.44 142 ARG B O 1
ATOM 3638 N N . LEU B 1 143 ? -1.917 -22.094 -24.484 1 98.75 143 LEU B N 1
ATOM 3639 C CA . LEU B 1 143 ? -0.458 -22.078 -24.531 1 98.75 143 LEU B CA 1
ATOM 3640 C C . LEU B 1 143 ? 0.046 -21.734 -25.922 1 98.75 143 LEU B C 1
ATOM 3642 O O . LEU B 1 143 ? -0.159 -22.5 -26.875 1 98.75 143 LEU B O 1
ATOM 3646 N N . PRO B 1 144 ? 0.733 -20.641 -26.062 1 98.38 144 PRO B N 1
ATOM 3647 C CA . PRO B 1 144 ? 1.305 -20.312 -27.359 1 98.38 144 PRO B CA 1
ATOM 3648 C C . PRO B 1 144 ? 2.191 -21.422 -27.922 1 98.38 144 PRO B C 1
ATOM 3650 O O . PRO B 1 144 ? 2.869 -22.109 -27.156 1 98.38 144 PRO B O 1
ATOM 3653 N N . ASP B 1 145 ? 2.27 -21.516 -29.188 1 97.62 145 ASP B N 1
ATOM 3654 C CA . ASP B 1 145 ? 3 -22.578 -29.875 1 97.62 145 ASP B CA 1
ATOM 3655 C C . ASP B 1 145 ? 4.5 -22.469 -29.594 1 97.62 145 ASP B C 1
ATOM 3657 O O . ASP B 1 145 ? 5.207 -23.484 -29.594 1 97.62 145 ASP B O 1
ATOM 3661 N N . GLU B 1 146 ? 4.941 -21.234 -29.297 1 97.25 146 GLU B N 1
ATOM 3662 C CA . GLU B 1 146 ? 6.363 -20.969 -29.109 1 97.25 146 GLU B CA 1
ATOM 3663 C C . GLU B 1 146 ? 6.859 -21.516 -27.766 1 97.25 146 GLU B C 1
ATOM 3665 O O . GLU B 1 146 ? 8.062 -21.625 -27.547 1 97.25 146 GLU B O 1
ATOM 3670 N N . LEU B 1 147 ? 5.949 -21.875 -26.922 1 98.44 147 LEU B N 1
ATOM 3671 C CA . LEU B 1 147 ? 6.352 -22.219 -25.562 1 98.44 147 LEU B CA 1
ATOM 3672 C C . LEU B 1 147 ? 6.289 -23.734 -25.359 1 98.44 147 LEU B C 1
ATOM 3674 O O . LEU B 1 147 ? 5.402 -24.406 -25.891 1 98.44 147 LEU B O 1
ATOM 3678 N N . SER B 1 148 ? 7.23 -24.219 -24.547 1 98.5 148 SER B N 1
ATOM 3679 C CA . SER B 1 148 ? 7.207 -25.625 -24.156 1 98.5 148 SER B CA 1
ATOM 3680 C C . SER B 1 148 ? 6.098 -25.906 -23.156 1 98.5 148 SER B C 1
ATOM 3682 O O . SER B 1 148 ? 5.57 -24.984 -22.531 1 98.5 148 SER B O 1
ATOM 3684 N N . PHE B 1 149 ? 5.73 -27.156 -23.031 1 98.69 149 PHE B N 1
ATOM 3685 C CA . PHE B 1 149 ? 4.75 -27.531 -22.031 1 98.69 149 PHE B CA 1
ATOM 3686 C C . PHE B 1 149 ? 5.285 -27.266 -20.625 1 98.69 149 PHE B C 1
ATOM 3688 O O . PHE B 1 149 ? 4.527 -26.906 -19.719 1 98.69 149 PHE B O 1
ATOM 3695 N N . ALA B 1 150 ? 6.602 -27.438 -20.438 1 98.44 150 ALA B N 1
ATOM 3696 C CA . ALA B 1 150 ? 7.215 -27.125 -19.156 1 98.44 150 ALA B CA 1
ATOM 3697 C C . ALA B 1 150 ? 7.078 -25.641 -18.828 1 98.44 150 ALA B C 1
ATOM 3699 O O . ALA B 1 150 ? 6.789 -25.281 -17.688 1 98.44 150 ALA B O 1
ATOM 3700 N N . ALA B 1 151 ? 7.266 -24.812 -19.828 1 98.44 151 ALA B N 1
ATOM 3701 C CA . ALA B 1 151 ? 7.043 -23.375 -19.641 1 98.44 151 ALA B CA 1
ATOM 3702 C C . ALA B 1 151 ? 5.602 -23.109 -19.219 1 98.44 151 ALA B C 1
ATOM 3704 O O . ALA B 1 151 ? 5.359 -22.312 -18.312 1 98.44 151 ALA B O 1
ATOM 3705 N N . GLY B 1 152 ? 4.691 -23.797 -19.875 1 98.75 152 GLY B N 1
ATOM 3706 C CA . GLY B 1 152 ? 3.289 -23.656 -19.516 1 98.75 152 GLY B CA 1
ATOM 3707 C C . GLY B 1 152 ? 3.006 -24.062 -18.078 1 98.75 152 GLY B C 1
ATOM 3708 O O . GLY B 1 152 ? 2.236 -23.391 -17.375 1 98.75 152 GLY B O 1
ATOM 3709 N N . ALA B 1 153 ? 3.611 -25.125 -17.656 1 98.56 153 ALA B N 1
ATOM 3710 C CA . ALA B 1 153 ? 3.465 -25.578 -16.266 1 98.56 153 ALA B CA 1
ATOM 3711 C C . ALA B 1 153 ? 3.992 -24.531 -15.297 1 98.56 153 ALA B C 1
ATOM 3713 O O . ALA B 1 153 ? 3.35 -24.234 -14.281 1 98.56 153 ALA B O 1
ATOM 3714 N N . ALA B 1 154 ? 5.117 -23.969 -15.617 1 98.06 154 ALA B N 1
ATOM 3715 C CA . ALA B 1 154 ? 5.68 -22.922 -14.773 1 98.06 154 ALA B CA 1
ATOM 3716 C C . ALA B 1 154 ? 4.734 -21.719 -14.688 1 98.06 154 ALA B C 1
ATOM 3718 O O . ALA B 1 154 ? 4.52 -21.172 -13.602 1 98.06 154 ALA B O 1
ATOM 3719 N N . ILE B 1 155 ? 4.145 -21.344 -15.789 1 98.62 155 ILE B N 1
ATOM 3720 C CA . ILE B 1 155 ? 3.258 -20.188 -15.891 1 98.62 155 ILE B CA 1
ATOM 3721 C C . ILE B 1 155 ? 1.971 -20.453 -15.117 1 98.62 155 ILE B C 1
ATOM 3723 O O . ILE B 1 155 ? 1.367 -19.531 -14.562 1 98.62 155 ILE B O 1
ATOM 3727 N N . SER B 1 156 ? 1.603 -21.672 -14.945 1 98.38 156 SER B N 1
ATOM 3728 C CA . SER B 1 156 ? 0.323 -22.047 -14.359 1 98.38 156 SER B CA 1
ATOM 3729 C C . SER B 1 156 ? 0.297 -21.781 -12.859 1 98.38 156 SER B C 1
ATOM 3731 O O . SER B 1 156 ? -0.762 -21.828 -12.234 1 98.38 156 SER B O 1
ATOM 3733 N N . CYS B 1 157 ? 1.464 -21.438 -12.281 1 97.19 157 CYS B N 1
ATOM 3734 C CA . CYS B 1 157 ? 1.443 -21 -10.883 1 97.19 157 CYS B CA 1
ATOM 3735 C C . CYS B 1 157 ? 2.611 -20.078 -10.586 1 97.19 157 CYS B C 1
ATOM 3737 O O . CYS B 1 157 ? 2.459 -18.859 -10.602 1 97.19 157 CYS B O 1
ATOM 3739 N N . GLY B 1 158 ? 3.834 -20.641 -10.391 1 96.5 158 GLY B N 1
ATOM 3740 C CA . GLY B 1 158 ? 4.98 -19.891 -9.898 1 96.5 158 GLY B CA 1
ATOM 3741 C C . GLY B 1 158 ? 5.336 -18.703 -10.766 1 96.5 158 GLY B C 1
ATOM 3742 O O . GLY B 1 158 ? 5.395 -17.562 -10.281 1 96.5 158 GLY B O 1
ATOM 3743 N N . THR B 1 159 ? 5.625 -18.969 -12.031 1 98.31 159 THR B N 1
ATOM 3744 C CA . THR B 1 159 ? 5.988 -17.922 -12.977 1 98.31 159 THR B CA 1
ATOM 3745 C C . THR B 1 159 ? 4.836 -16.938 -13.164 1 98.31 159 THR B C 1
ATOM 3747 O O . THR B 1 159 ? 5.051 -15.719 -13.219 1 98.31 159 THR B O 1
ATOM 3750 N N . GLY B 1 160 ? 3.605 -17.469 -13.25 1 98.62 160 GLY B N 1
ATOM 3751 C CA . GLY B 1 160 ? 2.445 -16.594 -13.312 1 98.62 160 GLY B CA 1
ATOM 3752 C C . GLY B 1 160 ? 2.312 -15.695 -12.094 1 98.62 160 GLY B C 1
ATOM 3753 O O . GLY B 1 160 ? 1.954 -14.523 -12.227 1 98.62 160 GLY B O 1
ATOM 3754 N N . THR B 1 161 ? 2.584 -16.234 -10.953 1 98.56 161 THR B N 1
ATOM 3755 C CA . THR B 1 161 ? 2.539 -15.484 -9.703 1 98.56 161 THR B CA 1
ATOM 3756 C C . THR B 1 161 ? 3.549 -14.344 -9.719 1 98.56 161 THR B C 1
ATOM 3758 O O . THR B 1 161 ? 3.223 -13.211 -9.352 1 98.56 161 THR B O 1
ATOM 3761 N N . ALA B 1 162 ? 4.746 -14.609 -10.18 1 98.69 162 ALA B N 1
ATOM 3762 C CA . ALA B 1 162 ? 5.773 -13.578 -10.305 1 98.69 162 ALA B CA 1
ATOM 3763 C C . ALA B 1 162 ? 5.336 -12.477 -11.266 1 98.69 162 ALA B C 1
ATOM 3765 O O . ALA B 1 162 ? 5.457 -11.289 -10.961 1 98.69 162 ALA B O 1
ATOM 3766 N N . PHE B 1 163 ? 4.797 -12.859 -12.406 1 98.94 163 PHE B N 1
ATOM 3767 C CA . PHE B 1 163 ? 4.344 -11.906 -13.414 1 98.94 163 PHE B CA 1
ATOM 3768 C C . PHE B 1 163 ? 3.227 -11.031 -12.867 1 98.94 163 PHE B C 1
ATOM 3770 O O . PHE B 1 163 ? 3.248 -9.812 -13.039 1 98.94 163 PHE B O 1
ATOM 3777 N N . GLY B 1 164 ? 2.285 -11.703 -12.242 1 98.75 164 GLY B N 1
ATOM 3778 C CA . GLY B 1 164 ? 1.194 -10.953 -11.641 1 98.75 164 GLY B CA 1
ATOM 3779 C C . GLY B 1 164 ? 1.668 -9.883 -10.672 1 98.75 164 GLY B C 1
ATOM 3780 O O . GLY B 1 164 ? 1.158 -8.766 -10.68 1 98.75 164 GLY B O 1
ATOM 3781 N N . ALA B 1 165 ? 2.625 -10.18 -9.859 1 98.88 165 ALA B N 1
ATOM 3782 C CA . ALA B 1 165 ? 3.162 -9.242 -8.875 1 98.88 165 ALA B CA 1
ATOM 3783 C C . ALA B 1 165 ? 3.885 -8.086 -9.562 1 98.88 165 ALA B C 1
ATOM 3785 O O . ALA B 1 165 ? 3.758 -6.93 -9.148 1 98.88 165 ALA B O 1
ATOM 3786 N N . LEU B 1 166 ? 4.676 -8.406 -10.594 1 98.94 166 LEU B N 1
ATOM 3787 C CA . LEU B 1 166 ? 5.414 -7.379 -11.32 1 98.94 166 LEU B CA 1
ATOM 3788 C C . LEU B 1 166 ? 4.465 -6.418 -12.023 1 98.94 166 LEU B C 1
ATOM 3790 O O . LEU B 1 166 ? 4.711 -5.211 -12.062 1 98.94 166 LEU B O 1
ATOM 3794 N N . VAL B 1 167 ? 3.393 -6.988 -12.594 1 98.81 167 VAL B N 1
ATOM 3795 C CA . VAL B 1 167 ? 2.385 -6.152 -13.242 1 98.81 167 VAL B CA 1
ATOM 3796 C C . VAL B 1 167 ? 1.708 -5.266 -12.195 1 98.81 167 VAL B C 1
ATOM 3798 O O . VAL B 1 167 ? 1.523 -4.066 -12.422 1 98.81 167 VAL B O 1
ATOM 3801 N N . ARG B 1 168 ? 1.346 -5.832 -11.062 1 98.56 168 ARG B N 1
ATOM 3802 C CA . ARG B 1 168 ? 0.703 -5.062 -10 1 98.56 168 ARG B CA 1
ATOM 3803 C C . ARG B 1 168 ? 1.618 -3.953 -9.5 1 98.56 168 ARG B C 1
ATOM 3805 O O . ARG B 1 168 ? 1.158 -2.848 -9.203 1 98.56 168 ARG B O 1
ATOM 3812 N N . LEU B 1 169 ? 2.908 -4.211 -9.461 1 98.62 169 LEU B N 1
ATOM 3813 C CA . LEU B 1 169 ? 3.914 -3.238 -9.055 1 98.62 169 LEU B CA 1
ATOM 3814 C C . LEU B 1 169 ? 4.176 -2.227 -10.164 1 98.62 169 LEU B C 1
ATOM 3816 O O . LEU B 1 169 ? 4.867 -1.229 -9.953 1 98.62 169 LEU B O 1
ATOM 3820 N N . ASN B 1 170 ? 3.68 -2.482 -11.328 1 98.56 170 ASN B N 1
ATOM 3821 C CA . ASN B 1 170 ? 3.908 -1.661 -12.516 1 98.56 170 ASN B CA 1
ATOM 3822 C C . ASN B 1 170 ? 5.395 -1.544 -12.836 1 98.56 170 ASN B C 1
ATOM 3824 O O . ASN B 1 170 ? 5.91 -0.44 -13.016 1 98.56 170 ASN B O 1
ATOM 3828 N N . VAL B 1 171 ? 6.129 -2.596 -12.812 1 98.75 171 VAL B N 1
ATOM 3829 C CA . VAL B 1 171 ? 7.562 -2.631 -13.078 1 98.75 171 VAL B CA 1
ATOM 3830 C C . VAL B 1 171 ? 7.82 -2.322 -14.555 1 98.75 171 VAL B C 1
ATOM 3832 O O . VAL B 1 171 ? 7.113 -2.82 -15.43 1 98.75 171 VAL B O 1
ATOM 3835 N N . ASN B 1 172 ? 8.797 -1.505 -14.852 1 97.88 172 ASN B N 1
ATOM 3836 C CA . ASN B 1 172 ? 9.195 -1.171 -16.219 1 97.88 172 ASN B CA 1
ATOM 3837 C C . ASN B 1 172 ? 10.68 -0.805 -16.281 1 97.88 172 ASN B C 1
ATOM 3839 O O . ASN B 1 172 ? 11.406 -0.961 -15.305 1 97.88 172 ASN B O 1
ATOM 3843 N N . ALA B 1 173 ? 11.117 -0.277 -17.406 1 97.81 173 ALA B N 1
ATOM 3844 C CA . ALA B 1 173 ? 12.531 -0.11 -17.734 1 97.81 173 ALA B CA 1
ATOM 3845 C C . ALA B 1 173 ? 13.133 1.051 -16.938 1 97.81 173 ALA B C 1
ATOM 3847 O O . ALA B 1 173 ? 14.359 1.212 -16.906 1 97.81 173 ALA B O 1
ATOM 3848 N N . LYS B 1 174 ? 12.336 1.841 -16.25 1 97.25 174 LYS B N 1
ATOM 3849 C CA . LYS B 1 174 ? 12.844 2.969 -15.477 1 97.25 174 LYS B CA 1
ATOM 3850 C C . LYS B 1 174 ? 13.172 2.549 -14.047 1 97.25 174 LYS B C 1
ATOM 3852 O O . LYS B 1 174 ? 13.766 3.318 -13.289 1 97.25 174 LYS B O 1
ATOM 3857 N N . ASP B 1 175 ? 12.828 1.298 -13.734 1 98.06 175 ASP B N 1
ATOM 3858 C CA . ASP B 1 175 ? 12.789 0.949 -12.32 1 98.06 175 ASP B CA 1
ATOM 3859 C C . ASP B 1 175 ? 14.039 0.181 -11.906 1 98.06 175 ASP B C 1
ATOM 3861 O O . ASP B 1 175 ? 14.547 -0.643 -12.672 1 98.06 175 ASP B O 1
ATOM 3865 N N . SER B 1 176 ? 14.484 0.471 -10.727 1 98.69 176 SER B N 1
ATOM 3866 C CA . SER B 1 176 ? 15.273 -0.491 -9.961 1 98.69 176 SER B CA 1
ATOM 3867 C C . SER B 1 176 ? 14.383 -1.369 -9.094 1 98.69 176 SER B C 1
ATOM 3869 O O . SER B 1 176 ? 13.438 -0.878 -8.469 1 98.69 176 SER B O 1
ATOM 3871 N N . LEU B 1 177 ? 14.648 -2.656 -9.148 1 98.94 177 LEU B N 1
ATOM 3872 C CA . LEU B 1 177 ? 13.812 -3.611 -8.438 1 98.94 177 LEU B CA 1
ATOM 3873 C C . LEU B 1 177 ? 14.664 -4.547 -7.586 1 98.94 177 LEU B C 1
ATOM 3875 O O . LEU B 1 177 ? 15.586 -5.188 -8.094 1 98.94 177 LEU B O 1
ATOM 3879 N N . ALA B 1 178 ? 14.398 -4.59 -6.297 1 98.94 178 ALA B N 1
ATOM 3880 C CA . ALA B 1 178 ? 14.992 -5.613 -5.441 1 98.94 178 ALA B CA 1
ATOM 3881 C C . ALA B 1 178 ? 14.039 -6.785 -5.246 1 98.94 178 ALA B C 1
ATOM 3883 O O . ALA B 1 178 ? 12.883 -6.598 -4.855 1 98.94 178 ALA B O 1
ATOM 3884 N N . VAL B 1 179 ? 14.492 -7.973 -5.535 1 98.94 179 VAL B N 1
ATOM 3885 C CA . VAL B 1 179 ? 13.703 -9.188 -5.348 1 98.94 179 VAL B CA 1
ATOM 3886 C C . VAL B 1 179 ? 14.281 -10.008 -4.195 1 98.94 179 VAL B C 1
ATOM 3888 O O . VAL B 1 179 ? 15.391 -10.531 -4.297 1 98.94 179 VAL B O 1
ATOM 3891 N N . PHE B 1 180 ? 13.5 -10.094 -3.162 1 98.88 180 PHE B N 1
ATOM 3892 C CA . PHE B 1 180 ? 13.898 -10.844 -1.982 1 98.88 180 PHE B CA 1
ATOM 3893 C C . PHE B 1 180 ? 13.367 -12.273 -2.047 1 98.88 180 PHE B C 1
ATOM 3895 O O . PHE B 1 180 ? 12.156 -12.484 -2.154 1 98.88 180 PHE B O 1
ATOM 3902 N N . GLY B 1 181 ? 14.234 -13.266 -1.858 1 97.44 181 GLY B N 1
ATOM 3903 C CA . GLY B 1 181 ? 13.891 -14.672 -2.037 1 97.44 181 GLY B CA 1
ATOM 3904 C C . GLY B 1 181 ? 14.07 -15.148 -3.463 1 97.44 181 GLY B C 1
ATOM 3905 O O . GLY B 1 181 ? 13.375 -14.695 -4.371 1 97.44 181 GLY B O 1
ATOM 3906 N N . GLN B 1 182 ? 15 -16.078 -3.605 1 96.44 182 GLN B N 1
ATOM 3907 C CA . GLN B 1 182 ? 15.305 -16.578 -4.945 1 96.44 182 GLN B CA 1
ATOM 3908 C C . GLN B 1 182 ? 14.953 -18.062 -5.082 1 96.44 182 GLN B C 1
ATOM 3910 O O . GLN B 1 182 ? 15.727 -18.844 -5.629 1 96.44 182 GLN B O 1
ATOM 3915 N N . GLY B 1 183 ? 13.812 -18.375 -4.469 1 94.25 183 GLY B N 1
ATOM 3916 C CA . GLY B 1 183 ? 13.164 -19.609 -4.898 1 94.25 183 GLY B CA 1
ATOM 3917 C C . GLY B 1 183 ? 12.602 -19.516 -6.305 1 94.25 183 GLY B C 1
ATOM 3918 O O . GLY B 1 183 ? 12.906 -18.578 -7.047 1 94.25 183 GLY B O 1
ATOM 3919 N N . PRO B 1 184 ? 11.758 -20.469 -6.637 1 94.12 184 PRO B N 1
ATOM 3920 C CA . PRO B 1 184 ? 11.25 -20.484 -8.016 1 94.12 184 PRO B CA 1
ATOM 3921 C C . PRO B 1 184 ? 10.508 -19.203 -8.375 1 94.12 184 PRO B C 1
ATOM 3923 O O . PRO B 1 184 ? 10.695 -18.656 -9.477 1 94.12 184 PRO B O 1
ATOM 3926 N N . VAL B 1 185 ? 9.656 -18.688 -7.484 1 96.5 185 VAL B N 1
ATOM 3927 C CA . VAL B 1 185 ? 8.914 -17.469 -7.762 1 96.5 185 VAL B CA 1
ATOM 3928 C C . VAL B 1 185 ? 9.875 -16.297 -7.906 1 96.5 185 VAL B C 1
ATOM 3930 O O . VAL B 1 185 ? 9.758 -15.484 -8.836 1 96.5 185 VAL B O 1
ATOM 3933 N N . GLY B 1 186 ? 10.836 -16.203 -7.047 1 97.44 186 GLY B N 1
ATOM 3934 C CA . GLY B 1 186 ? 11.836 -15.148 -7.117 1 97.44 186 GLY B CA 1
ATOM 3935 C C . GLY B 1 186 ? 12.688 -15.211 -8.375 1 97.44 186 GLY B C 1
ATOM 3936 O O . GLY B 1 186 ? 12.961 -14.188 -8.992 1 97.44 186 GLY B O 1
ATOM 3937 N N . GLN B 1 187 ? 13.094 -16.391 -8.727 1 96.75 187 GLN B N 1
ATOM 3938 C CA . GLN B 1 187 ? 13.883 -16.562 -9.945 1 96.75 187 GLN B CA 1
ATOM 3939 C C . GLN B 1 187 ? 13.086 -16.156 -11.18 1 96.75 187 GLN B C 1
ATOM 3941 O O . GLN B 1 187 ? 13.617 -15.508 -12.086 1 96.75 187 GLN B O 1
ATOM 3946 N N . ALA B 1 188 ? 11.836 -16.562 -11.172 1 97.81 188 ALA B N 1
ATOM 3947 C CA . ALA B 1 188 ? 10.977 -16.141 -12.273 1 97.81 188 ALA B CA 1
ATOM 3948 C C . ALA B 1 188 ? 10.836 -14.617 -12.312 1 97.81 188 ALA B C 1
ATOM 3950 O O . ALA B 1 188 ? 10.867 -14.008 -13.383 1 97.81 188 ALA B O 1
ATOM 3951 N N . ALA B 1 189 ? 10.703 -13.992 -11.164 1 98.69 189 ALA B N 1
ATOM 3952 C CA . ALA B 1 189 ? 10.578 -12.539 -11.078 1 98.69 189 ALA B CA 1
ATOM 3953 C C . ALA B 1 189 ? 11.812 -11.844 -11.648 1 98.69 189 ALA B C 1
ATOM 3955 O O . ALA B 1 189 ? 11.695 -10.836 -12.359 1 98.69 189 ALA B O 1
ATOM 3956 N N . VAL B 1 190 ? 12.969 -12.383 -11.352 1 98.62 190 VAL B N 1
ATOM 3957 C CA . VAL B 1 190 ? 14.211 -11.805 -11.852 1 98.62 190 VAL B CA 1
ATOM 3958 C C . VAL B 1 190 ? 14.227 -11.875 -13.383 1 98.62 190 VAL B C 1
ATOM 3960 O O . VAL B 1 190 ? 14.492 -10.875 -14.047 1 98.62 190 VAL B O 1
ATOM 3963 N N . GLN B 1 191 ? 13.852 -13.023 -13.945 1 98.5 191 GLN B N 1
ATOM 3964 C CA . GLN B 1 191 ? 13.836 -13.188 -15.398 1 98.5 191 GLN B CA 1
ATOM 3965 C C . GLN B 1 191 ? 12.852 -12.219 -16.047 1 98.5 191 GLN B C 1
ATOM 3967 O O . GLN B 1 191 ? 13.195 -11.539 -17.016 1 98.5 191 GLN B O 1
ATOM 3972 N N . LEU B 1 192 ? 11.695 -12.188 -15.508 1 98.88 192 LEU B N 1
ATOM 3973 C CA . LEU B 1 192 ? 10.617 -11.414 -16.109 1 98.88 192 LEU B CA 1
ATOM 3974 C C . LEU B 1 192 ? 10.883 -9.914 -15.969 1 98.88 192 LEU B C 1
ATOM 3976 O O . LEU B 1 192 ? 10.68 -9.156 -16.906 1 98.88 192 LEU B O 1
ATOM 3980 N N . ALA B 1 193 ? 11.344 -9.469 -14.789 1 98.88 193 ALA B N 1
ATOM 3981 C CA . ALA B 1 193 ? 11.641 -8.055 -14.57 1 98.88 193 ALA B CA 1
ATOM 3982 C C . ALA B 1 193 ? 12.789 -7.594 -15.469 1 98.88 193 ALA B C 1
ATOM 3984 O O . ALA B 1 193 ? 12.781 -6.465 -15.961 1 98.88 193 ALA B O 1
ATOM 3985 N N . THR B 1 194 ? 13.797 -8.469 -15.617 1 98.69 194 THR B N 1
ATOM 3986 C CA . THR B 1 194 ? 14.883 -8.172 -16.547 1 98.69 194 THR B CA 1
ATOM 3987 C C . THR B 1 194 ? 14.352 -7.992 -17.969 1 98.69 194 THR B C 1
ATOM 3989 O O . THR B 1 194 ? 14.727 -7.043 -18.656 1 98.69 194 THR B O 1
ATOM 3992 N N . ALA B 1 195 ? 13.461 -8.844 -18.375 1 98.69 195 ALA B N 1
ATOM 3993 C CA . ALA B 1 195 ? 12.859 -8.75 -19.703 1 98.69 195 ALA B CA 1
ATOM 3994 C C . ALA B 1 195 ? 12.031 -7.473 -19.828 1 98.69 195 ALA B C 1
ATOM 3996 O O . ALA B 1 195 ? 11.891 -6.93 -20.938 1 98.69 195 ALA B O 1
ATOM 3997 N N . MET B 1 196 ? 11.508 -6.949 -18.734 1 98.69 196 MET B N 1
ATOM 3998 C CA . MET B 1 196 ? 10.758 -5.703 -18.734 1 98.69 196 MET B CA 1
ATOM 3999 C C . MET B 1 196 ? 11.688 -4.496 -18.781 1 98.69 196 MET B C 1
ATOM 4001 O O . MET B 1 196 ? 11.234 -3.359 -18.906 1 98.69 196 MET B O 1
ATOM 4005 N N . GLY B 1 197 ? 12.961 -4.711 -18.578 1 98.62 197 GLY B N 1
ATOM 4006 C CA . GLY B 1 197 ? 13.969 -3.666 -18.703 1 98.62 197 GLY B CA 1
ATOM 4007 C C . GLY B 1 197 ? 14.406 -3.102 -17.375 1 98.62 197 GLY B C 1
ATOM 4008 O O . GLY B 1 197 ? 15.227 -2.188 -17.312 1 98.62 197 GLY B O 1
ATOM 4009 N N . ALA B 1 198 ? 13.922 -3.646 -16.266 1 98.69 198 ALA B N 1
ATOM 4010 C CA . ALA B 1 198 ? 14.258 -3.123 -14.938 1 98.69 198 ALA B CA 1
ATOM 4011 C C . ALA B 1 198 ? 15.68 -3.502 -14.539 1 98.69 198 ALA B C 1
ATOM 4013 O O . ALA B 1 198 ? 16.219 -4.504 -15.023 1 98.69 198 ALA B O 1
ATOM 4014 N N . GLU B 1 199 ? 16.281 -2.678 -13.734 1 98.69 199 GLU B N 1
ATOM 4015 C CA . GLU B 1 199 ? 17.531 -3.043 -13.07 1 98.69 199 GLU B CA 1
ATOM 4016 C C . GLU B 1 199 ? 17.266 -3.865 -11.812 1 98.69 199 GLU B C 1
ATOM 4018 O O . GLU B 1 199 ? 16.797 -3.334 -10.805 1 98.69 199 GLU B O 1
ATOM 4023 N N . VAL B 1 200 ? 17.641 -5.145 -11.859 1 98.88 200 VAL B N 1
ATOM 4024 C CA . VAL B 1 200 ? 17.188 -6.066 -10.828 1 98.88 200 VAL B CA 1
ATOM 4025 C C . VAL B 1 200 ? 18.328 -6.383 -9.875 1 98.88 200 VAL B C 1
ATOM 4027 O O . VAL B 1 200 ? 19.438 -6.711 -10.305 1 98.88 200 VAL B O 1
ATOM 4030 N N . ILE B 1 201 ? 18.078 -6.246 -8.609 1 98.94 201 ILE B N 1
ATOM 4031 C CA . ILE B 1 201 ? 18.938 -6.703 -7.52 1 98.94 201 ILE B CA 1
ATOM 4032 C C . ILE B 1 201 ? 18.297 -7.926 -6.852 1 98.94 201 ILE B C 1
ATOM 4034 O O . ILE B 1 201 ? 17.219 -7.832 -6.27 1 98.94 201 ILE B O 1
ATOM 4038 N N . ALA B 1 202 ? 18.969 -9.062 -6.922 1 98.88 202 ALA B N 1
ATOM 4039 C CA . ALA B 1 202 ? 18.453 -10.289 -6.328 1 98.88 202 ALA B CA 1
ATOM 4040 C C . ALA B 1 202 ? 19.062 -10.539 -4.957 1 98.88 202 ALA B C 1
ATOM 4042 O O . ALA B 1 202 ? 20.281 -10.438 -4.785 1 98.88 202 ALA B O 1
ATOM 4043 N N . VAL B 1 203 ? 18.219 -10.844 -4.012 1 98.81 203 VAL B N 1
ATOM 4044 C CA . VAL B 1 203 ? 18.672 -11.055 -2.637 1 98.81 203 VAL B CA 1
ATOM 4045 C C . VAL B 1 203 ? 18.234 -12.438 -2.158 1 98.81 203 VAL B C 1
ATOM 4047 O O . VAL B 1 203 ? 17.078 -12.836 -2.344 1 98.81 203 VAL B O 1
ATOM 4050 N N . ASP B 1 204 ? 19.109 -13.195 -1.59 1 97.75 204 ASP B N 1
ATOM 4051 C CA . ASP B 1 204 ? 18.812 -14.469 -0.954 1 97.75 204 ASP B CA 1
ATOM 4052 C C . ASP B 1 204 ? 19.875 -14.836 0.082 1 97.75 204 ASP B C 1
ATOM 4054 O O . ASP B 1 204 ? 20.969 -14.266 0.081 1 97.75 204 ASP B O 1
ATOM 4058 N N . VAL B 1 205 ? 19.516 -15.719 0.979 1 96.38 205 VAL B N 1
ATOM 4059 C CA . VAL B 1 205 ? 20.453 -16.156 2.008 1 96.38 205 VAL B CA 1
ATOM 4060 C C . VAL B 1 205 ? 21.344 -17.266 1.456 1 96.38 205 VAL B C 1
ATOM 4062 O O . VAL B 1 205 ? 22.453 -17.484 1.957 1 96.38 205 VAL B O 1
ATOM 4065 N N . ALA B 1 206 ? 20.859 -18.031 0.457 1 94.5 206 ALA B N 1
ATOM 4066 C CA . ALA B 1 206 ? 21.594 -19.172 -0.087 1 94.5 206 ALA B CA 1
ATOM 4067 C C . ALA B 1 206 ? 22.531 -18.734 -1.212 1 94.5 206 ALA B C 1
ATOM 4069 O O . ALA B 1 206 ? 22.078 -18.203 -2.23 1 94.5 206 ALA B O 1
ATOM 4070 N N . ALA B 1 207 ? 23.766 -19.094 -1.122 1 94.5 207 ALA B N 1
ATOM 4071 C CA . ALA B 1 207 ? 24.797 -18.688 -2.078 1 94.5 207 ALA B CA 1
ATOM 4072 C C . ALA B 1 207 ? 24.484 -19.219 -3.475 1 94.5 207 ALA B C 1
ATOM 4074 O O . ALA B 1 207 ? 24.688 -18.516 -4.473 1 94.5 207 ALA B O 1
ATOM 4075 N N . GLU B 1 208 ? 24.047 -20.391 -3.518 1 92.88 208 GLU B N 1
ATOM 4076 C CA . GLU B 1 208 ? 23.766 -21.016 -4.812 1 92.88 208 GLU B CA 1
ATOM 4077 C C . GLU B 1 208 ? 22.641 -20.297 -5.539 1 92.88 208 GLU B C 1
ATOM 4079 O O . GLU B 1 208 ? 22.688 -20.125 -6.758 1 92.88 208 GLU B O 1
ATOM 4084 N N . ARG B 1 209 ? 21.625 -19.875 -4.797 1 93.69 209 ARG B N 1
ATOM 4085 C CA . ARG B 1 209 ? 20.5 -19.172 -5.383 1 93.69 209 ARG B CA 1
ATOM 4086 C C . ARG B 1 209 ? 20.891 -17.766 -5.832 1 93.69 209 ARG B C 1
ATOM 4088 O O . ARG B 1 209 ? 20.453 -17.297 -6.879 1 93.69 209 ARG B O 1
ATOM 4095 N N . VAL B 1 210 ? 21.734 -17.156 -5.066 1 95.44 210 VAL B N 1
ATOM 4096 C CA . VAL B 1 210 ? 22.266 -15.852 -5.406 1 95.44 210 VAL B CA 1
ATOM 4097 C C . VAL B 1 210 ? 23.047 -15.93 -6.719 1 95.44 210 VAL B C 1
ATOM 4099 O O . VAL B 1 210 ? 22.859 -15.094 -7.609 1 95.44 210 VAL B O 1
ATOM 4102 N N . ALA B 1 211 ? 23.859 -16.953 -6.836 1 94.5 211 ALA B N 1
ATOM 4103 C CA . ALA B 1 211 ? 24.656 -17.141 -8.047 1 94.5 211 ALA B CA 1
ATOM 4104 C C . ALA B 1 211 ? 23.766 -17.391 -9.258 1 94.5 211 ALA B C 1
ATOM 4106 O O . ALA B 1 211 ? 24.016 -16.844 -10.336 1 94.5 211 ALA B O 1
ATOM 4107 N N . ARG B 1 212 ? 22.766 -18.125 -9.07 1 93.75 212 ARG B N 1
ATOM 4108 C CA . ARG B 1 212 ? 21.859 -18.484 -10.156 1 93.75 212 ARG B CA 1
ATOM 4109 C C . ARG B 1 212 ? 21.078 -17.25 -10.633 1 93.75 212 ARG B C 1
ATOM 4111 O O . ARG B 1 212 ? 20.766 -17.141 -11.82 1 93.75 212 ARG B O 1
ATOM 4118 N N . ALA B 1 213 ? 20.781 -16.359 -9.75 1 96.5 213 ALA B N 1
ATOM 4119 C CA . ALA B 1 213 ? 20.016 -15.164 -10.094 1 96.5 213 ALA B CA 1
ATOM 4120 C C . ALA B 1 213 ? 20.75 -14.336 -11.141 1 96.5 213 ALA B C 1
ATOM 4122 O O . ALA B 1 213 ? 20.125 -13.688 -11.977 1 96.5 213 ALA B O 1
ATOM 4123 N N . ARG B 1 214 ? 22.047 -14.383 -11.133 1 96.56 214 ARG B N 1
ATOM 4124 C CA . ARG B 1 214 ? 22.828 -13.68 -12.141 1 96.56 214 ARG B CA 1
ATOM 4125 C C . ARG B 1 214 ? 22.578 -14.25 -13.531 1 96.56 214 ARG B C 1
ATOM 4127 O O . ARG B 1 214 ? 22.5 -13.508 -14.508 1 96.56 214 ARG B O 1
ATOM 4134 N N . GLU B 1 215 ? 22.438 -15.531 -13.531 1 95.25 215 GLU B N 1
ATOM 4135 C CA . GLU B 1 215 ? 22.172 -16.203 -14.805 1 95.25 215 GLU B CA 1
ATOM 4136 C C . GLU B 1 215 ? 20.812 -15.805 -15.359 1 95.25 215 GLU B C 1
ATOM 4138 O O . GLU B 1 215 ? 20.578 -15.875 -16.562 1 95.25 215 GLU B O 1
ATOM 4143 N N . PHE B 1 216 ? 19.969 -15.383 -14.461 1 96.44 216 PHE B N 1
ATOM 4144 C CA . PHE B 1 216 ? 18.609 -15.055 -14.859 1 96.44 216 PHE B CA 1
ATOM 4145 C C . PHE B 1 216 ? 18.469 -13.57 -15.172 1 96.44 216 PHE B C 1
ATOM 4147 O O . PHE B 1 216 ? 17.391 -13.102 -15.539 1 96.44 216 PHE B O 1
ATOM 4154 N N . GLY B 1 217 ? 19.547 -12.766 -14.992 1 97.62 217 GLY B N 1
ATOM 4155 C CA . GLY B 1 217 ? 19.547 -11.398 -15.5 1 97.62 217 GLY B CA 1
ATOM 4156 C C . GLY B 1 217 ? 19.703 -10.359 -14.414 1 97.62 217 GLY B C 1
ATOM 4157 O O . GLY B 1 217 ? 19.75 -9.156 -14.695 1 97.62 217 GLY B O 1
ATOM 4158 N N . ALA B 1 218 ? 19.859 -10.758 -13.18 1 98.5 218 ALA B N 1
ATOM 4159 C CA . ALA B 1 218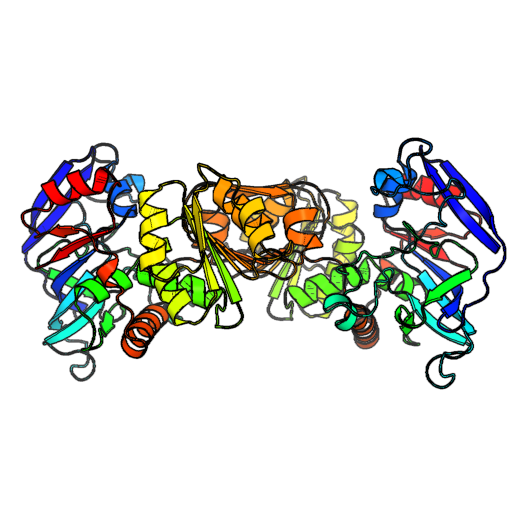 ? 20.094 -9.781 -12.117 1 98.5 218 ALA B CA 1
ATOM 4160 C C . ALA B 1 218 ? 21.391 -9.023 -12.344 1 98.5 218 ALA B C 1
ATOM 4162 O O . ALA B 1 218 ? 22.438 -9.625 -12.594 1 98.5 218 ALA B O 1
ATOM 4163 N N . VAL B 1 219 ? 21.344 -7.742 -12.258 1 98.19 219 VAL B N 1
ATOM 4164 C CA . VAL B 1 219 ? 22.531 -6.93 -12.461 1 98.19 219 VAL B CA 1
ATOM 4165 C C . VAL B 1 219 ? 23.391 -6.949 -11.195 1 98.19 219 VAL B C 1
ATOM 4167 O O . VAL B 1 219 ? 24.625 -6.883 -11.273 1 98.19 219 VAL B O 1
ATOM 4170 N N . HIS B 1 220 ? 22.734 -7.008 -10.07 1 98.38 220 HIS B N 1
ATOM 4171 C CA . HIS B 1 220 ? 23.391 -7.145 -8.773 1 98.38 220 HIS B CA 1
ATOM 4172 C C . HIS B 1 220 ? 22.781 -8.273 -7.957 1 98.38 220 HIS B C 1
ATOM 4174 O O . HIS B 1 220 ? 21.609 -8.617 -8.141 1 98.38 220 HIS B O 1
ATOM 4180 N N . THR B 1 221 ? 23.609 -8.883 -7.152 1 98.56 221 THR B N 1
ATOM 4181 C CA . THR B 1 221 ? 23.141 -9.93 -6.25 1 98.56 221 THR B CA 1
ATOM 4182 C C . THR B 1 221 ? 23.703 -9.711 -4.844 1 98.56 221 THR B C 1
ATOM 4184 O O . THR B 1 221 ? 24.812 -9.227 -4.68 1 98.56 221 THR B O 1
ATOM 4187 N N . ILE B 1 222 ? 22.906 -10.023 -3.869 1 98.75 222 ILE B N 1
ATOM 4188 C CA . ILE B 1 222 ? 23.281 -9.844 -2.473 1 98.75 222 ILE B CA 1
ATOM 4189 C C . ILE B 1 222 ? 23 -11.125 -1.693 1 98.75 222 ILE B C 1
ATOM 4191 O O . ILE B 1 222 ? 21.875 -11.633 -1.707 1 98.75 222 ILE B O 1
ATOM 4195 N N . ASN B 1 223 ? 24.016 -11.703 -1.087 1 98.5 223 ASN B N 1
ATOM 4196 C CA . ASN B 1 223 ? 23.844 -12.758 -0.095 1 98.5 223 ASN B CA 1
ATOM 4197 C C . ASN B 1 223 ? 23.531 -12.188 1.287 1 98.5 223 ASN B C 1
ATOM 4199 O O . ASN B 1 223 ? 24.438 -11.703 1.973 1 98.5 223 ASN B O 1
ATOM 4203 N N . SER B 1 224 ? 22.297 -12.273 1.681 1 97.75 224 SER B N 1
ATOM 4204 C CA . SER B 1 224 ? 21.875 -11.594 2.896 1 97.75 224 SER B CA 1
ATOM 4205 C C . SER B 1 224 ? 22.297 -12.367 4.141 1 97.75 224 SER B C 1
ATOM 4207 O O . SER B 1 224 ? 22.078 -11.906 5.266 1 97.75 224 SER B O 1
ATOM 4209 N N . ALA B 1 225 ? 22.828 -13.531 3.98 1 96.69 225 ALA B N 1
ATOM 4210 C CA . ALA B 1 225 ? 23.453 -14.234 5.098 1 96.69 225 ALA B CA 1
ATOM 4211 C C . ALA B 1 225 ? 24.797 -13.594 5.469 1 96.69 225 ALA B C 1
ATOM 4213 O O . ALA B 1 225 ? 25.266 -13.75 6.598 1 96.69 225 ALA B O 1
ATOM 4214 N N . GLU B 1 226 ? 25.375 -12.938 4.559 1 97.12 226 GLU B N 1
ATOM 4215 C CA . GLU B 1 226 ? 26.719 -12.391 4.738 1 97.12 226 GLU B CA 1
ATOM 4216 C C . GLU B 1 226 ? 26.672 -10.875 4.941 1 97.12 226 GLU B C 1
ATOM 4218 O O . GLU B 1 226 ? 27.562 -10.297 5.543 1 97.12 226 GLU B O 1
ATOM 4223 N N . THR B 1 227 ? 25.734 -10.273 4.355 1 96.94 227 THR B N 1
ATOM 4224 C CA . THR B 1 227 ? 25.656 -8.812 4.398 1 96.94 227 THR B CA 1
ATOM 4225 C C . THR B 1 227 ? 24.219 -8.352 4.641 1 96.94 227 THR B C 1
ATOM 4227 O O . THR B 1 227 ? 23.266 -9 4.191 1 96.94 227 THR B O 1
ATOM 4230 N N . ASP B 1 228 ? 24.062 -7.199 5.367 1 98.31 228 ASP B N 1
ATOM 4231 C CA . ASP B 1 228 ? 22.75 -6.574 5.516 1 98.31 228 ASP B CA 1
ATOM 4232 C C . ASP B 1 228 ? 22.234 -6.066 4.172 1 98.31 228 ASP B C 1
ATOM 4234 O O . ASP B 1 228 ? 22.797 -5.145 3.586 1 98.31 228 ASP B O 1
ATOM 4238 N N . PRO B 1 229 ? 21.172 -6.625 3.762 1 98.75 229 PRO B N 1
ATOM 4239 C CA . PRO B 1 229 ? 20.719 -6.262 2.414 1 98.75 229 PRO B CA 1
ATOM 4240 C C . PRO B 1 229 ? 20.25 -4.812 2.318 1 98.75 229 PRO B C 1
ATOM 4242 O O . PRO B 1 229 ? 20.312 -4.207 1.245 1 98.75 229 PRO B O 1
ATOM 4245 N N . VAL B 1 230 ? 19.734 -4.219 3.381 1 98.81 230 VAL B N 1
ATOM 4246 C CA . VAL B 1 230 ? 19.281 -2.83 3.373 1 98.81 230 VAL B CA 1
ATOM 4247 C C . VAL B 1 230 ? 20.469 -1.907 3.1 1 98.81 230 VAL B C 1
ATOM 4249 O O . VAL B 1 230 ? 20.406 -1.031 2.234 1 98.81 230 VAL B O 1
ATOM 4252 N N . VAL B 1 231 ? 21.531 -2.092 3.791 1 98.56 231 VAL B N 1
ATOM 4253 C CA . VAL B 1 231 ? 22.75 -1.29 3.633 1 98.56 231 VAL B CA 1
ATOM 4254 C C . VAL B 1 231 ? 23.297 -1.47 2.223 1 98.56 231 VAL B C 1
ATOM 4256 O O . VAL B 1 231 ? 23.641 -0.49 1.549 1 98.56 231 VAL B O 1
ATOM 4259 N N . ALA B 1 232 ? 23.422 -2.752 1.765 1 98.75 232 ALA B N 1
ATOM 4260 C CA . ALA B 1 232 ? 23.984 -3.053 0.449 1 98.75 232 ALA B CA 1
ATOM 4261 C C . ALA B 1 232 ? 23.172 -2.383 -0.658 1 98.75 232 ALA B C 1
ATOM 4263 O O . ALA B 1 232 ? 23.734 -1.803 -1.586 1 98.75 232 ALA B O 1
ATOM 4264 N N . ILE B 1 233 ? 21.859 -2.445 -0.581 1 98.81 233 ILE B N 1
ATOM 4265 C CA . ILE B 1 233 ? 20.984 -1.859 -1.596 1 98.81 233 ILE B CA 1
ATOM 4266 C C . ILE B 1 233 ? 21.125 -0.338 -1.575 1 98.81 233 ILE B C 1
ATOM 4268 O O . ILE B 1 233 ? 21.188 0.3 -2.629 1 98.81 233 ILE B O 1
ATOM 4272 N N . LYS B 1 234 ? 21.141 0.275 -0.404 1 98.25 234 LYS B N 1
ATOM 4273 C CA . LYS B 1 234 ? 21.297 1.722 -0.299 1 98.25 234 LYS B CA 1
ATOM 4274 C C . LYS B 1 234 ? 22.625 2.17 -0.903 1 98.25 234 LYS B C 1
ATOM 4276 O O . LYS B 1 234 ? 22.703 3.219 -1.547 1 98.25 234 LYS B O 1
ATOM 4281 N N . GLU B 1 235 ? 23.656 1.369 -0.663 1 98.06 235 GLU B N 1
ATOM 4282 C CA . GLU B 1 235 ? 24.938 1.68 -1.272 1 98.06 235 GLU B CA 1
ATOM 4283 C C . GLU B 1 235 ? 24.859 1.626 -2.795 1 98.06 235 GLU B C 1
ATOM 4285 O O . GLU B 1 235 ? 25.344 2.525 -3.48 1 98.06 235 GLU B O 1
ATOM 4290 N N . LEU B 1 236 ? 24.188 0.602 -3.328 1 98.12 236 LEU B N 1
ATOM 4291 C CA . LEU B 1 236 ? 24.047 0.42 -4.77 1 98.12 236 LEU B CA 1
ATOM 4292 C C . LEU B 1 236 ? 23.219 1.54 -5.383 1 98.12 236 LEU B C 1
ATOM 4294 O O . LEU B 1 236 ? 23.297 1.789 -6.586 1 98.12 236 LEU B O 1
ATOM 4298 N N . THR B 1 237 ? 22.406 2.193 -4.562 1 97.19 237 THR B N 1
ATOM 4299 C CA . THR B 1 237 ? 21.469 3.201 -5.059 1 97.19 237 THR B CA 1
ATOM 4300 C C . THR B 1 237 ? 21.859 4.586 -4.543 1 97.19 237 THR B C 1
ATOM 4302 O O . THR B 1 237 ? 21 5.477 -4.457 1 97.19 237 THR B O 1
ATOM 4305 N N . ARG B 1 238 ? 23.078 4.73 -4.023 1 95.06 238 ARG B N 1
ATOM 4306 C CA . ARG B 1 238 ? 23.625 6.004 -3.572 1 95.06 238 ARG B CA 1
ATOM 4307 C C . ARG B 1 238 ? 22.797 6.586 -2.43 1 95.06 238 ARG B C 1
ATOM 4309 O O . ARG B 1 238 ? 22.5 7.777 -2.426 1 95.06 238 ARG B O 1
ATOM 4316 N N . GLY B 1 239 ? 22.328 5.707 -1.688 1 95.31 239 GLY B N 1
ATOM 4317 C CA . GLY B 1 239 ? 21.688 6.102 -0.441 1 95.31 239 GLY B CA 1
ATOM 4318 C C . GLY B 1 239 ? 20.172 6.195 -0.546 1 95.31 239 GLY B C 1
ATOM 4319 O O . GLY B 1 239 ? 19.484 6.332 0.466 1 95.31 239 GLY B O 1
ATOM 4320 N N . LYS B 1 240 ? 19.516 6.086 -1.635 1 95.31 240 LYS B N 1
ATOM 4321 C CA . LYS B 1 240 ? 18.094 6.379 -1.835 1 95.31 240 LYS B CA 1
ATOM 4322 C C . LYS B 1 240 ? 17.234 5.137 -1.611 1 95.31 240 LYS B C 1
ATOM 4324 O O . LYS B 1 240 ? 16.109 5.234 -1.118 1 95.31 240 LYS B O 1
ATOM 4329 N N . GLY B 1 241 ? 17.766 3.934 -2.002 1 98.19 241 GLY B N 1
ATOM 4330 C CA . GLY B 1 241 ? 16.984 2.711 -2.072 1 98.19 241 GLY B CA 1
ATOM 4331 C C . GLY B 1 241 ? 16.406 2.443 -3.451 1 98.19 241 GLY B C 1
ATOM 4332 O O . GLY B 1 241 ? 16.516 3.287 -4.344 1 98.19 241 GLY B O 1
ATOM 4333 N N . VAL B 1 242 ? 15.859 1.27 -3.584 1 98.81 242 VAL B N 1
ATOM 4334 C CA . VAL B 1 242 ? 15.242 0.913 -4.859 1 98.81 242 VAL B CA 1
ATOM 4335 C C . VAL B 1 242 ? 13.859 1.55 -4.957 1 98.81 242 VAL B C 1
ATOM 4337 O O . VAL B 1 242 ? 13.234 1.847 -3.939 1 98.81 242 VAL B O 1
ATOM 4340 N N . VAL B 1 243 ? 13.359 1.73 -6.184 1 98.44 243 VAL B N 1
ATOM 4341 C CA . VAL B 1 243 ? 12.039 2.322 -6.395 1 98.44 243 VAL B CA 1
ATOM 4342 C C . VAL B 1 243 ? 10.961 1.277 -6.141 1 98.44 243 VAL B C 1
ATOM 4344 O O . VAL B 1 243 ? 9.859 1.611 -5.703 1 98.44 243 VAL B O 1
ATOM 4347 N N . LYS B 1 244 ? 11.32 -0.032 -6.441 1 98.88 244 LYS B N 1
ATOM 4348 C CA . LYS B 1 244 ? 10.398 -1.137 -6.211 1 98.88 244 LYS B CA 1
ATOM 4349 C C . LYS B 1 244 ? 11.086 -2.293 -5.496 1 98.88 244 LYS B C 1
ATOM 4351 O O . LYS B 1 244 ? 12.281 -2.529 -5.695 1 98.88 244 LYS B O 1
ATOM 4356 N N . ALA B 1 245 ? 10.336 -2.986 -4.723 1 98.94 245 ALA B N 1
ATOM 4357 C CA . ALA B 1 245 ? 10.82 -4.219 -4.105 1 98.94 245 ALA B CA 1
ATOM 4358 C C . ALA B 1 245 ? 9.742 -5.297 -4.125 1 98.94 245 ALA B C 1
ATOM 4360 O O . ALA B 1 245 ? 8.547 -4.992 -4.129 1 98.94 245 ALA B O 1
ATOM 4361 N N . LEU B 1 246 ? 10.172 -6.516 -4.191 1 98.94 246 LEU B N 1
ATOM 4362 C CA . LEU B 1 246 ? 9.305 -7.688 -4.227 1 98.94 246 LEU B CA 1
ATOM 4363 C C . LEU B 1 246 ? 9.781 -8.742 -3.236 1 98.94 246 LEU B C 1
ATOM 4365 O O . LEU B 1 246 ? 10.93 -9.18 -3.289 1 98.94 246 LEU B O 1
ATOM 4369 N N . ASP B 1 247 ? 8.93 -9.133 -2.352 1 98.88 247 ASP B N 1
ATOM 4370 C CA . ASP B 1 247 ? 9.273 -10.219 -1.438 1 98.88 247 ASP B CA 1
ATOM 4371 C C . ASP B 1 247 ? 8.641 -11.531 -1.889 1 98.88 247 ASP B C 1
ATOM 4373 O O . ASP B 1 247 ? 7.414 -11.672 -1.881 1 98.88 247 ASP B O 1
ATOM 4377 N N . CYS B 1 248 ? 9.469 -12.453 -2.197 1 97.94 248 CYS B N 1
ATOM 4378 C CA . CYS B 1 248 ? 9.031 -13.789 -2.59 1 97.94 248 CYS B CA 1
ATOM 4379 C C . CYS B 1 248 ? 9.406 -14.812 -1.53 1 97.94 248 CYS B C 1
ATOM 4381 O O . CYS B 1 248 ? 9.219 -16.016 -1.734 1 97.94 248 CYS B O 1
ATOM 4383 N N . SER B 1 249 ? 9.93 -14.398 -0.424 1 96.19 249 SER B N 1
ATOM 4384 C CA . SER B 1 249 ? 10.469 -15.328 0.571 1 96.19 249 SER B CA 1
ATOM 4385 C C . SER B 1 249 ? 9.414 -15.68 1.618 1 96.19 249 SER B C 1
ATOM 4387 O O . SER B 1 249 ? 9.398 -16.797 2.131 1 96.19 249 SER B O 1
ATOM 4389 N N . GLY B 1 250 ? 8.625 -14.695 1.987 1 96.06 250 GLY B N 1
ATOM 4390 C CA . GLY B 1 250 ? 7.684 -14.875 3.078 1 96.06 250 GLY B CA 1
ATOM 4391 C C . GLY B 1 250 ? 8.32 -14.719 4.449 1 96.06 250 GLY B C 1
ATOM 4392 O O . GLY B 1 250 ? 7.633 -14.797 5.469 1 96.06 250 GLY B O 1
ATOM 4393 N N . ALA B 1 251 ? 9.594 -14.477 4.48 1 97.06 251 ALA B N 1
ATOM 4394 C CA . ALA B 1 251 ? 10.289 -14.336 5.758 1 97.06 251 ALA B CA 1
ATOM 4395 C C . ALA B 1 251 ? 10.117 -12.93 6.328 1 97.06 251 ALA B C 1
ATOM 4397 O O . ALA B 1 251 ? 10.281 -11.938 5.617 1 97.06 251 ALA B O 1
ATOM 4398 N N . PRO B 1 252 ? 9.836 -12.844 7.645 1 97.75 252 PRO B N 1
ATOM 4399 C CA . PRO B 1 252 ? 9.625 -11.531 8.25 1 97.75 252 PRO B CA 1
ATOM 4400 C C . PRO B 1 252 ? 10.805 -10.586 8.047 1 97.75 252 PRO B C 1
ATOM 4402 O O . PRO B 1 252 ? 10.617 -9.422 7.703 1 97.75 252 PRO B O 1
ATOM 4405 N N . ALA B 1 253 ? 12 -11.094 8.195 1 97.38 253 ALA B N 1
ATOM 4406 C CA . ALA B 1 253 ? 13.195 -10.258 8.062 1 97.38 253 ALA B CA 1
ATOM 4407 C C . ALA B 1 253 ? 13.336 -9.734 6.637 1 97.38 253 ALA B C 1
ATOM 4409 O O . ALA B 1 253 ? 13.719 -8.578 6.434 1 97.38 253 ALA B O 1
ATOM 4410 N N . ALA B 1 254 ? 13.078 -10.555 5.672 1 98.31 254 ALA B N 1
ATOM 4411 C CA . ALA B 1 254 ? 13.164 -10.148 4.273 1 98.31 254 ALA B CA 1
ATOM 4412 C C . ALA B 1 254 ? 12.109 -9.102 3.938 1 98.31 254 ALA B C 1
ATOM 4414 O O . ALA B 1 254 ? 12.391 -8.141 3.213 1 98.31 254 ALA B O 1
ATOM 4415 N N . ARG B 1 255 ? 10.93 -9.297 4.438 1 98.56 255 ARG B N 1
ATOM 4416 C CA . ARG B 1 255 ? 9.867 -8.328 4.219 1 98.56 255 ARG B CA 1
ATOM 4417 C C . ARG B 1 255 ? 10.242 -6.961 4.789 1 98.56 255 ARG B C 1
ATOM 4419 O O . ARG B 1 255 ? 10.078 -5.938 4.125 1 98.56 255 ARG B O 1
ATOM 4426 N N . ALA B 1 256 ? 10.711 -6.988 6.027 1 98.44 256 ALA B N 1
ATOM 4427 C CA . ALA B 1 256 ? 11.133 -5.742 6.656 1 98.44 256 ALA B CA 1
ATOM 4428 C C . ALA B 1 256 ? 12.258 -5.082 5.867 1 98.44 256 ALA B C 1
ATOM 4430 O O . ALA B 1 256 ? 12.25 -3.867 5.652 1 98.44 256 ALA B O 1
ATOM 4431 N N . ALA B 1 257 ? 13.203 -5.875 5.406 1 98.75 257 ALA B N 1
ATOM 4432 C CA . ALA B 1 257 ? 14.328 -5.355 4.629 1 98.75 257 ALA B CA 1
ATOM 4433 C C . ALA B 1 257 ? 13.852 -4.777 3.299 1 98.75 257 ALA B C 1
ATOM 4435 O O . ALA B 1 257 ? 14.375 -3.762 2.834 1 98.75 257 ALA B O 1
ATOM 4436 N N . ALA B 1 258 ? 12.906 -5.461 2.676 1 98.94 258 ALA B N 1
ATOM 4437 C CA . ALA B 1 258 ? 12.336 -4.957 1.426 1 98.94 258 ALA B CA 1
ATOM 4438 C C . ALA B 1 258 ? 11.742 -3.564 1.616 1 98.94 258 ALA B C 1
ATOM 4440 O O . ALA B 1 258 ? 11.984 -2.664 0.808 1 98.94 258 ALA B O 1
ATOM 4441 N N . VAL B 1 259 ? 11.039 -3.359 2.67 1 98.88 259 VAL B N 1
ATOM 4442 C CA . VAL B 1 259 ? 10.398 -2.082 2.955 1 98.88 259 VAL B CA 1
ATOM 4443 C C . VAL B 1 259 ? 11.461 -1.03 3.277 1 98.88 259 VAL B C 1
ATOM 4445 O O . VAL B 1 259 ? 11.43 0.076 2.732 1 98.88 259 VAL B O 1
ATOM 4448 N N . LYS B 1 260 ? 12.406 -1.383 4.086 1 98.81 260 LYS B N 1
ATOM 4449 C CA . LYS B 1 260 ? 13.414 -0.442 4.562 1 98.81 260 LYS B CA 1
ATOM 4450 C C . LYS B 1 260 ? 14.352 -0.022 3.434 1 98.81 260 LYS B C 1
ATOM 4452 O O . LYS B 1 260 ? 14.883 1.089 3.443 1 98.81 260 LYS B O 1
ATOM 4457 N N . SER B 1 261 ? 14.523 -0.884 2.443 1 98.81 261 SER B N 1
ATOM 4458 C CA . SER B 1 261 ? 15.469 -0.608 1.365 1 98.81 261 SER B CA 1
ATOM 4459 C C . SER B 1 261 ? 14.781 0.077 0.189 1 98.81 261 SER B C 1
ATOM 4461 O O . SER B 1 261 ? 15.398 0.309 -0.851 1 98.81 261 SER B O 1
ATOM 4463 N N . THR B 1 262 ? 13.531 0.335 0.293 1 98.81 262 THR B N 1
ATOM 4464 C CA . THR B 1 262 ? 12.789 0.999 -0.771 1 98.81 262 THR B CA 1
ATOM 4465 C C . THR B 1 262 ? 12.797 2.512 -0.578 1 98.81 262 THR B C 1
ATOM 4467 O O . THR B 1 262 ? 12.648 3.002 0.544 1 98.81 262 THR B O 1
ATOM 4470 N N . ALA B 1 263 ? 12.93 3.24 -1.647 1 98.38 263 ALA B N 1
ATOM 4471 C CA . ALA B 1 263 ? 13.094 4.691 -1.654 1 98.38 263 ALA B CA 1
ATOM 4472 C C . ALA B 1 263 ? 11.773 5.387 -1.332 1 98.38 263 ALA B C 1
ATOM 4474 O O . ALA B 1 263 ? 10.719 4.754 -1.314 1 98.38 263 ALA B O 1
ATOM 4475 N N . LYS B 1 264 ? 11.828 6.699 -1.017 1 97.88 264 LYS B N 1
ATOM 4476 C CA . LYS B 1 264 ? 10.633 7.535 -0.935 1 97.88 264 LYS B CA 1
ATOM 4477 C C . LYS B 1 264 ? 9.766 7.379 -2.182 1 97.88 264 LYS B C 1
ATOM 4479 O O . LYS B 1 264 ? 10.289 7.285 -3.297 1 97.88 264 LYS B O 1
ATOM 4484 N N . TRP B 1 265 ? 8.445 7.316 -1.952 1 98.25 265 TRP B N 1
ATOM 4485 C CA . TRP B 1 265 ? 7.441 7.176 -3.004 1 98.25 265 TRP B CA 1
ATOM 4486 C C . TRP B 1 265 ? 7.484 5.777 -3.615 1 98.25 265 TRP B C 1
ATOM 4488 O O . TRP B 1 265 ? 6.75 5.488 -4.562 1 98.25 265 TRP B O 1
ATOM 4498 N N . GLY B 1 266 ? 8.398 4.891 -3.146 1 98.62 266 GLY B N 1
ATOM 4499 C CA . GLY B 1 266 ? 8.539 3.561 -3.717 1 98.62 266 GLY B CA 1
ATOM 4500 C C . GLY B 1 266 ? 7.395 2.633 -3.361 1 98.62 266 GLY B C 1
ATOM 4501 O O . GLY B 1 266 ? 6.484 3.014 -2.621 1 98.62 266 GLY B O 1
ATOM 4502 N N . SER B 1 267 ? 7.43 1.444 -3.949 1 98.88 267 SER B N 1
ATOM 4503 C CA . SER B 1 267 ? 6.387 0.447 -3.738 1 98.88 267 SER B CA 1
ATOM 4504 C C . SER B 1 267 ? 6.984 -0.933 -3.484 1 98.88 267 SER B C 1
ATOM 4506 O O . SER B 1 267 ? 8.016 -1.283 -4.059 1 98.88 267 SER B O 1
ATOM 4508 N N . VAL B 1 268 ? 6.312 -1.65 -2.631 1 98.94 268 VAL B N 1
ATOM 4509 C CA . VAL B 1 268 ? 6.727 -2.998 -2.262 1 98.94 268 VAL B CA 1
ATOM 4510 C C . VAL B 1 268 ? 5.566 -3.971 -2.455 1 98.94 268 VAL B C 1
ATOM 4512 O O . VAL B 1 268 ? 4.426 -3.658 -2.111 1 98.94 268 VAL B O 1
ATOM 4515 N N . ALA B 1 269 ? 5.828 -5.102 -3.002 1 98.94 269 ALA B N 1
ATOM 4516 C CA . ALA B 1 269 ? 4.82 -6.16 -3.082 1 98.94 269 ALA B CA 1
ATOM 4517 C C . ALA B 1 269 ? 5.23 -7.371 -2.256 1 98.94 269 ALA B C 1
ATOM 4519 O O . ALA B 1 269 ? 6.383 -7.809 -2.311 1 98.94 269 ALA B O 1
ATOM 4520 N N . PHE B 1 270 ? 4.324 -7.848 -1.495 1 98.88 270 PHE B N 1
ATOM 4521 C CA . PHE B 1 270 ? 4.473 -9.109 -0.776 1 98.88 270 PHE B CA 1
ATOM 4522 C C . PHE B 1 270 ? 3.781 -10.242 -1.521 1 98.88 270 PHE B C 1
ATOM 4524 O O . PHE B 1 270 ? 2.566 -10.211 -1.723 1 98.88 270 PHE B O 1
ATOM 4531 N N . VAL B 1 271 ? 4.594 -11.281 -1.814 1 98 271 VAL B N 1
ATOM 4532 C CA . VAL B 1 271 ? 4.086 -12.422 -2.574 1 98 271 VAL B CA 1
ATOM 4533 C C . VAL B 1 271 ? 4.297 -13.711 -1.782 1 98 271 VAL B C 1
ATOM 4535 O O . VAL B 1 271 ? 3.469 -14.625 -1.833 1 98 271 VAL B O 1
ATOM 4538 N N . GLY B 1 272 ? 5.41 -13.797 -1.119 1 96.31 272 GLY B N 1
ATOM 4539 C CA . GLY B 1 272 ? 5.695 -14.984 -0.328 1 96.31 272 GLY B CA 1
ATOM 4540 C C . GLY B 1 272 ? 4.691 -15.211 0.786 1 96.31 272 GLY B C 1
ATOM 4541 O O . GLY B 1 272 ? 4.551 -14.375 1.682 1 96.31 272 GLY B O 1
ATOM 4542 N N . GLU B 1 273 ? 4.02 -16.328 0.801 1 93.06 273 GLU B N 1
ATOM 4543 C CA . GLU B 1 273 ? 2.982 -16.641 1.781 1 93.06 273 GLU B CA 1
ATOM 4544 C C . GLU B 1 273 ? 3.59 -16.953 3.143 1 93.06 273 GLU B C 1
ATOM 4546 O O . GLU B 1 273 ? 4.73 -17.422 3.225 1 93.06 273 GLU B O 1
ATOM 4551 N N . GLY B 1 274 ? 2.73 -16.625 4.125 1 88.38 274 GLY B N 1
ATOM 4552 C CA . GLY B 1 274 ? 3.086 -17.047 5.473 1 88.38 274 GLY B CA 1
ATOM 4553 C C . GLY B 1 274 ? 3.684 -15.93 6.309 1 88.38 274 GLY B C 1
ATOM 4554 O O . GLY B 1 274 ? 3.941 -14.836 5.801 1 88.38 274 GLY B O 1
ATOM 4555 N N . SER B 1 275 ? 3.734 -16.125 7.535 1 91.81 275 SER B N 1
ATOM 4556 C CA . SER B 1 275 ? 4.434 -15.367 8.562 1 91.81 275 SER B CA 1
ATOM 4557 C C . SER B 1 275 ? 3.873 -13.953 8.688 1 91.81 275 SER B C 1
ATOM 4559 O O . SER B 1 275 ? 2.762 -13.68 8.234 1 91.81 275 SER B O 1
ATOM 4561 N N . THR B 1 276 ? 4.578 -13.156 9.469 1 97.5 276 THR B N 1
ATOM 4562 C CA . THR B 1 276 ? 4.156 -11.805 9.828 1 97.5 276 THR B CA 1
ATOM 4563 C C . THR B 1 276 ? 5.129 -10.766 9.273 1 97.5 276 THR B C 1
ATOM 4565 O O . THR B 1 276 ? 6.148 -11.117 8.68 1 97.5 276 THR B O 1
ATOM 4568 N N . VAL B 1 277 ? 4.746 -9.539 9.383 1 97.62 277 VAL B N 1
ATOM 4569 C CA . VAL B 1 277 ? 5.66 -8.422 9.195 1 97.62 277 VAL B CA 1
ATOM 4570 C C . VAL B 1 277 ? 5.48 -7.41 10.328 1 97.62 277 VAL B C 1
ATOM 4572 O O . VAL B 1 277 ? 4.363 -7.172 10.781 1 97.62 277 VAL B O 1
ATOM 4575 N N . THR B 1 278 ? 6.512 -6.922 10.812 1 97.94 278 THR B N 1
ATOM 4576 C CA . THR B 1 278 ? 6.527 -5.824 11.773 1 97.94 278 THR B CA 1
ATOM 4577 C C . THR B 1 278 ? 7.293 -4.629 11.219 1 97.94 278 THR B C 1
ATOM 4579 O O . THR B 1 278 ? 8.453 -4.762 10.805 1 97.94 278 THR B O 1
ATOM 4582 N N . LEU B 1 279 ? 6.684 -3.479 11.195 1 98.06 279 LEU B N 1
ATOM 4583 C CA . LEU B 1 279 ? 7.281 -2.273 10.633 1 98.06 279 LEU B CA 1
ATOM 4584 C C . LEU B 1 279 ? 7.152 -1.102 11.602 1 98.06 279 LEU B C 1
ATOM 4586 O O . LEU B 1 279 ? 6.156 -0.987 12.312 1 98.06 279 LEU B O 1
ATOM 4590 N N . GLU B 1 280 ? 8.164 -0.319 11.672 1 98 280 GLU B N 1
ATOM 4591 C CA . GLU B 1 280 ? 8.008 1.021 12.227 1 98 280 GLU B CA 1
ATOM 4592 C C . GLU B 1 280 ? 7.305 1.949 11.242 1 98 280 GLU B C 1
ATOM 4594 O O . GLU B 1 280 ? 7.906 2.393 10.266 1 98 280 GLU B O 1
ATOM 4599 N N . VAL B 1 281 ? 6.098 2.316 11.516 1 97.81 281 VAL B N 1
ATOM 4600 C CA . VAL B 1 281 ? 5.195 2.848 10.5 1 97.81 281 VAL B CA 1
ATOM 4601 C C . VAL B 1 281 ? 5.676 4.227 10.055 1 97.81 281 VAL B C 1
ATOM 4603 O O . VAL B 1 281 ? 5.688 4.527 8.859 1 97.81 281 VAL B O 1
ATOM 4606 N N . SER B 1 282 ? 6.133 5.113 10.961 1 96.81 282 SER B N 1
ATOM 4607 C CA . SER B 1 282 ? 6.488 6.484 10.609 1 96.81 282 SER B CA 1
ATOM 4608 C C . SER B 1 282 ? 7.723 6.523 9.711 1 96.81 282 SER B C 1
ATOM 4610 O O . SER B 1 282 ? 7.652 7.004 8.578 1 96.81 282 SER B O 1
ATOM 4612 N N . PRO B 1 283 ? 8.82 5.918 10.117 1 96.62 283 PRO B N 1
ATOM 4613 C CA . PRO B 1 283 ? 10.016 6.031 9.273 1 96.62 283 PRO B CA 1
ATOM 4614 C C . PRO B 1 283 ? 9.961 5.105 8.055 1 96.62 283 PRO B C 1
ATOM 4616 O O . PRO B 1 283 ? 10.555 5.414 7.016 1 96.62 283 PRO B O 1
ATOM 4619 N N . ASP B 1 284 ? 9.195 3.963 8.133 1 97.56 284 ASP B N 1
ATOM 4620 C CA . ASP B 1 284 ? 9.266 2.955 7.078 1 97.56 284 ASP B CA 1
ATOM 4621 C C . ASP B 1 284 ? 8.195 3.199 6.016 1 97.56 284 ASP B C 1
ATOM 4623 O O . ASP B 1 284 ? 8.312 2.719 4.887 1 97.56 284 ASP B O 1
ATOM 4627 N N . MET B 1 285 ? 7.129 3.914 6.383 1 98.44 285 MET B N 1
ATOM 4628 C CA . MET B 1 285 ? 6.012 4.016 5.449 1 98.44 285 MET B CA 1
ATOM 4629 C C . MET B 1 285 ? 5.586 5.469 5.266 1 98.44 285 MET B C 1
ATOM 4631 O O . MET B 1 285 ? 5.691 6.016 4.168 1 98.44 285 MET B O 1
ATOM 4635 N N . ILE B 1 286 ? 5.152 6.117 6.328 1 98.5 286 ILE B N 1
ATOM 4636 C CA . ILE B 1 286 ? 4.531 7.434 6.23 1 98.5 286 ILE B CA 1
ATOM 4637 C C . ILE B 1 286 ? 5.531 8.438 5.664 1 98.5 286 ILE B C 1
ATOM 4639 O O . ILE B 1 286 ? 5.277 9.062 4.629 1 98.5 286 ILE B O 1
ATOM 4643 N N . ARG B 1 287 ? 6.727 8.508 6.219 1 97 287 ARG B N 1
ATOM 4644 C CA . ARG B 1 287 ? 7.684 9.547 5.859 1 97 287 ARG B CA 1
ATOM 4645 C C . ARG B 1 287 ? 8.352 9.234 4.523 1 97 287 ARG B C 1
ATOM 4647 O O . ARG B 1 287 ? 9.125 10.047 4.004 1 97 287 ARG B O 1
ATOM 4654 N N . LYS B 1 288 ? 7.98 8.078 3.943 1 97.31 288 LYS B N 1
ATOM 4655 C CA . LYS B 1 288 ? 8.445 7.703 2.609 1 97.31 288 LYS B CA 1
ATOM 4656 C C . LYS B 1 288 ? 7.316 7.812 1.586 1 97.31 288 LYS B C 1
ATOM 4658 O O . LYS B 1 288 ? 7.539 7.613 0.389 1 97.31 288 LYS B O 1
ATOM 4663 N N . GLN B 1 289 ? 6.176 8.109 2.094 1 98.31 289 GLN B N 1
ATOM 4664 C CA . GLN B 1 289 ? 5.027 7.961 1.207 1 98.31 289 GLN B CA 1
ATOM 4665 C C . GLN B 1 289 ? 5.016 6.586 0.546 1 98.31 289 GLN B C 1
ATOM 4667 O O . GLN B 1 289 ? 4.758 6.473 -0.654 1 98.31 289 GLN B O 1
ATOM 4672 N N . LEU B 1 290 ? 5.328 5.551 1.264 1 98.69 290 LEU B N 1
ATOM 4673 C CA . LEU B 1 290 ? 5.555 4.223 0.709 1 98.69 290 LEU B CA 1
ATOM 4674 C C . LEU B 1 290 ? 4.238 3.484 0.503 1 98.69 290 LEU B C 1
ATOM 4676 O O . LEU B 1 290 ? 3.285 3.684 1.261 1 98.69 290 LEU B O 1
ATOM 4680 N N . THR B 1 291 ? 4.168 2.641 -0.505 1 98.88 291 THR B N 1
ATOM 4681 C CA . THR B 1 291 ? 3.033 1.763 -0.759 1 98.88 291 THR B CA 1
ATOM 4682 C C . THR B 1 291 ? 3.447 0.298 -0.65 1 98.88 291 THR B C 1
ATOM 4684 O O . THR B 1 291 ? 4.473 -0.106 -1.206 1 98.88 291 THR B O 1
ATOM 4687 N N . ILE B 1 292 ? 2.711 -0.436 0.106 1 98.94 292 ILE B N 1
ATOM 4688 C CA . ILE B 1 292 ? 2.887 -1.881 0.2 1 98.94 292 ILE B CA 1
ATOM 4689 C C . ILE B 1 292 ? 1.635 -2.59 -0.312 1 98.94 292 ILE B C 1
ATOM 4691 O O . ILE B 1 292 ? 0.514 -2.199 0.022 1 98.94 292 ILE B O 1
ATOM 4695 N N . MET B 1 293 ? 1.79 -3.635 -1.105 1 98.81 293 MET B N 1
ATOM 4696 C CA . MET B 1 293 ? 0.627 -4.352 -1.622 1 98.81 293 MET B CA 1
ATOM 4697 C C . MET B 1 293 ? 0.821 -5.859 -1.507 1 98.81 293 MET B C 1
ATOM 4699 O O . MET B 1 293 ? 1.942 -6.355 -1.627 1 98.81 293 MET B O 1
ATOM 4703 N N . GLY B 1 294 ? -0.239 -6.496 -1.214 1 98.75 294 GLY B N 1
ATOM 4704 C CA . GLY B 1 294 ? -0.269 -7.941 -1.371 1 98.75 294 GLY B CA 1
ATOM 4705 C C . GLY B 1 294 ? -0.61 -8.383 -2.781 1 98.75 294 GLY B C 1
ATOM 4706 O O . GLY B 1 294 ? -1.439 -7.762 -3.449 1 98.75 294 GLY B O 1
ATOM 4707 N N . SER B 1 295 ? 0.041 -9.438 -3.176 1 98.69 295 SER B N 1
ATOM 4708 C CA . SER B 1 295 ? -0.254 -10 -4.488 1 98.69 295 SER B CA 1
ATOM 4709 C C . SER B 1 295 ? -0.531 -11.5 -4.398 1 98.69 295 SER B C 1
ATOM 4711 O O . SER B 1 295 ? 0.321 -12.266 -3.947 1 98.69 295 SER B O 1
ATOM 4713 N N . TYR B 1 296 ? -1.732 -11.844 -4.852 1 97.75 296 TYR B N 1
ATOM 4714 C CA . TYR B 1 296 ? -2.17 -13.234 -4.754 1 97.75 296 TYR B CA 1
ATOM 4715 C C . TYR B 1 296 ? -2.336 -13.852 -6.137 1 97.75 296 TYR B C 1
ATOM 4717 O O . TYR B 1 296 ? -3.381 -13.695 -6.773 1 97.75 296 TYR B O 1
ATOM 4725 N N . THR B 1 297 ? -1.33 -14.602 -6.574 1 97.31 297 THR B N 1
ATOM 4726 C CA . THR B 1 297 ? -1.301 -15.328 -7.84 1 97.31 297 THR B CA 1
ATOM 4727 C C . THR B 1 297 ? -1.634 -14.391 -9 1 97.31 297 THR B C 1
ATOM 4729 O O . THR B 1 297 ? -0.846 -13.508 -9.344 1 97.31 297 THR B O 1
ATOM 4732 N N . PHE B 1 298 ? -2.709 -14.734 -9.797 1 98.31 298 PHE B N 1
ATOM 4733 C CA . PHE B 1 298 ? -3.027 -13.992 -11.008 1 98.31 298 PHE B CA 1
ATOM 4734 C C . PHE B 1 298 ? -4.398 -14.383 -11.539 1 98.31 298 PHE B C 1
ATOM 4736 O O . PHE B 1 298 ? -4.953 -15.414 -11.141 1 98.31 298 PHE B O 1
ATOM 4743 N N . SER B 1 299 ? -4.938 -13.516 -12.344 1 98.31 299 SER B N 1
ATOM 4744 C CA . SER B 1 299 ? -6.203 -13.805 -13 1 98.31 299 SER B CA 1
ATOM 4745 C C . SER B 1 299 ? -6.004 -14.719 -14.203 1 98.31 299 SER B C 1
ATOM 4747 O O . SER B 1 299 ? -4.875 -14.906 -14.672 1 98.31 299 SER B O 1
ATOM 4749 N N . THR B 1 300 ? -7.082 -15.258 -14.688 1 98.06 300 THR B N 1
ATOM 4750 C CA . THR B 1 300 ? -7.035 -16.094 -15.891 1 98.06 300 THR B CA 1
ATOM 4751 C C . THR B 1 300 ? -6.477 -15.297 -17.062 1 98.06 300 THR B C 1
ATOM 4753 O O . THR B 1 300 ? -5.605 -15.789 -17.797 1 98.06 300 THR B O 1
ATOM 4756 N N . VAL B 1 301 ? -6.922 -14.07 -17.188 1 98.12 301 VAL B N 1
ATOM 4757 C CA . VAL B 1 301 ? -6.426 -13.227 -18.266 1 98.12 301 VAL B CA 1
ATOM 4758 C C . VAL B 1 301 ? -4.965 -12.867 -18.016 1 98.12 301 VAL B C 1
ATOM 4760 O O . VAL B 1 301 ? -4.172 -12.75 -18.953 1 98.12 301 VAL B O 1
ATOM 4763 N N . GLY B 1 302 ? -4.664 -12.664 -16.734 1 98.62 302 GLY B N 1
ATOM 4764 C CA . GLY B 1 302 ? -3.279 -12.406 -16.391 1 98.62 302 GLY B CA 1
ATOM 4765 C C . GLY B 1 302 ? -2.35 -13.555 -16.75 1 98.62 302 GLY B C 1
ATOM 4766 O O . GLY B 1 302 ? -1.206 -13.328 -17.141 1 98.62 302 GLY B O 1
ATOM 4767 N N . GLN B 1 303 ? -2.82 -14.758 -16.578 1 98.81 303 GLN B N 1
ATOM 4768 C CA . GLN B 1 303 ? -2.047 -15.922 -16.984 1 98.81 303 GLN B CA 1
ATOM 4769 C C . GLN B 1 303 ? -1.782 -15.906 -18.5 1 98.81 303 GLN B C 1
ATOM 4771 O O . GLN B 1 303 ? -0.66 -16.172 -18.938 1 98.81 303 GLN B O 1
ATOM 4776 N N . ALA B 1 304 ? -2.779 -15.602 -19.234 1 98.75 304 ALA B N 1
ATOM 4777 C CA . ALA B 1 304 ? -2.633 -15.5 -20.688 1 98.75 304 ALA B CA 1
ATOM 4778 C C . ALA B 1 304 ? -1.634 -14.406 -21.062 1 98.75 304 ALA B C 1
ATOM 4780 O O . ALA B 1 304 ? -0.793 -14.602 -21.938 1 98.75 304 ALA B O 1
ATOM 4781 N N . ASP B 1 305 ? -1.715 -13.258 -20.359 1 98.81 305 ASP B N 1
ATOM 4782 C CA . ASP B 1 305 ? -0.794 -12.156 -20.609 1 98.81 305 ASP B CA 1
ATOM 4783 C C . ASP B 1 305 ? 0.646 -12.562 -20.297 1 98.81 305 ASP B C 1
ATOM 4785 O O . ASP B 1 305 ? 1.572 -12.172 -21.016 1 98.81 305 ASP B O 1
ATOM 4789 N N . CYS B 1 306 ? 0.75 -13.289 -19.266 1 98.88 306 CYS B N 1
ATOM 4790 C CA . CYS B 1 306 ? 2.074 -13.789 -18.906 1 98.88 306 CYS B CA 1
ATOM 4791 C C . CYS B 1 306 ? 2.65 -14.641 -20.031 1 98.88 306 CYS B C 1
ATOM 4793 O O . CYS B 1 306 ? 3.789 -14.438 -20.453 1 98.88 306 CYS B O 1
ATOM 4795 N N . ALA B 1 307 ? 1.885 -15.555 -20.531 1 98.81 307 ALA B N 1
ATOM 4796 C CA . ALA B 1 307 ? 2.328 -16.438 -21.609 1 98.81 307 ALA B CA 1
ATOM 4797 C C . ALA B 1 307 ? 2.686 -15.641 -22.859 1 98.81 307 ALA B C 1
ATOM 4799 O O . ALA B 1 307 ? 3.721 -15.891 -23.484 1 98.81 307 ALA B O 1
ATOM 4800 N N . LYS B 1 308 ? 1.86 -14.68 -23.219 1 98.75 308 LYS B N 1
ATOM 4801 C CA . LYS B 1 308 ? 2.109 -13.852 -24.391 1 98.75 308 LYS B CA 1
ATOM 4802 C C . LYS B 1 308 ? 3.391 -13.039 -24.219 1 98.75 308 LYS B C 1
ATOM 4804 O O . LYS B 1 308 ? 4.172 -12.898 -25.172 1 98.75 308 LYS B O 1
ATOM 4809 N N . PHE B 1 309 ? 3.555 -12.523 -23.047 1 98.88 309 PHE B N 1
ATOM 4810 C CA . PHE B 1 309 ? 4.754 -11.742 -22.766 1 98.88 309 PHE B CA 1
ATOM 4811 C C . PHE B 1 309 ? 6.008 -12.594 -22.938 1 98.88 309 PHE B C 1
ATOM 4813 O O . PHE B 1 309 ? 6.969 -12.18 -23.578 1 98.88 309 PHE B O 1
ATOM 4820 N N . ILE B 1 310 ? 5.973 -13.75 -22.344 1 98.75 310 ILE B N 1
ATOM 4821 C CA . ILE B 1 310 ? 7.121 -14.656 -22.375 1 98.75 310 ILE B CA 1
ATOM 4822 C C . ILE B 1 310 ? 7.426 -15.07 -23.812 1 98.75 310 ILE B C 1
ATOM 4824 O O . ILE B 1 310 ? 8.586 -15.086 -24.219 1 98.75 310 ILE B O 1
ATOM 4828 N N . ALA B 1 311 ? 6.422 -15.383 -24.516 1 98.62 311 ALA B N 1
ATOM 4829 C CA . ALA B 1 311 ? 6.598 -15.758 -25.922 1 98.62 311 ALA B CA 1
ATOM 4830 C C . ALA B 1 311 ? 7.18 -14.602 -26.719 1 98.62 311 ALA B C 1
ATOM 4832 O O . ALA B 1 311 ? 8.133 -14.781 -27.484 1 98.62 311 ALA B O 1
ATOM 4833 N N . ARG B 1 312 ? 6.641 -13.406 -26.516 1 98.31 312 ARG B N 1
ATOM 4834 C CA . ARG B 1 312 ? 7.043 -12.219 -27.266 1 98.31 312 ARG B CA 1
ATOM 4835 C C . ARG B 1 312 ? 8.492 -11.852 -26.969 1 98.31 312 ARG B C 1
ATOM 4837 O O . ARG B 1 312 ? 9.227 -11.445 -27.875 1 98.31 312 ARG B O 1
ATOM 4844 N N . HIS B 1 313 ? 8.898 -12.039 -25.75 1 98.25 313 HIS B N 1
ATOM 4845 C CA . HIS B 1 313 ? 10.211 -11.562 -25.344 1 98.25 313 HIS B CA 1
ATOM 4846 C C . HIS B 1 313 ? 11.211 -12.711 -25.25 1 98.25 313 HIS B C 1
ATOM 4848 O O . HIS B 1 313 ? 12.344 -12.516 -24.812 1 98.25 313 HIS B O 1
ATOM 4854 N N . GLU B 1 314 ? 10.742 -13.898 -25.594 1 97.44 314 GLU B N 1
ATOM 4855 C CA . GLU B 1 314 ? 11.562 -15.102 -25.656 1 97.44 314 GLU B CA 1
ATOM 4856 C C . GLU B 1 314 ? 12.266 -15.359 -24.328 1 97.44 314 GLU B C 1
ATOM 4858 O O . GLU B 1 314 ? 13.469 -15.633 -24.297 1 97.44 314 GLU B O 1
ATOM 4863 N N . VAL B 1 315 ? 11.516 -15.133 -23.25 1 98 315 VAL B N 1
ATOM 4864 C CA . VAL B 1 315 ? 12.055 -15.414 -21.938 1 98 315 VAL B CA 1
ATOM 4865 C C . VAL B 1 315 ? 12.188 -16.922 -21.734 1 98 315 VAL B C 1
ATOM 4867 O O . VAL B 1 315 ? 11.258 -17.672 -22.031 1 98 315 VAL B O 1
ATOM 4870 N N . GLU B 1 316 ? 13.305 -17.359 -21.172 1 95.62 316 GLU B N 1
ATOM 4871 C CA . GLU B 1 316 ? 13.539 -18.781 -20.969 1 95.62 316 GLU B CA 1
ATOM 4872 C C . GLU B 1 316 ? 13.055 -19.234 -19.594 1 95.62 316 GLU B C 1
ATOM 4874 O O . GLU B 1 316 ? 13.836 -19.75 -18.797 1 95.62 316 GLU B O 1
ATOM 4879 N N . VAL B 1 317 ? 11.773 -19.219 -19.438 1 94.94 317 VAL B N 1
ATOM 4880 C CA . VAL B 1 317 ? 11.188 -19.422 -18.109 1 94.94 317 VAL B CA 1
ATOM 4881 C C . VAL B 1 317 ? 11.344 -20.875 -17.688 1 94.94 317 VAL B C 1
ATOM 4883 O O . VAL B 1 317 ? 11.344 -21.188 -16.5 1 94.94 317 VAL B O 1
ATOM 4886 N N . ASP B 1 318 ? 11.469 -21.781 -18.594 1 92 318 ASP B N 1
ATOM 4887 C CA . ASP B 1 318 ? 11.57 -23.188 -18.266 1 92 318 ASP B CA 1
ATOM 4888 C C . ASP B 1 318 ? 12.922 -23.5 -17.609 1 92 318 ASP B C 1
ATOM 4890 O O . ASP B 1 318 ? 13.102 -24.578 -17.031 1 92 318 ASP B O 1
ATOM 4894 N N . LYS B 1 319 ? 13.875 -22.531 -17.672 1 93.31 319 LYS B N 1
ATOM 4895 C CA . LYS B 1 319 ? 15.172 -22.703 -17.016 1 93.31 319 LYS B CA 1
ATOM 4896 C C . LYS B 1 319 ? 15.031 -22.734 -15.5 1 93.31 319 LYS B C 1
ATOM 4898 O O . LYS B 1 319 ? 15.953 -23.141 -14.781 1 93.31 319 LYS B O 1
ATOM 4903 N N . VAL B 1 320 ? 13.883 -22.328 -15.039 1 94.31 320 VAL B N 1
ATOM 4904 C CA . VAL B 1 320 ? 13.656 -22.391 -13.602 1 94.31 320 VAL B CA 1
ATOM 4905 C C . VAL B 1 320 ? 13.633 -23.859 -13.148 1 94.31 320 VAL B C 1
ATOM 4907 O O . VAL B 1 320 ? 13.898 -24.156 -11.984 1 94.31 320 VAL B O 1
ATOM 4910 N N . PHE B 1 321 ? 13.258 -24.766 -14.094 1 96.38 321 PHE B N 1
ATOM 4911 C CA . PHE B 1 321 ? 13.234 -26.188 -13.781 1 96.38 321 PHE B CA 1
ATOM 4912 C C . PHE B 1 321 ? 14.633 -26.781 -13.852 1 96.38 321 PHE B C 1
ATOM 4914 O O . PHE B 1 321 ? 15.211 -26.891 -14.938 1 96.38 321 PHE B O 1
ATOM 4921 N N . THR B 1 322 ? 15.125 -27.188 -12.734 1 93.94 322 THR B N 1
ATOM 4922 C CA . THR B 1 322 ? 16.438 -27.828 -12.68 1 93.94 322 THR B CA 1
ATOM 4923 C C . THR B 1 322 ? 16.297 -29.344 -12.766 1 93.94 322 THR B C 1
ATOM 4925 O O . THR B 1 322 ? 17.25 -30.031 -13.164 1 93.94 322 THR B O 1
ATOM 4928 N N . ASP B 1 323 ? 15.156 -29.844 -12.367 1 95.44 323 ASP B N 1
ATOM 4929 C CA . ASP B 1 323 ? 14.938 -31.281 -12.289 1 95.44 323 ASP B CA 1
ATOM 4930 C C . ASP B 1 323 ? 13.727 -31.703 -13.125 1 95.44 323 ASP B C 1
ATOM 4932 O O . ASP B 1 323 ? 12.656 -31.094 -13.023 1 95.44 323 ASP B O 1
ATOM 4936 N N . HIS B 1 324 ? 13.938 -32.688 -13.93 1 97.19 324 HIS B N 1
ATOM 4937 C CA . HIS B 1 324 ? 12.898 -33.25 -14.781 1 97.19 324 HIS B CA 1
ATOM 4938 C C . HIS B 1 324 ? 12.648 -34.719 -14.453 1 97.19 324 HIS B C 1
ATOM 4940 O O . HIS B 1 324 ? 13.586 -35.531 -14.398 1 97.19 324 HIS B O 1
ATOM 4946 N N . TRP B 1 325 ? 11.43 -35.031 -14.188 1 98.25 325 TRP B N 1
ATOM 4947 C CA . TRP B 1 325 ? 11.055 -36.375 -13.758 1 98.25 325 TRP B CA 1
ATOM 4948 C C . TRP B 1 325 ? 9.914 -36.906 -14.602 1 98.25 325 TRP B C 1
ATOM 4950 O O . TRP B 1 325 ? 9.266 -36.156 -15.336 1 98.25 325 TRP B O 1
ATOM 4960 N N . ARG B 1 326 ? 9.672 -38.188 -14.469 1 98.38 326 ARG B N 1
ATOM 4961 C CA . ARG B 1 326 ? 8.484 -38.844 -15 1 98.38 326 ARG B CA 1
ATOM 4962 C C . ARG B 1 326 ? 7.492 -39.188 -13.891 1 98.38 326 ARG B C 1
ATOM 4964 O O . ARG B 1 326 ? 7.863 -39.25 -12.719 1 98.38 326 ARG B O 1
ATOM 4971 N N . LEU B 1 327 ? 6.289 -39.344 -14.32 1 98.12 327 LEU B N 1
ATOM 4972 C CA . LEU B 1 327 ? 5.254 -39.625 -13.336 1 98.12 327 LEU B CA 1
ATOM 4973 C C . LEU B 1 327 ? 5.621 -40.875 -12.516 1 98.12 327 LEU B C 1
ATOM 4975 O O . LEU B 1 327 ? 5.418 -40.875 -11.297 1 98.12 327 LEU B O 1
ATOM 4979 N N . ASP B 1 328 ? 6.246 -41.844 -13.109 1 97.12 328 ASP B N 1
ATOM 4980 C CA . ASP B 1 328 ? 6.605 -43.125 -12.461 1 97.12 328 ASP B CA 1
ATOM 4981 C C . ASP B 1 328 ? 7.645 -42.906 -11.367 1 97.12 328 ASP B C 1
ATOM 4983 O O . ASP B 1 328 ? 7.812 -43.719 -10.484 1 97.12 328 ASP B O 1
ATOM 4987 N N . ASP B 1 329 ? 8.305 -41.781 -11.461 1 96.94 329 ASP B N 1
ATOM 4988 C CA . ASP B 1 329 ? 9.383 -41.5 -10.516 1 96.94 329 ASP B CA 1
ATOM 4989 C C . ASP B 1 329 ? 8.938 -40.438 -9.484 1 96.94 329 ASP B C 1
ATOM 4991 O O . ASP B 1 329 ? 9.773 -39.781 -8.875 1 96.94 329 ASP B O 1
ATOM 4995 N N . ALA B 1 330 ? 7.676 -40.281 -9.336 1 97.69 330 ALA B N 1
ATOM 4996 C CA . ALA B 1 330 ? 7.145 -39.219 -8.5 1 97.69 330 ALA B CA 1
ATOM 4997 C C . ALA B 1 330 ? 7.621 -39.344 -7.059 1 97.69 330 ALA B C 1
ATOM 4999 O O . ALA B 1 330 ? 7.859 -38.344 -6.375 1 97.69 330 ALA B O 1
ATOM 5000 N N . VAL B 1 331 ? 7.789 -40.562 -6.566 1 97 331 VAL B N 1
ATOM 5001 C CA . VAL B 1 331 ? 8.234 -40.781 -5.199 1 97 331 VAL B CA 1
ATOM 5002 C C . VAL B 1 331 ? 9.641 -40.219 -5.012 1 97 331 VAL B C 1
ATOM 5004 O O . VAL B 1 331 ? 9.891 -39.438 -4.086 1 97 331 VAL B O 1
ATOM 5007 N N . ASP B 1 332 ? 10.5 -40.562 -5.926 1 96.56 332 ASP B N 1
ATOM 5008 C CA . ASP B 1 332 ? 11.867 -40.062 -5.867 1 96.56 332 ASP B CA 1
ATOM 5009 C C . ASP B 1 332 ? 11.906 -38.562 -6.098 1 96.56 332 ASP B C 1
ATOM 5011 O O . ASP B 1 332 ? 12.711 -37.844 -5.484 1 96.56 332 ASP B O 1
ATOM 5015 N N . ALA B 1 333 ? 11.078 -38.156 -6.988 1 96.94 333 ALA B N 1
ATOM 5016 C CA . ALA B 1 333 ? 11.016 -36.75 -7.316 1 96.94 333 ALA B CA 1
ATOM 5017 C C . ALA B 1 333 ? 10.719 -35.906 -6.074 1 96.94 333 ALA B C 1
ATOM 5019 O O . ALA B 1 333 ? 11.414 -34.938 -5.797 1 96.94 333 ALA B O 1
ATOM 5020 N N . TYR B 1 334 ? 9.758 -36.281 -5.27 1 96.62 334 TYR B N 1
ATOM 5021 C CA . TYR B 1 334 ? 9.352 -35.5 -4.113 1 96.62 334 TYR B CA 1
ATOM 5022 C C . TYR B 1 334 ? 10.32 -35.688 -2.953 1 96.62 334 TYR B C 1
ATOM 5024 O O . TYR B 1 334 ? 10.508 -34.781 -2.131 1 96.62 334 TYR B O 1
ATOM 5032 N N . ARG B 1 335 ? 10.977 -36.844 -2.895 1 95.88 335 ARG B N 1
ATOM 5033 C CA . ARG B 1 335 ? 12.055 -37 -1.928 1 95.88 335 ARG B CA 1
ATOM 5034 C C . ARG B 1 335 ? 13.172 -36 -2.176 1 95.88 335 ARG B C 1
ATOM 5036 O O . ARG B 1 335 ? 13.664 -35.344 -1.238 1 95.88 335 ARG B O 1
ATOM 5043 N N . ASN B 1 336 ? 13.469 -35.906 -3.424 1 94.69 336 ASN B N 1
ATOM 5044 C CA . ASN B 1 336 ? 14.492 -34.938 -3.803 1 94.69 336 ASN B CA 1
ATOM 5045 C C . ASN B 1 336 ? 14.008 -33.5 -3.598 1 94.69 336 ASN B C 1
ATOM 5047 O O . ASN B 1 336 ? 14.734 -32.688 -3.051 1 94.69 336 ASN B O 1
ATOM 5051 N N . PHE B 1 337 ? 12.82 -33.219 -4.012 1 94.19 337 PHE B N 1
ATOM 5052 C CA . PHE B 1 337 ? 12.234 -31.875 -3.92 1 94.19 337 PHE B CA 1
ATOM 5053 C C . PHE B 1 337 ? 12.141 -31.438 -2.467 1 94.19 337 PHE B C 1
ATOM 5055 O O . PHE B 1 337 ? 12.289 -30.25 -2.168 1 94.19 337 PHE B O 1
ATOM 5062 N N . ASP B 1 338 ? 11.938 -32.281 -1.623 1 93.88 338 ASP B N 1
ATOM 5063 C CA . ASP B 1 338 ? 11.773 -32.031 -0.196 1 93.88 338 ASP B CA 1
ATOM 5064 C C . ASP B 1 338 ? 13.055 -31.484 0.418 1 93.88 338 ASP B C 1
ATOM 5066 O O . ASP B 1 338 ? 13.023 -30.828 1.454 1 93.88 338 ASP B O 1
ATOM 5070 N N . LEU B 1 339 ? 14.172 -31.781 -0.182 1 86.38 339 LEU B N 1
ATOM 5071 C CA . LEU B 1 339 ? 15.453 -31.281 0.32 1 86.38 339 LEU B CA 1
ATOM 5072 C C . LEU B 1 339 ? 15.57 -29.781 0.125 1 86.38 339 LEU B C 1
ATOM 5074 O O . LEU B 1 339 ? 16.297 -29.109 0.86 1 86.38 339 LEU B O 1
ATOM 5078 N N . GLN B 1 340 ? 14.859 -29.234 -0.898 1 80.38 340 GLN B N 1
ATOM 5079 C CA . GLN B 1 340 ? 14.797 -27.812 -1.222 1 80.38 340 GLN B CA 1
ATOM 5080 C C . GLN B 1 340 ? 16.188 -27.25 -1.468 1 80.38 340 GLN B C 1
ATOM 5082 O O . GLN B 1 340 ? 16.5 -26.156 -1.005 1 80.38 340 GLN B O 1
ATOM 5087 N N . THR B 1 341 ? 17.109 -28 -1.999 1 72 341 THR B N 1
ATOM 5088 C CA . THR B 1 341 ? 18.484 -27.578 -2.273 1 72 341 THR B CA 1
ATOM 5089 C C . THR B 1 341 ? 18.656 -27.234 -3.752 1 72 341 THR B C 1
ATOM 5091 O O . THR B 1 341 ? 19.641 -26.609 -4.137 1 72 341 THR B O 1
ATOM 5094 N N . GLY B 1 342 ? 17.781 -27.688 -4.496 1 70.75 342 GLY B N 1
ATOM 5095 C CA . GLY B 1 342 ? 17.844 -27.391 -5.922 1 70.75 342 GLY B CA 1
ATOM 5096 C C . GLY B 1 342 ? 16.859 -26.328 -6.367 1 70.75 342 GLY B C 1
ATOM 5097 O O . GLY B 1 342 ? 16.422 -25.516 -5.562 1 70.75 342 GLY B O 1
ATOM 5098 N N . GLY B 1 343 ? 16.734 -26.25 -7.641 1 82.25 343 GLY B N 1
ATOM 5099 C CA . GLY B 1 343 ? 15.734 -25.359 -8.227 1 82.25 343 GLY B CA 1
ATOM 5100 C C . GLY B 1 343 ? 14.344 -25.969 -8.281 1 82.25 343 GLY B C 1
ATOM 5101 O O . GLY B 1 343 ? 13.945 -26.688 -7.359 1 82.25 343 GLY B O 1
ATOM 5102 N N . LYS B 1 344 ? 13.562 -25.703 -9.133 1 94.5 344 LYS B N 1
ATOM 5103 C CA . LYS B 1 344 ? 12.203 -26.203 -9.336 1 94.5 344 LYS B CA 1
ATOM 5104 C C . LYS B 1 344 ? 12.211 -27.516 -10.102 1 94.5 344 LYS B C 1
ATOM 5106 O O . LYS B 1 344 ? 13.172 -27.828 -10.812 1 94.5 344 LYS B O 1
ATOM 5111 N N . ALA B 1 345 ? 11.18 -28.359 -9.867 1 96.81 345 ALA B N 1
ATOM 5112 C CA . ALA B 1 345 ? 11.07 -29.656 -10.547 1 96.81 345 ALA B CA 1
ATOM 5113 C C . ALA B 1 345 ? 9.766 -29.75 -11.328 1 96.81 345 ALA B C 1
ATOM 5115 O O . ALA B 1 345 ? 8.805 -29.031 -11.039 1 96.81 345 ALA B O 1
ATOM 5116 N N . VAL B 1 346 ? 9.773 -30.578 -12.344 1 98.19 346 VAL B N 1
ATOM 5117 C CA . VAL B 1 346 ? 8.602 -30.781 -13.188 1 98.19 346 VAL B CA 1
ATOM 5118 C C . VAL B 1 346 ? 8.484 -32.25 -13.578 1 98.19 346 VAL B C 1
ATOM 5120 O O . VAL B 1 346 ? 9.5 -32.938 -13.773 1 98.19 346 VAL B O 1
ATOM 5123 N N . ILE B 1 347 ? 7.289 -32.719 -13.547 1 98.56 347 ILE B N 1
ATOM 5124 C CA . ILE B 1 347 ? 6.977 -34.031 -14.102 1 98.56 347 ILE B CA 1
ATOM 5125 C C . ILE B 1 347 ? 6.562 -33.906 -15.562 1 98.56 347 ILE B C 1
ATOM 5127 O O . ILE B 1 347 ? 5.645 -33.156 -15.883 1 98.56 347 ILE B O 1
ATOM 5131 N N . GLU B 1 348 ? 7.219 -34.625 -16.406 1 98.38 348 GLU B N 1
ATOM 5132 C CA . GLU B 1 348 ? 6.918 -34.594 -17.828 1 98.38 348 GLU B CA 1
ATOM 5133 C C . GLU B 1 348 ? 6.387 -35.969 -18.297 1 98.38 348 GLU B C 1
ATOM 5135 O O . GLU B 1 348 ? 6.797 -37 -17.781 1 98.38 348 GLU B O 1
ATOM 5140 N N . PHE B 1 349 ? 5.488 -35.844 -19.25 1 97.88 349 PHE B N 1
ATOM 5141 C CA . PHE B 1 349 ? 4.777 -37.062 -19.703 1 97.88 349 PHE B CA 1
ATOM 5142 C C . PHE B 1 349 ? 5.094 -37.344 -21.156 1 97.88 349 PHE B C 1
ATOM 5144 O O . PHE B 1 349 ? 5.324 -36.438 -21.953 1 97.88 349 PHE B O 1
#

Sequence (698 aa):
MRGVIFKGERVLEIQDFPDPHPGPDEVVLEMKASGMCGSDLHFYRAPAGQALAAFGMVGDDAGFIGGHEPCGVVVEVGAAIDPSVIRIGDRMMVHHYDGCGFCDNCRTGWPQLCDRGNVIYGATAHGGHADYIKVPARTLVRLPDELSFAAGAAISCGTGTAFGALVRLNVNAKDSLAVFGQGPVGQAAVQLATAMGAEVIAVDVAAERVARAREFGAVHTINSAETDPVVAIKELTRGKGVVKALDCSGAPAARAAAVKSTAKWGSVAFVGEGSTVTLEVSPDMIRKQLTIMGSYTFSTVGQADCAKFIARHEVEVDKVFTDHWRLDDAVDAYRNFDLQTGGKAVIEFMRGVIFKGERVLEIQDFPDPHPGPDEVVLEMKASGMCGSDLHFYRAPAGQALAAFGMVGDDAGFIGGHEPCGVVVEVGAAIDPSVIRIGDRMMVHHYDGCGFCDNCRTGWPQLCDRGNVIYGATAHGGHADYIKVPARTLVRLPDELSFAAGAAISCGTGTAFGALVRLNVNAKDSLAVFGQGPVGQAAVQLATAMGAEVIAVDVAAERVARAREFGAVHTINSAETDPVVAIKELTRGKGVVKALDCSGAPAARAAAVKSTAKWGSVAFVGEGSTVTLEVSPDMIRKQLTIMGSYTFSTVGQADCAKFIARHEVEVDKVFTDHWRLDDAVDAYRNFDLQTGGKAVIEF

Organism: NCBI:txid1990687

pLDDT: mean 94.83, std 9.18, range [46.81, 98.94]

Secondary structure (DSSP, 8-state):
-EEEEEEETTEEEEEE-PPP---TTEEEEEEEEEEE-TTHHHHHHSPTT-TTGGGT----TT-PBP-S-EEEEEEEE-TTS-TTTS-TT-EEEE-SEE--SSSHHHHTT-GGG-TT--EEBTTTB--SSBSEEEEEGGGEEEPPTTS-HHHHHHHTTHHHHHHHHHHHTT--TT-EEEEE--SHHHHHHHHHHHHTT-EEEEEES-HHHHHHHHHTT-SEEEETTTS-HHHHHHHHTTTS-EEEEEE-S--HHHHHHHHHTEEEEEEEEE-S-SSEEEEEHHHHTGGGT-EEEE--S--HHHHHHHHHHHHHHT--GGGGEEEEEEGGGHHHHHHHHTT--S-EEEEE-/-EEEEEEETTEEEEEE-PPP---TTEEEEEEEEEEE-TTHHHHHHSPTT-TTGGGT----TT-PBP-S-EEEEEEEE-TTS-TTTS-TT-EEEE-SEE--SSSHHHHTT-GGG-TT--EEBTTTB--SSBSEEEEEGGGEEEPPTTS-HHHHHHHTTHHHHHHHHHHHTT--TT-EEEEE--SHHHHHHHHHHHHTT-EEEEEES-HHHHHHHHHTT-SEEEETTTS-HHHHHHHHTTTS-EEEEEE-S--HHHHHHHHHTEEEEEEEEE-S-SSEEEEEHHHHTGGGT-EEEE--S--HHHHHHHHHHHHHHT--GGGGEEEEEEGGGHHHHHHHHTT--S-EEEEE-